Protein AF-A0A7V3XNT3-F1 (afdb_monomer_lite)

Structure (mmCIF, N/CA/C/O backbone):
data_AF-A0A7V3XNT3-F1
#
_entry.id   AF-A0A7V3XNT3-F1
#
loop_
_atom_site.group_PDB
_atom_site.id
_atom_site.type_symbol
_atom_site.label_atom_id
_atom_site.label_alt_id
_atom_site.label_comp_id
_atom_site.label_asym_id
_atom_site.label_entity_id
_atom_site.label_seq_id
_atom_site.pdbx_PDB_ins_code
_atom_site.Cartn_x
_atom_site.Cartn_y
_atom_site.Cartn_z
_atom_site.occupancy
_atom_site.B_iso_or_equiv
_atom_site.auth_seq_id
_atom_site.auth_comp_id
_atom_site.auth_asym_id
_atom_site.auth_atom_id
_atom_site.pdbx_PDB_model_num
ATOM 1 N N . MET A 1 1 ? 50.882 -6.574 -100.781 1.00 51.59 1 MET A N 1
ATOM 2 C CA . MET A 1 1 ? 50.992 -6.817 -99.328 1.00 51.59 1 MET A CA 1
ATOM 3 C C . MET A 1 1 ? 49.572 -6.938 -98.781 1.00 51.59 1 MET A C 1
ATOM 5 O O . MET A 1 1 ? 48.917 -5.918 -98.624 1.00 51.59 1 MET A O 1
ATOM 9 N N . GLN A 1 2 ? 49.026 -8.156 -98.650 1.00 57.97 2 GLN A N 1
ATOM 10 C CA . GLN A 1 2 ? 47.671 -8.336 -98.107 1.00 57.97 2 GLN A CA 1
ATOM 11 C C . GLN A 1 2 ? 47.732 -8.179 -96.590 1.00 57.97 2 GLN A C 1
ATOM 13 O O . GLN A 1 2 ? 48.371 -8.966 -95.899 1.00 57.97 2 GLN A O 1
ATOM 18 N N . ILE A 1 3 ? 47.118 -7.113 -96.092 1.00 60.66 3 ILE A N 1
ATOM 19 C CA . ILE A 1 3 ? 47.007 -6.844 -94.664 1.00 60.66 3 ILE A CA 1
ATOM 20 C C . ILE A 1 3 ? 46.000 -7.851 -94.093 1.00 60.66 3 ILE A C 1
ATOM 22 O O . ILE A 1 3 ? 44.836 -7.853 -94.494 1.00 60.66 3 ILE A O 1
ATOM 26 N N . ASP A 1 4 ? 46.448 -8.722 -93.183 1.00 72.44 4 ASP A N 1
ATOM 27 C CA . ASP A 1 4 ? 45.601 -9.718 -92.514 1.00 72.44 4 ASP A CA 1
ATOM 28 C C . ASP A 1 4 ? 44.676 -9.030 -91.501 1.00 72.44 4 ASP A C 1
ATOM 30 O O . ASP A 1 4 ? 44.949 -8.909 -90.302 1.00 72.44 4 ASP A O 1
ATOM 34 N N . TYR A 1 5 ? 43.565 -8.531 -92.035 1.00 73.69 5 TYR A N 1
ATOM 35 C CA . TYR A 1 5 ? 42.577 -7.741 -91.316 1.00 73.69 5 TYR A CA 1
ATOM 36 C C . TYR A 1 5 ? 41.910 -8.534 -90.179 1.00 73.69 5 TYR A C 1
ATOM 38 O O . TYR A 1 5 ? 41.495 -7.943 -89.186 1.00 73.69 5 TYR A O 1
ATOM 46 N N . LYS A 1 6 ? 41.867 -9.875 -90.260 1.00 76.12 6 LYS A N 1
ATOM 47 C CA . LYS A 1 6 ? 41.331 -10.729 -89.185 1.00 76.12 6 LYS A CA 1
ATOM 48 C C . LYS A 1 6 ? 42.241 -10.721 -87.964 1.00 76.12 6 LYS A C 1
ATOM 50 O O . LYS A 1 6 ? 41.754 -10.620 -86.839 1.00 76.12 6 LYS A O 1
ATOM 55 N N . ARG A 1 7 ? 43.556 -10.769 -88.180 1.00 75.25 7 ARG A N 1
ATOM 56 C CA . ARG A 1 7 ? 44.544 -10.690 -87.100 1.00 75.25 7 ARG A CA 1
ATOM 57 C C . ARG A 1 7 ? 44.545 -9.304 -86.450 1.00 75.25 7 ARG A C 1
ATOM 59 O O . ARG A 1 7 ? 44.609 -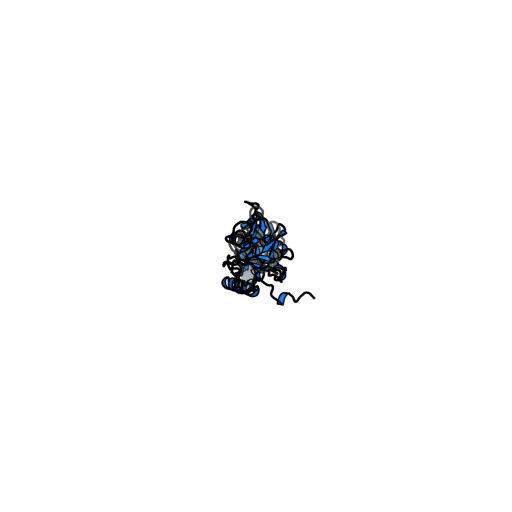9.215 -85.230 1.00 75.25 7 ARG A O 1
ATOM 66 N N . ILE A 1 8 ? 44.392 -8.238 -87.239 1.00 79.00 8 ILE A N 1
ATOM 67 C CA . ILE A 1 8 ? 44.299 -6.859 -86.725 1.00 79.00 8 ILE A CA 1
ATOM 68 C C . ILE A 1 8 ? 43.010 -6.639 -85.923 1.00 79.00 8 ILE A C 1
ATOM 70 O O . ILE A 1 8 ? 43.079 -6.111 -84.817 1.00 79.00 8 ILE A O 1
ATOM 74 N N . ILE A 1 9 ? 41.853 -7.090 -86.425 1.00 80.19 9 ILE A N 1
ATOM 75 C CA . ILE A 1 9 ? 40.576 -7.002 -85.696 1.00 80.19 9 ILE A CA 1
ATOM 76 C C . ILE A 1 9 ? 40.644 -7.787 -84.383 1.00 80.19 9 ILE A C 1
ATOM 78 O O . ILE A 1 9 ? 40.190 -7.292 -83.356 1.00 80.19 9 ILE A O 1
ATOM 82 N N . PHE A 1 10 ? 41.243 -8.981 -84.387 1.00 84.00 10 PHE A N 1
ATOM 83 C CA . PHE A 1 10 ? 41.397 -9.782 -83.174 1.00 84.00 10 PHE A CA 1
ATOM 84 C C . PHE A 1 10 ? 42.205 -9.042 -82.098 1.00 84.00 10 PHE A C 1
ATOM 86 O O . PHE A 1 10 ? 41.746 -8.931 -80.964 1.00 84.00 10 PHE A O 1
ATOM 93 N N . TRP A 1 11 ? 43.356 -8.461 -82.453 1.00 83.38 11 TRP A N 1
ATOM 94 C CA . TRP A 1 11 ? 44.161 -7.671 -81.514 1.00 83.38 11 TRP A CA 1
ATOM 95 C C . TRP A 1 11 ? 43.484 -6.360 -81.093 1.00 83.38 11 TRP A C 1
ATOM 97 O O . TRP A 1 11 ? 43.626 -5.957 -79.941 1.00 83.38 11 TRP A O 1
ATOM 107 N N . ALA A 1 12 ? 42.707 -5.724 -81.975 1.00 83.94 12 ALA A N 1
ATOM 108 C CA . ALA A 1 12 ? 41.929 -4.530 -81.643 1.00 83.94 12 ALA A CA 1
ATOM 109 C C . ALA A 1 12 ? 40.808 -4.833 -80.633 1.00 83.94 12 ALA A C 1
ATOM 111 O O . ALA A 1 12 ? 40.633 -4.091 -79.668 1.00 83.94 12 ALA A O 1
ATOM 112 N N . ILE A 1 13 ? 40.095 -5.953 -80.796 1.00 86.00 13 ILE A N 1
ATOM 113 C CA . ILE A 1 13 ? 39.081 -6.417 -79.837 1.00 86.00 13 ILE A CA 1
ATOM 114 C C . ILE A 1 13 ? 39.741 -6.801 -78.510 1.00 86.00 13 ILE A C 1
ATOM 116 O O . ILE A 1 13 ? 39.261 -6.401 -77.453 1.00 86.00 13 ILE A O 1
ATOM 120 N N . LEU A 1 14 ? 40.869 -7.518 -78.546 1.00 85.50 14 LEU A N 1
ATOM 121 C CA . LEU A 1 14 ? 41.602 -7.897 -77.336 1.00 85.50 14 LEU A CA 1
ATOM 122 C C . LEU A 1 14 ? 42.108 -6.662 -76.570 1.00 85.50 14 LEU A C 1
ATOM 124 O O . LEU A 1 14 ? 42.036 -6.621 -75.344 1.00 85.50 14 LEU A O 1
ATOM 128 N N . SER A 1 15 ? 42.560 -5.633 -77.293 1.00 84.81 15 SER A N 1
ATOM 129 C CA . SER A 1 15 ? 42.970 -4.343 -76.732 1.00 84.81 15 SER A CA 1
ATOM 130 C C . SER A 1 15 ? 41.791 -3.579 -76.125 1.00 84.81 15 SER A C 1
ATOM 132 O O . SER A 1 15 ? 41.918 -3.083 -75.011 1.00 84.81 15 SER A O 1
ATOM 134 N N . LEU A 1 16 ? 40.628 -3.543 -76.783 1.00 88.62 16 LEU A N 1
ATOM 135 C CA . LEU A 1 16 ? 39.414 -2.920 -76.238 1.00 88.62 16 LEU A CA 1
ATOM 136 C C . LEU A 1 16 ? 38.898 -3.636 -74.983 1.00 88.62 16 LEU A C 1
ATOM 138 O O . LEU A 1 16 ? 38.513 -2.974 -74.022 1.00 88.62 16 LEU A O 1
ATOM 142 N N . ILE A 1 17 ? 38.938 -4.972 -74.954 1.00 90.12 17 ILE A N 1
ATOM 143 C CA . ILE A 1 17 ? 38.594 -5.763 -73.763 1.00 90.12 17 ILE A CA 1
ATOM 144 C C . ILE A 1 17 ? 39.586 -5.471 -72.634 1.00 90.12 17 ILE A C 1
ATOM 146 O O . ILE A 1 17 ? 39.173 -5.239 -71.501 1.00 90.12 17 ILE A O 1
ATOM 150 N N . PHE A 1 18 ? 40.886 -5.418 -72.936 1.00 87.88 18 PHE A N 1
ATOM 151 C CA . PHE A 1 18 ? 41.915 -5.083 -71.955 1.00 87.88 18 PHE A CA 1
ATOM 152 C C . PHE A 1 18 ? 41.745 -3.659 -71.407 1.00 87.88 18 PHE A C 1
ATOM 154 O O . PHE A 1 18 ? 41.791 -3.467 -70.197 1.00 87.88 18 PHE A O 1
ATOM 161 N N . ILE A 1 19 ? 41.459 -2.676 -72.265 1.00 86.25 19 ILE A N 1
ATOM 162 C CA . ILE A 1 19 ? 41.154 -1.296 -71.862 1.00 86.25 19 ILE A CA 1
ATOM 163 C C . ILE A 1 19 ? 39.893 -1.258 -70.991 1.00 86.25 19 ILE A C 1
ATOM 165 O O . ILE A 1 19 ? 39.902 -0.607 -69.953 1.00 86.25 19 ILE A O 1
ATOM 169 N N . GLY A 1 20 ? 38.837 -1.993 -71.349 1.00 85.12 20 GLY A N 1
ATOM 170 C CA . GLY A 1 20 ? 37.620 -2.103 -70.541 1.00 85.12 20 GLY A CA 1
ATOM 171 C C . GLY A 1 20 ? 37.871 -2.718 -69.160 1.00 85.12 20 GLY A C 1
ATOM 172 O O . GLY A 1 20 ? 37.370 -2.203 -68.163 1.00 85.12 20 GLY A O 1
ATOM 173 N N . ILE A 1 21 ? 38.703 -3.761 -69.079 1.00 84.62 21 ILE A N 1
ATOM 174 C CA . ILE A 1 21 ? 39.126 -4.377 -67.812 1.00 84.62 21 ILE A CA 1
ATOM 175 C C . ILE A 1 21 ? 39.968 -3.394 -66.993 1.00 84.62 21 ILE A C 1
ATOM 177 O O . ILE A 1 21 ? 39.726 -3.241 -65.802 1.00 84.62 21 ILE A O 1
ATOM 181 N N . VAL A 1 22 ? 40.914 -2.684 -67.612 1.00 80.94 22 VAL A N 1
ATOM 182 C CA . V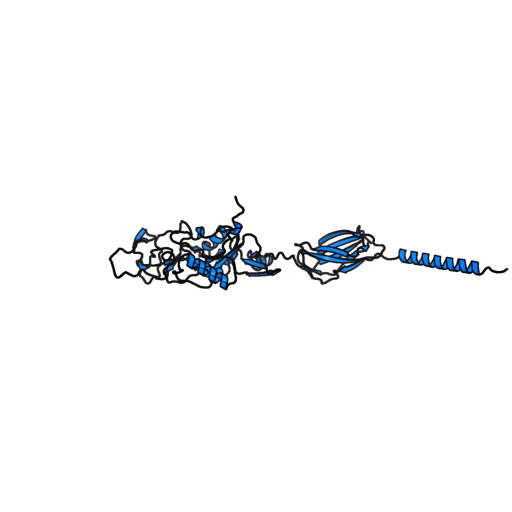AL A 1 22 ? 41.748 -1.677 -66.938 1.00 80.94 22 VAL A CA 1
ATOM 183 C C . VAL A 1 22 ? 40.902 -0.507 -66.434 1.00 80.94 22 VAL A C 1
ATOM 185 O O . VAL A 1 22 ? 41.082 -0.086 -65.299 1.00 80.94 22 VAL A O 1
ATOM 188 N N . ILE A 1 23 ? 39.930 -0.024 -67.209 1.00 79.38 23 ILE A N 1
ATOM 189 C CA . ILE A 1 23 ? 38.993 1.028 -66.788 1.00 79.38 23 ILE A CA 1
ATOM 190 C C . ILE A 1 23 ? 38.108 0.536 -65.637 1.00 79.38 23 ILE A C 1
ATOM 192 O O . ILE A 1 23 ? 37.953 1.246 -64.648 1.00 79.38 23 ILE A O 1
ATOM 196 N N . PHE A 1 24 ? 37.576 -0.687 -65.708 1.00 72.69 24 PHE A N 1
ATOM 197 C CA . PHE A 1 24 ? 36.808 -1.292 -64.616 1.00 72.69 24 PHE A CA 1
ATOM 198 C C . PHE A 1 24 ? 37.648 -1.455 -63.338 1.00 72.69 24 PHE A C 1
ATOM 200 O O . PHE A 1 24 ? 37.164 -1.193 -62.235 1.00 72.69 24 PHE A O 1
ATOM 207 N N . LEU A 1 25 ? 38.924 -1.829 -63.479 1.00 69.81 25 LEU A N 1
ATOM 208 C CA . LEU A 1 25 ? 39.875 -1.897 -62.371 1.00 69.81 25 LEU A CA 1
ATOM 209 C C . LEU A 1 25 ? 40.172 -0.499 -61.802 1.00 69.81 25 LEU A C 1
ATOM 211 O O . LEU A 1 25 ? 40.110 -0.333 -60.589 1.00 69.81 25 LEU A O 1
ATOM 215 N N . ILE A 1 26 ? 40.403 0.522 -62.636 1.00 65.44 26 ILE A N 1
ATOM 216 C CA . ILE A 1 26 ? 40.661 1.910 -62.203 1.00 65.44 26 ILE A CA 1
ATOM 217 C C . ILE A 1 26 ? 39.441 2.518 -61.490 1.00 65.44 26 ILE A C 1
ATOM 219 O O . ILE A 1 26 ? 39.596 3.144 -60.442 1.00 65.44 26 ILE A O 1
ATOM 223 N N . ILE A 1 27 ? 38.224 2.292 -61.999 1.00 61.88 27 ILE A N 1
ATOM 224 C CA . ILE A 1 27 ? 36.977 2.774 -61.377 1.00 61.88 27 ILE A CA 1
ATOM 225 C C . ILE A 1 27 ? 36.755 2.118 -60.004 1.00 61.88 27 ILE A C 1
ATOM 227 O O . ILE A 1 27 ? 36.336 2.796 -59.067 1.00 61.88 27 ILE A O 1
ATOM 231 N N . ASN A 1 28 ? 37.076 0.828 -59.848 1.00 56.44 28 ASN A N 1
ATOM 232 C CA . ASN A 1 28 ? 37.003 0.144 -58.551 1.00 56.44 28 ASN A CA 1
ATOM 233 C C . ASN A 1 28 ? 38.100 0.584 -57.565 1.00 56.44 28 ASN A C 1
ATOM 235 O O . ASN A 1 28 ? 37.876 0.552 -56.356 1.00 56.44 28 ASN A O 1
ATOM 239 N N . ILE A 1 29 ? 39.272 1.004 -58.054 1.00 56.72 29 ILE A N 1
ATOM 240 C CA . ILE A 1 29 ? 40.401 1.453 -57.220 1.00 56.72 29 ILE A CA 1
ATOM 241 C C . ILE A 1 29 ? 40.151 2.848 -56.607 1.00 56.72 29 ILE A C 1
ATOM 243 O O . ILE A 1 29 ? 40.707 3.153 -55.555 1.00 56.72 29 ILE A O 1
ATOM 247 N N . SER A 1 30 ? 39.275 3.670 -57.200 1.00 55.59 30 SER A N 1
ATOM 248 C CA . SER A 1 30 ? 39.033 5.067 -56.795 1.00 55.59 30 SER A CA 1
ATOM 249 C C . SER A 1 30 ? 37.674 5.332 -56.114 1.00 55.59 30 SER A C 1
ATOM 251 O O . SER A 1 30 ? 37.184 6.461 -56.134 1.00 55.59 30 SER A O 1
ATOM 253 N N . GLN A 1 31 ? 37.027 4.326 -55.519 1.00 65.56 31 GLN A N 1
ATOM 254 C CA . GLN A 1 31 ? 35.819 4.561 -54.712 1.00 65.56 31 GLN A CA 1
ATOM 255 C C . GLN A 1 31 ? 36.212 5.109 -53.334 1.00 65.56 31 GLN A C 1
ATOM 257 O O . GLN A 1 31 ? 36.921 4.445 -52.578 1.00 65.56 31 GLN A O 1
ATOM 262 N N . GLU A 1 32 ? 35.757 6.312 -52.984 1.00 79.75 32 GLU A N 1
ATOM 263 C CA . GLU A 1 32 ? 35.920 6.830 -51.623 1.00 79.75 32 GLU A CA 1
ATOM 264 C C . GLU A 1 32 ? 35.166 5.946 -50.626 1.00 79.75 32 GLU A C 1
ATOM 266 O O . GLU A 1 32 ? 34.058 5.471 -50.888 1.00 79.75 32 GLU A O 1
ATOM 271 N N . LYS A 1 33 ? 35.770 5.714 -49.458 1.00 88.69 33 LYS A N 1
ATOM 272 C CA . LYS A 1 33 ? 35.126 4.921 -48.415 1.00 88.69 33 LYS A CA 1
ATOM 273 C C . LYS A 1 33 ? 33.943 5.689 -47.848 1.00 88.69 33 LYS A C 1
ATOM 275 O O . LYS A 1 33 ? 34.107 6.728 -47.215 1.00 88.69 33 LYS A O 1
ATOM 280 N N . LYS A 1 34 ? 32.754 5.130 -48.028 1.00 92.62 34 LYS A N 1
ATOM 281 C CA . LYS A 1 34 ? 31.495 5.673 -47.518 1.00 92.62 34 LYS A CA 1
ATOM 282 C C . LYS A 1 34 ? 30.725 4.633 -46.713 1.00 92.62 34 LYS A C 1
ATOM 284 O O . LYS A 1 34 ? 30.674 3.458 -47.093 1.00 92.62 34 LYS A O 1
ATOM 289 N N . ILE A 1 35 ? 30.114 5.106 -45.629 1.00 96.50 35 ILE A N 1
ATOM 290 C CA . ILE A 1 35 ? 29.141 4.396 -44.796 1.00 96.50 35 ILE A CA 1
ATOM 291 C C . ILE A 1 35 ? 27.874 5.265 -44.744 1.00 96.50 35 ILE A C 1
ATOM 293 O O . ILE A 1 35 ? 27.962 6.490 -44.693 1.00 96.50 35 ILE A O 1
ATOM 297 N N . GLU A 1 36 ? 26.704 4.642 -44.792 1.00 96.12 36 GLU A N 1
ATOM 298 C CA . GLU A 1 36 ? 25.388 5.276 -44.696 1.00 96.12 36 GLU A CA 1
ATOM 299 C C . GLU A 1 36 ? 24.548 4.497 -43.680 1.00 96.12 36 GLU A C 1
ATOM 301 O O . GLU A 1 36 ? 24.426 3.278 -43.794 1.00 96.12 36 GLU A O 1
ATOM 306 N N . ILE A 1 37 ? 23.981 5.176 -42.682 1.00 97.44 37 ILE A N 1
ATOM 307 C CA . ILE A 1 37 ? 23.072 4.549 -41.714 1.00 97.44 37 ILE A CA 1
ATOM 308 C C . ILE A 1 37 ? 21.660 4.564 -42.301 1.00 97.44 37 ILE A C 1
ATOM 310 O O . ILE A 1 37 ? 21.182 5.597 -42.757 1.00 97.44 37 ILE A O 1
ATOM 314 N N . LEU A 1 38 ? 21.011 3.401 -42.295 1.00 97.38 38 LEU A N 1
ATOM 315 C CA . LEU A 1 38 ? 19.654 3.192 -42.800 1.00 97.38 38 LEU A CA 1
ATOM 316 C C . LEU A 1 38 ? 18.618 3.125 -41.675 1.00 97.38 38 LEU A C 1
ATOM 318 O O . LEU A 1 38 ? 17.443 3.361 -41.937 1.00 97.38 38 LEU A O 1
ATOM 322 N N . TRP A 1 39 ? 19.032 2.755 -40.456 1.00 97.12 39 TRP A N 1
ATOM 323 C CA . TRP A 1 39 ? 18.197 2.794 -39.255 1.00 97.12 39 TRP A CA 1
ATOM 324 C C . TRP A 1 39 ? 19.056 2.663 -37.976 1.00 97.12 39 TRP A C 1
ATOM 326 O O . TRP A 1 39 ? 19.957 1.816 -37.969 1.00 97.12 39 TRP A O 1
ATOM 336 N N . PRO A 1 40 ? 18.787 3.420 -36.893 1.00 95.81 40 PRO A N 1
ATOM 337 C CA . PRO A 1 40 ? 17.876 4.568 -36.842 1.00 95.81 40 PRO A CA 1
ATOM 338 C C . PRO A 1 40 ? 18.455 5.748 -37.640 1.00 95.81 40 PRO A C 1
ATOM 340 O O . PRO A 1 40 ? 19.666 5.976 -37.622 1.00 95.81 40 PRO A O 1
ATOM 343 N N . ILE A 1 41 ? 17.612 6.472 -38.378 1.00 93.38 41 ILE A N 1
ATOM 344 C CA . ILE A 1 41 ? 18.027 7.638 -39.180 1.00 93.38 41 ILE A CA 1
ATOM 345 C C . ILE A 1 41 ? 17.842 8.954 -38.424 1.00 93.38 41 ILE A C 1
ATOM 347 O O . ILE A 1 41 ? 18.527 9.933 -38.737 1.00 93.38 41 ILE A O 1
ATOM 351 N N . GLY A 1 42 ? 16.952 8.990 -37.431 1.00 90.81 42 GLY A N 1
ATOM 352 C CA . GLY A 1 42 ? 16.581 10.195 -36.703 1.00 90.81 42 GLY A CA 1
ATOM 353 C C . GLY A 1 42 ? 15.111 10.259 -36.317 1.00 90.81 42 GLY A C 1
ATOM 354 O O . GLY A 1 42 ? 14.234 9.965 -37.125 1.00 90.81 42 GLY A O 1
ATOM 355 N N . GLY A 1 43 ? 14.845 10.762 -35.114 1.00 87.31 43 GLY A N 1
ATOM 356 C CA . GLY A 1 43 ? 13.503 11.037 -34.605 1.00 87.31 43 GLY A CA 1
ATOM 357 C C . GLY A 1 43 ? 12.739 9.808 -34.114 1.00 87.31 43 GLY A C 1
ATOM 358 O O . GLY A 1 43 ? 11.639 9.960 -33.591 1.00 87.31 43 GLY A O 1
ATOM 359 N N . GLU A 1 44 ? 13.290 8.599 -34.242 1.00 94.06 44 GLU A N 1
ATOM 360 C CA . GLU A 1 44 ? 12.656 7.390 -33.723 1.00 94.06 44 GLU A CA 1
ATOM 361 C C . GLU A 1 44 ? 12.600 7.391 -32.189 1.00 94.06 44 GLU A C 1
ATOM 363 O O . GLU A 1 44 ? 13.444 7.984 -31.516 1.00 94.06 44 GLU A O 1
ATOM 368 N N . ALA A 1 45 ? 11.621 6.683 -31.627 1.00 91.19 45 ALA A N 1
ATOM 369 C CA . ALA A 1 45 ? 11.535 6.405 -30.199 1.00 91.19 45 ALA A CA 1
ATOM 370 C C . ALA A 1 45 ? 11.749 4.907 -29.968 1.00 91.19 45 ALA A C 1
ATOM 372 O O . ALA A 1 45 ? 10.948 4.083 -30.408 1.00 91.19 45 ALA A O 1
ATOM 373 N N . LEU A 1 46 ? 12.855 4.564 -29.312 1.00 92.56 46 LEU A N 1
ATOM 374 C CA . LEU A 1 46 ? 13.263 3.194 -29.030 1.00 92.56 46 LEU A CA 1
ATOM 375 C C . LEU A 1 46 ? 13.047 2.894 -27.556 1.00 92.56 46 LEU A C 1
ATOM 377 O O . LEU A 1 46 ? 13.495 3.642 -26.695 1.00 92.56 46 LEU A O 1
ATOM 381 N N . LYS A 1 47 ? 12.404 1.776 -27.257 1.00 85.19 47 LYS A N 1
ATOM 382 C CA . LYS A 1 47 ? 12.174 1.325 -25.885 1.00 85.19 47 LYS A CA 1
ATOM 383 C C . LYS A 1 47 ? 13.340 0.493 -25.364 1.00 85.19 47 LYS A C 1
ATOM 385 O O . LYS A 1 47 ? 13.773 -0.447 -26.024 1.00 85.19 47 LYS A O 1
ATOM 390 N N . ALA A 1 48 ? 13.844 0.814 -24.183 1.00 82.69 48 ALA A N 1
ATOM 391 C CA . ALA A 1 48 ? 14.898 0.045 -23.553 1.00 82.69 48 ALA A CA 1
ATOM 392 C C . ALA A 1 48 ? 14.389 -1.343 -23.135 1.00 82.69 48 ALA A C 1
ATOM 394 O O . ALA A 1 48 ? 13.202 -1.544 -22.887 1.00 82.69 48 ALA A O 1
ATOM 395 N N . GLY A 1 49 ? 15.273 -2.337 -23.132 1.00 75.12 49 GLY A N 1
ATOM 396 C CA . GLY A 1 49 ? 14.900 -3.742 -22.951 1.00 75.12 49 GLY A CA 1
ATOM 397 C C . GLY A 1 49 ? 14.380 -4.445 -24.208 1.00 75.12 49 GLY A C 1
ATOM 398 O O . GLY A 1 49 ? 14.375 -5.672 -24.236 1.00 75.12 49 GLY A O 1
ATOM 399 N N . GLU A 1 50 ? 14.019 -3.708 -25.262 1.00 82.81 50 GLU A N 1
ATOM 400 C CA . GLU A 1 50 ? 13.708 -4.283 -26.573 1.00 82.81 50 GLU A CA 1
ATOM 401 C C . GLU A 1 50 ? 14.977 -4.466 -27.418 1.00 82.81 50 GLU A C 1
ATOM 403 O O . GLU A 1 50 ? 16.016 -3.835 -27.196 1.00 82.81 50 GLU A O 1
ATOM 408 N N . THR A 1 51 ? 14.885 -5.327 -28.431 1.00 90.12 51 THR A N 1
ATOM 409 C CA . THR A 1 51 ? 15.957 -5.520 -29.415 1.00 90.12 51 THR A CA 1
ATOM 410 C C . THR A 1 51 ? 15.575 -4.880 -30.742 1.00 90.12 51 THR A C 1
ATOM 412 O O . THR A 1 51 ? 14.530 -5.191 -31.309 1.00 90.12 51 THR A O 1
ATOM 415 N N . TYR A 1 52 ? 16.450 -4.023 -31.269 1.00 94.81 52 TYR A N 1
ATOM 416 C CA . TYR A 1 52 ? 16.264 -3.370 -32.565 1.00 94.81 52 TYR A CA 1
ATOM 417 C C . TYR A 1 52 ? 17.418 -3.650 -33.519 1.00 94.81 52 TYR A C 1
ATOM 419 O O . TYR A 1 52 ? 18.509 -4.016 -33.104 1.00 94.81 52 TYR A O 1
ATOM 427 N N . GLN A 1 53 ? 17.207 -3.431 -34.817 1.00 97.56 53 GLN A N 1
ATOM 428 C CA . GLN A 1 53 ? 18.235 -3.662 -35.831 1.00 97.56 53 GLN A CA 1
ATOM 429 C C . GLN A 1 53 ? 18.872 -2.364 -36.297 1.00 97.56 53 GLN A C 1
ATOM 431 O O . GLN A 1 53 ? 18.274 -1.653 -37.102 1.00 97.56 53 GLN A O 1
ATOM 436 N N . ILE A 1 54 ? 20.115 -2.107 -35.893 1.00 98.19 54 ILE A N 1
ATOM 437 C CA . ILE A 1 54 ? 20.916 -1.038 -36.496 1.00 98.19 54 ILE A CA 1
ATOM 438 C C . ILE A 1 54 ? 21.282 -1.482 -37.910 1.00 98.19 54 ILE A C 1
ATOM 440 O O . ILE A 1 54 ? 21.905 -2.527 -38.072 1.00 98.19 54 ILE A O 1
ATOM 444 N N . LYS A 1 55 ? 20.901 -0.714 -38.933 1.00 98.19 55 LYS A N 1
ATOM 445 C CA . LYS A 1 55 ? 21.120 -1.050 -40.349 1.00 98.19 55 LYS A CA 1
ATOM 446 C C . LYS A 1 55 ? 22.005 -0.014 -41.017 1.00 98.19 55 LYS A C 1
ATOM 448 O O . LYS A 1 55 ? 21.826 1.184 -40.809 1.00 98.19 55 LYS A O 1
ATOM 453 N N . TRP A 1 56 ? 22.924 -0.465 -41.863 1.00 98.06 56 TRP A N 1
ATOM 454 C CA . TRP A 1 56 ? 23.814 0.407 -42.626 1.00 98.06 56 TRP A CA 1
ATOM 455 C C . TRP A 1 56 ? 24.098 -0.144 -44.023 1.00 98.06 56 TRP A C 1
ATOM 457 O O . TRP A 1 56 ? 23.882 -1.316 -44.329 1.00 98.06 56 TRP A O 1
ATOM 467 N N . ARG A 1 57 ? 24.644 0.723 -44.869 1.00 96.81 57 ARG A N 1
ATOM 468 C CA . ARG A 1 57 ? 25.228 0.393 -46.163 1.00 96.81 57 ARG A CA 1
ATOM 469 C C . ARG A 1 57 ? 26.665 0.894 -46.193 1.00 96.81 57 ARG A C 1
ATOM 471 O O . ARG A 1 57 ? 26.930 2.036 -45.832 1.00 96.81 57 ARG A O 1
ATOM 478 N N . ALA A 1 58 ? 27.591 0.049 -46.633 1.00 95.50 58 ALA A N 1
ATOM 479 C CA . ALA A 1 58 ? 28.997 0.402 -46.777 1.00 95.50 58 ALA A CA 1
ATOM 480 C C . ALA A 1 58 ? 29.493 0.112 -48.197 1.00 95.50 58 ALA A C 1
ATOM 482 O O . ALA A 1 58 ? 29.025 -0.808 -48.869 1.00 95.50 58 ALA A O 1
ATOM 483 N N . THR A 1 59 ? 30.448 0.919 -48.646 1.00 92.00 59 THR A N 1
ATOM 484 C CA . THR A 1 59 ? 31.206 0.692 -49.888 1.00 92.00 59 THR A CA 1
ATOM 485 C C . THR A 1 59 ? 32.076 -0.566 -49.786 1.00 92.00 59 THR A C 1
ATOM 487 O O . THR A 1 59 ? 32.475 -0.980 -48.698 1.00 92.00 59 THR A O 1
ATOM 490 N N . SER A 1 60 ? 32.375 -1.202 -50.923 1.00 86.94 60 SER A N 1
ATOM 491 C CA . SER A 1 60 ? 33.038 -2.519 -50.982 1.00 86.94 60 SER A CA 1
ATOM 492 C C . SER A 1 60 ? 34.459 -2.552 -50.406 1.00 86.94 60 SER A C 1
ATOM 494 O O . SER A 1 60 ? 34.952 -3.627 -50.067 1.00 86.94 60 SER A O 1
ATOM 496 N N . ASN A 1 61 ? 35.110 -1.394 -50.295 1.00 88.50 61 ASN A N 1
ATOM 497 C CA . ASN A 1 61 ? 36.450 -1.207 -49.741 1.00 88.50 61 ASN A CA 1
ATOM 498 C C . ASN A 1 61 ? 36.459 -0.912 -48.226 1.00 88.50 61 ASN A C 1
ATOM 500 O O . ASN A 1 61 ? 37.531 -0.730 -47.641 1.00 88.50 61 ASN A O 1
ATOM 504 N N . VAL A 1 62 ? 35.290 -0.901 -47.577 1.00 93.00 62 VAL A N 1
ATOM 505 C CA . VAL A 1 62 ? 35.144 -0.983 -46.120 1.00 93.00 62 VAL A CA 1
ATOM 506 C C . VAL A 1 62 ? 34.909 -2.450 -45.771 1.00 93.00 62 VAL A C 1
ATOM 508 O O . VAL A 1 62 ? 33.888 -3.024 -46.132 1.00 93.00 62 VAL A O 1
ATOM 511 N N . ASN A 1 63 ? 35.867 -3.078 -45.088 1.00 94.25 63 ASN A N 1
ATOM 512 C CA . ASN A 1 63 ? 35.778 -4.506 -44.755 1.00 94.25 63 ASN A CA 1
ATOM 513 C C . ASN A 1 63 ? 35.141 -4.752 -43.385 1.00 94.25 63 ASN A C 1
ATOM 515 O O . ASN A 1 63 ? 34.397 -5.716 -43.213 1.00 94.25 63 ASN A O 1
ATOM 519 N N . LYS A 1 64 ? 35.445 -3.888 -42.412 1.00 96.88 64 LYS A N 1
ATOM 520 C CA . LYS A 1 64 ? 35.073 -4.046 -41.005 1.00 96.88 64 LYS A CA 1
ATOM 521 C C . LYS A 1 64 ? 34.537 -2.737 -40.442 1.00 96.88 64 LYS A C 1
ATOM 523 O O . LYS A 1 64 ? 35.055 -1.670 -40.776 1.00 96.88 64 LYS A O 1
ATOM 528 N N . VAL A 1 65 ? 33.529 -2.826 -39.582 1.00 98.12 65 VAL A N 1
ATOM 529 C CA . VAL A 1 65 ? 32.909 -1.682 -38.911 1.00 98.12 65 VAL A CA 1
ATOM 530 C C . VAL A 1 65 ? 32.840 -1.870 -37.400 1.00 98.12 65 VAL A C 1
ATOM 532 O O . VAL A 1 65 ? 32.868 -2.985 -36.877 1.00 98.12 65 VAL A O 1
ATOM 535 N N . GLY A 1 66 ? 32.756 -0.750 -36.695 1.00 97.94 66 GLY A N 1
ATOM 536 C CA . GLY A 1 66 ? 32.394 -0.687 -35.288 1.00 97.94 66 GLY A CA 1
ATOM 537 C C . GLY A 1 66 ? 31.223 0.272 -35.085 1.00 97.94 66 GLY A C 1
ATOM 538 O O . GLY A 1 66 ? 31.020 1.186 -35.886 1.00 97.94 66 GLY A O 1
ATOM 539 N N . ILE A 1 67 ? 30.454 0.041 -34.022 1.00 98.19 67 ILE A N 1
ATOM 540 C CA . ILE A 1 67 ? 29.213 0.760 -33.723 1.00 98.19 67 ILE A CA 1
ATOM 541 C C . ILE A 1 67 ? 29.318 1.389 -32.331 1.00 98.19 67 ILE A C 1
ATOM 543 O O . ILE A 1 67 ? 29.611 0.696 -31.351 1.00 98.19 67 ILE A O 1
ATOM 547 N N . LEU A 1 68 ? 29.057 2.692 -32.246 1.00 97.38 68 LEU A N 1
ATOM 548 C CA . LEU A 1 68 ? 29.009 3.470 -31.008 1.00 97.38 68 LEU A CA 1
ATOM 549 C C . LEU A 1 68 ? 27.590 3.987 -30.754 1.00 97.38 68 LEU A C 1
ATOM 551 O O . LEU A 1 68 ? 26.925 4.456 -31.678 1.00 97.38 68 LEU A O 1
ATOM 555 N N . LEU A 1 69 ? 27.177 3.957 -29.488 1.00 97.06 69 LEU A N 1
ATOM 556 C CA . LEU A 1 69 ? 26.063 4.739 -28.959 1.00 97.06 69 LEU A CA 1
ATOM 557 C C . LEU A 1 69 ? 26.628 6.010 -28.324 1.00 97.06 69 LEU A C 1
ATOM 559 O O . LEU A 1 69 ? 27.592 5.931 -27.560 1.00 97.06 69 LEU A O 1
ATOM 563 N N . ILE A 1 70 ? 26.042 7.158 -28.643 1.00 96.25 70 ILE A N 1
ATOM 564 C CA . ILE A 1 70 ? 26.447 8.475 -28.148 1.00 96.25 70 ILE A CA 1
ATOM 565 C C . ILE A 1 70 ? 25.240 9.136 -27.477 1.00 96.25 70 ILE A C 1
ATOM 567 O O . ILE A 1 70 ? 24.144 9.077 -28.035 1.00 96.25 70 ILE A O 1
ATOM 571 N N . LYS A 1 71 ? 25.444 9.766 -26.315 1.00 92.38 71 LYS A N 1
ATOM 572 C CA . LYS A 1 71 ? 24.425 10.531 -25.582 1.00 92.38 71 LYS A CA 1
ATOM 573 C C . LYS A 1 71 ? 24.920 11.943 -25.267 1.00 92.38 71 LYS A C 1
ATOM 575 O O . LYS A 1 71 ? 25.997 12.090 -24.692 1.00 92.38 71 LYS A O 1
ATOM 580 N N . GLY A 1 72 ? 24.104 12.948 -25.577 1.00 85.00 72 GLY A N 1
ATOM 581 C CA . GLY A 1 72 ? 24.346 14.353 -25.242 1.00 85.00 72 GLY A CA 1
ATOM 582 C C . GLY A 1 72 ? 25.076 15.131 -26.338 1.00 85.00 72 GLY A C 1
ATOM 583 O O . GLY A 1 72 ? 25.876 14.579 -27.091 1.00 85.00 72 GLY A O 1
ATOM 584 N N . GLU A 1 73 ? 24.799 16.436 -26.429 1.00 79.88 73 GLU A N 1
ATOM 585 C CA . GLU A 1 73 ? 25.364 17.311 -27.473 1.00 79.88 73 GLU A CA 1
ATOM 586 C C . GLU A 1 73 ? 26.554 18.151 -26.991 1.00 79.88 73 GLU A C 1
ATOM 588 O O . GLU A 1 73 ? 27.530 18.315 -27.719 1.00 79.88 73 GLU A O 1
ATOM 593 N N . ILE A 1 74 ? 26.492 18.671 -25.760 1.00 75.50 74 ILE A N 1
ATOM 594 C CA . ILE A 1 74 ? 27.497 19.608 -25.225 1.00 75.50 74 ILE A CA 1
ATOM 595 C C . ILE A 1 74 ? 28.712 18.860 -24.650 1.00 75.50 74 ILE A C 1
ATOM 597 O O . ILE A 1 74 ? 29.828 19.357 -24.739 1.00 75.50 74 ILE A O 1
ATOM 601 N N . ASN A 1 75 ? 28.510 17.649 -24.121 1.00 77.81 75 ASN A N 1
ATOM 602 C CA . ASN A 1 75 ? 29.560 16.750 -23.627 1.00 77.81 75 ASN A CA 1
ATOM 603 C C . ASN A 1 75 ? 29.166 15.292 -23.929 1.00 77.81 75 ASN A C 1
ATOM 605 O O . ASN A 1 75 ? 28.618 14.624 -23.051 1.00 77.81 75 ASN A O 1
ATOM 609 N N . PRO A 1 76 ? 29.368 14.810 -25.170 1.00 86.62 76 PRO A N 1
ATOM 610 C CA . PRO A 1 76 ? 28.880 13.502 -25.583 1.00 86.62 76 PRO A CA 1
ATOM 611 C C . PRO A 1 76 ? 29.588 12.364 -24.840 1.00 86.62 76 PRO A C 1
ATOM 613 O O . PRO A 1 76 ? 30.797 12.163 -24.981 1.00 86.62 76 PRO A O 1
ATOM 616 N N . GLU A 1 77 ? 28.821 11.562 -24.108 1.00 89.50 77 GLU A N 1
ATOM 617 C CA . GLU A 1 77 ? 29.276 10.268 -23.601 1.00 89.50 77 GLU A CA 1
ATOM 618 C C . GLU A 1 77 ? 29.144 9.230 -24.720 1.00 89.50 77 GLU A C 1
ATOM 620 O O . GLU A 1 77 ? 28.113 9.169 -25.391 1.00 89.50 77 GLU A O 1
ATOM 625 N N . SER A 1 78 ? 30.173 8.405 -24.945 1.00 92.12 78 SER A N 1
ATOM 626 C CA . SER A 1 78 ? 30.141 7.374 -25.991 1.00 92.12 78 SER A CA 1
ATOM 627 C C . SER A 1 78 ? 30.517 5.991 -25.469 1.00 92.12 78 SER A C 1
ATOM 629 O O . SER A 1 78 ? 31.420 5.835 -24.645 1.00 92.12 78 SER A O 1
ATOM 631 N N . ARG A 1 79 ? 29.822 4.965 -25.969 1.00 94.44 79 ARG A N 1
ATOM 632 C CA . ARG A 1 79 ? 30.030 3.558 -25.608 1.00 94.44 79 ARG A CA 1
ATOM 633 C C . ARG A 1 79 ? 29.974 2.671 -26.845 1.00 94.44 79 ARG A C 1
ATOM 635 O O . ARG A 1 79 ? 29.118 2.844 -27.707 1.00 94.44 79 ARG A O 1
ATOM 642 N N . TRP A 1 80 ? 30.864 1.683 -26.920 1.00 96.31 80 TRP A N 1
ATOM 643 C CA . TRP A 1 80 ? 30.832 0.671 -27.979 1.00 96.31 80 TRP A CA 1
ATOM 644 C C . TRP A 1 80 ? 29.648 -0.273 -27.793 1.00 96.31 80 TRP A C 1
ATOM 646 O O . TRP A 1 80 ? 29.523 -0.898 -26.742 1.00 96.31 80 TRP A O 1
ATOM 656 N N . LEU A 1 81 ? 28.827 -0.401 -28.834 1.00 95.94 81 LEU A N 1
ATOM 657 C CA . LEU A 1 81 ? 27.819 -1.455 -28.938 1.00 95.94 81 LEU A CA 1
ATOM 658 C C . LEU A 1 81 ? 28.426 -2.721 -29.541 1.00 95.94 81 LEU A C 1
ATOM 660 O O . LEU A 1 81 ? 28.129 -3.817 -29.079 1.00 95.94 81 LEU A O 1
ATOM 664 N N . ALA A 1 82 ? 29.307 -2.563 -30.534 1.00 96.38 82 ALA A N 1
ATOM 665 C CA . ALA A 1 82 ? 30.031 -3.666 -31.155 1.00 96.38 82 ALA A CA 1
ATOM 666 C C . ALA A 1 82 ? 31.301 -3.195 -31.883 1.00 96.38 82 ALA A C 1
ATOM 668 O O . ALA A 1 82 ? 31.432 -2.026 -32.255 1.00 96.38 82 ALA A O 1
ATOM 669 N N . LYS A 1 83 ? 32.244 -4.116 -32.096 1.00 96.94 83 LYS A N 1
ATOM 670 C CA . LYS A 1 83 ? 33.517 -3.892 -32.796 1.00 96.94 83 LYS A CA 1
ATOM 671 C C . LYS A 1 83 ? 33.786 -5.046 -33.751 1.00 96.94 83 LYS A C 1
ATOM 673 O O . LYS A 1 83 ? 33.332 -6.157 -33.505 1.00 96.94 83 LYS A O 1
ATOM 678 N N . ASP A 1 84 ? 34.588 -4.776 -34.776 1.00 96.50 84 ASP A N 1
ATOM 679 C CA . ASP A 1 84 ? 35.111 -5.789 -35.695 1.00 96.50 84 ASP A CA 1
ATOM 680 C C . ASP A 1 84 ? 34.048 -6.577 -36.491 1.00 96.50 84 ASP A C 1
ATOM 682 O O . ASP A 1 84 ? 34.280 -7.717 -36.887 1.00 96.50 84 ASP A O 1
ATOM 686 N N . ILE A 1 85 ? 32.888 -5.965 -36.758 1.00 96.50 85 ILE A N 1
ATOM 687 C CA . ILE A 1 85 ? 31.802 -6.585 -37.533 1.00 96.50 85 ILE A CA 1
ATOM 688 C C . ILE A 1 85 ? 32.117 -6.491 -39.026 1.00 96.50 85 ILE A C 1
ATOM 690 O O . ILE A 1 85 ? 32.612 -5.464 -39.494 1.00 96.50 85 ILE A O 1
ATOM 694 N N . SER A 1 86 ? 31.791 -7.524 -39.804 1.00 96.56 86 SER A N 1
ATOM 695 C CA . SER A 1 86 ? 31.887 -7.459 -41.263 1.00 96.56 86 SER A CA 1
ATOM 696 C C . SER A 1 86 ? 30.982 -6.357 -41.816 1.00 96.56 86 SER A C 1
ATOM 698 O O . SER A 1 86 ? 29.762 -6.378 -41.655 1.00 96.56 86 SER A O 1
ATOM 700 N N . ALA A 1 87 ? 31.559 -5.404 -42.547 1.00 95.38 87 ALA A N 1
ATOM 701 C CA . ALA A 1 87 ? 30.807 -4.287 -43.118 1.00 95.38 87 ALA A CA 1
ATOM 702 C C . ALA A 1 87 ? 29.696 -4.740 -44.085 1.00 95.38 87 ALA A C 1
ATOM 704 O O . ALA A 1 87 ? 28.723 -4.013 -44.286 1.00 95.38 87 ALA A O 1
ATOM 705 N N . ARG A 1 88 ? 29.842 -5.943 -44.662 1.00 93.62 88 ARG A N 1
ATOM 706 C CA . ARG A 1 88 ? 28.901 -6.552 -45.613 1.00 93.62 88 ARG A CA 1
ATOM 707 C C . ARG A 1 88 ? 27.643 -7.117 -44.957 1.00 93.62 88 ARG A C 1
ATOM 709 O O . ARG A 1 88 ? 26.686 -7.375 -45.676 1.00 93.62 88 ARG A O 1
ATOM 716 N N . GLU A 1 89 ? 27.630 -7.312 -43.637 1.00 95.88 89 GLU A N 1
ATOM 717 C CA . GLU A 1 89 ? 26.427 -7.772 -42.928 1.00 95.88 89 GLU A CA 1
ATOM 718 C C . GLU A 1 89 ? 25.292 -6.749 -43.028 1.00 95.88 89 GLU A C 1
ATOM 720 O O . GLU A 1 89 ? 24.129 -7.128 -43.145 1.00 95.88 89 GLU A O 1
ATOM 725 N N . GLY A 1 90 ? 25.628 -5.452 -43.017 1.00 96.31 90 GLY A N 1
ATOM 726 C CA . GLY A 1 90 ? 24.677 -4.350 -43.194 1.00 96.31 90 GLY A CA 1
ATOM 727 C C . GLY A 1 90 ? 23.650 -4.201 -42.068 1.00 96.31 90 GLY A C 1
ATOM 728 O O . GLY A 1 90 ? 22.748 -3.366 -42.170 1.00 96.31 90 GLY A O 1
ATOM 729 N N . LYS A 1 91 ? 23.754 -5.007 -41.008 1.00 97.81 91 LYS A N 1
ATOM 730 C CA . LYS A 1 91 ? 22.862 -4.978 -39.854 1.00 97.81 91 LYS A CA 1
ATOM 731 C C . LYS A 1 91 ? 23.542 -5.487 -38.587 1.00 97.81 91 LYS A C 1
ATOM 733 O O . LYS A 1 91 ? 24.457 -6.300 -38.656 1.00 97.81 91 LYS A O 1
ATOM 738 N N . TYR A 1 92 ? 23.030 -5.050 -37.445 1.00 97.81 92 TYR A N 1
ATOM 739 C CA . TYR A 1 92 ? 23.392 -5.535 -36.120 1.00 97.81 92 TYR A CA 1
ATOM 740 C C . TYR A 1 92 ? 22.143 -5.567 -35.236 1.00 97.81 92 TYR A C 1
ATOM 742 O O . TYR A 1 92 ? 21.451 -4.553 -35.118 1.00 97.81 92 TYR A O 1
ATOM 750 N N . ASP A 1 93 ? 21.860 -6.721 -34.632 1.00 96.06 93 ASP A N 1
ATOM 751 C CA . ASP A 1 93 ? 20.796 -6.861 -33.638 1.00 96.06 93 ASP A CA 1
ATOM 752 C C . ASP A 1 93 ? 21.290 -6.252 -32.317 1.00 96.06 93 ASP A C 1
ATOM 754 O O . ASP A 1 93 ? 22.168 -6.786 -31.641 1.00 96.06 93 ASP A O 1
ATOM 758 N N . TRP A 1 94 ? 20.754 -5.085 -31.978 1.00 95.94 94 TRP A N 1
ATOM 759 C CA . TRP A 1 94 ? 21.091 -4.311 -30.796 1.00 95.94 94 TRP A CA 1
ATOM 760 C C . TRP A 1 94 ? 20.049 -4.539 -29.694 1.00 95.94 94 TRP A C 1
ATOM 762 O O . TRP A 1 94 ? 18.955 -3.973 -29.766 1.00 95.94 94 TRP A O 1
ATOM 772 N N . PRO A 1 95 ? 20.379 -5.318 -28.648 1.00 88.69 95 PRO A N 1
ATOM 773 C CA . PRO A 1 95 ? 19.586 -5.333 -27.428 1.00 88.69 95 PRO A CA 1
ATOM 774 C C . PRO A 1 95 ? 19.818 -4.016 -26.681 1.00 88.69 95 PRO A C 1
ATOM 776 O O . PRO A 1 95 ? 20.920 -3.761 -26.177 1.00 88.69 95 PRO A O 1
ATOM 779 N N . VAL A 1 96 ? 18.802 -3.153 -26.625 1.00 88.12 96 VAL A N 1
ATOM 780 C CA . VAL A 1 96 ? 18.888 -1.909 -25.854 1.00 88.12 96 VAL A CA 1
ATOM 781 C C . VAL A 1 96 ? 18.926 -2.301 -24.386 1.00 88.12 96 VAL A C 1
ATOM 783 O O . VAL A 1 96 ? 18.041 -3.006 -23.899 1.00 88.12 96 VAL A O 1
ATOM 786 N N . PHE A 1 97 ? 19.979 -1.882 -23.682 1.00 81.69 97 PHE A N 1
ATOM 787 C CA . PHE A 1 97 ? 20.159 -2.239 -22.279 1.00 81.69 97 PHE A CA 1
ATOM 788 C C . PHE A 1 97 ? 18.925 -1.823 -21.488 1.00 81.69 97 PHE A C 1
ATOM 790 O O . PHE A 1 97 ? 18.468 -0.703 -21.669 1.00 81.69 97 PHE A O 1
ATOM 797 N N . VAL A 1 98 ? 18.395 -2.701 -20.629 1.00 67.56 98 VAL A N 1
ATOM 798 C CA . VAL A 1 98 ? 17.153 -2.415 -19.904 1.00 67.56 98 VAL A CA 1
ATOM 799 C C . VAL A 1 98 ? 17.252 -1.064 -19.198 1.00 67.56 98 VAL A C 1
ATOM 801 O O . VAL A 1 98 ? 16.473 -0.193 -19.513 1.00 67.56 98 VAL A O 1
ATOM 804 N N . TRP A 1 99 ? 18.281 -0.774 -18.406 1.00 66.19 99 TRP A N 1
ATOM 805 C CA . TRP A 1 99 ? 18.397 0.506 -17.686 1.00 66.19 99 TRP A CA 1
ATOM 806 C C . TRP A 1 99 ? 19.082 1.630 -18.478 1.00 66.19 99 TRP A C 1
ATOM 808 O O . TRP A 1 99 ? 19.765 2.475 -17.898 1.00 66.19 99 TRP A O 1
ATOM 818 N N . GLU A 1 100 ? 18.972 1.628 -19.806 1.00 80.56 100 GLU A N 1
ATOM 819 C CA . GLU A 1 100 ? 19.471 2.739 -20.618 1.00 80.56 100 GLU A CA 1
ATOM 820 C C . GLU A 1 100 ? 18.737 4.033 -20.216 1.00 80.56 100 GLU A C 1
ATOM 822 O O . GLU A 1 100 ? 17.510 4.050 -20.084 1.00 80.56 100 GLU A O 1
ATOM 827 N N . LYS A 1 101 ? 19.494 5.110 -19.955 1.00 77.81 101 LYS A N 1
ATOM 828 C CA . LYS A 1 101 ? 18.923 6.379 -19.475 1.00 77.81 101 LYS A CA 1
ATOM 829 C C . LYS A 1 101 ? 17.909 6.906 -20.491 1.00 77.81 101 LYS A C 1
ATOM 831 O O . LYS A 1 101 ? 18.145 6.878 -21.694 1.00 77.81 101 LYS A O 1
ATOM 836 N N . THR A 1 102 ? 16.809 7.483 -20.027 1.00 79.69 102 THR A N 1
ATOM 837 C CA . THR A 1 102 ? 15.887 8.159 -20.941 1.00 79.69 102 THR A CA 1
ATOM 838 C C . THR A 1 102 ? 16.534 9.405 -21.543 1.00 79.69 102 THR A C 1
ATOM 840 O O . THR A 1 102 ? 17.347 10.086 -20.908 1.00 79.69 102 THR A O 1
ATOM 843 N N . GLY A 1 103 ? 16.192 9.721 -22.786 1.00 81.00 103 GLY A N 1
ATOM 844 C CA . GLY A 1 103 ? 16.621 10.968 -23.414 1.00 81.00 103 GLY A CA 1
ATOM 845 C C . GLY A 1 103 ? 16.332 11.013 -24.903 1.00 81.00 103 GLY A C 1
ATOM 846 O O . GLY A 1 103 ? 16.194 9.974 -25.541 1.00 81.00 103 GLY A O 1
ATOM 847 N N . GLN A 1 104 ? 16.247 12.230 -25.436 1.00 86.81 104 GLN A N 1
ATOM 848 C CA . GLN A 1 104 ? 16.026 12.524 -26.861 1.00 86.81 104 GLN A CA 1
ATOM 849 C C . GLN A 1 104 ? 17.338 12.849 -27.596 1.00 86.81 104 GLN A C 1
ATOM 851 O O . GLN A 1 104 ? 17.345 13.219 -28.765 1.00 86.81 104 GLN A O 1
ATOM 856 N N . ASP A 1 105 ? 18.454 12.747 -26.879 1.00 92.00 105 ASP A N 1
ATOM 857 C CA . ASP A 1 105 ? 19.783 13.214 -27.248 1.00 92.00 105 ASP A CA 1
ATOM 858 C C . ASP A 1 105 ? 20.717 12.062 -27.654 1.00 92.00 105 ASP A C 1
ATOM 860 O O . ASP A 1 105 ? 21.937 12.159 -27.501 1.00 92.00 105 ASP A O 1
ATOM 864 N N . TYR A 1 106 ? 20.149 10.955 -28.148 1.00 95.69 106 TYR A N 1
ATOM 865 C CA . TYR A 1 106 ? 20.904 9.773 -28.558 1.00 95.69 106 TYR A CA 1
ATOM 866 C C . TYR A 1 106 ? 21.268 9.786 -30.039 1.00 95.69 106 TYR A C 1
ATOM 868 O O . TYR A 1 106 ? 20.502 10.240 -30.885 1.00 95.69 106 TYR A O 1
ATOM 876 N N . LYS A 1 107 ? 22.438 9.230 -30.363 1.00 96.50 107 LYS A N 1
ATOM 877 C CA . LYS A 1 107 ? 22.952 9.088 -31.729 1.00 96.50 107 LYS A CA 1
ATOM 878 C C . LYS A 1 107 ? 23.722 7.777 -31.889 1.00 96.50 107 LYS A C 1
ATOM 880 O O . LYS A 1 107 ? 24.423 7.346 -30.975 1.00 96.50 107 LYS A O 1
ATOM 885 N N . ILE A 1 108 ? 23.621 7.157 -33.064 1.00 97.69 108 ILE A N 1
ATOM 886 C CA . ILE A 1 108 ? 24.446 6.013 -33.459 1.00 97.69 108 ILE A CA 1
ATOM 887 C C . ILE A 1 108 ? 25.558 6.514 -34.372 1.00 97.69 108 ILE A C 1
ATOM 889 O O . ILE A 1 108 ? 25.306 7.296 -35.290 1.00 97.69 108 ILE A O 1
ATOM 893 N N . ALA A 1 109 ? 26.778 6.027 -34.150 1.00 97.12 109 ALA A N 1
ATOM 894 C CA . ALA A 1 109 ? 27.867 6.161 -35.107 1.00 97.12 109 ALA A CA 1
ATOM 895 C C . ALA A 1 109 ? 28.304 4.786 -35.617 1.00 97.12 109 ALA A C 1
ATOM 897 O O . ALA A 1 109 ? 28.553 3.877 -34.825 1.00 97.12 109 ALA A O 1
ATOM 898 N N . VAL A 1 110 ? 28.430 4.650 -36.937 1.00 97.94 110 VAL A N 1
ATOM 899 C CA . VAL A 1 110 ? 29.009 3.469 -37.592 1.00 97.94 110 VAL A CA 1
ATOM 900 C C . VAL A 1 110 ? 30.279 3.909 -38.301 1.00 97.94 110 VAL A C 1
ATOM 902 O O . VAL A 1 110 ? 30.244 4.802 -39.146 1.00 97.94 110 VAL A O 1
ATOM 905 N N . LEU A 1 111 ? 31.408 3.302 -37.949 1.00 96.94 111 LEU A N 1
ATOM 906 C CA . LEU A 1 111 ? 32.731 3.703 -38.429 1.00 96.94 111 LEU A CA 1
ATOM 907 C C . LEU A 1 111 ? 33.538 2.513 -38.932 1.00 96.94 111 LEU A C 1
ATOM 909 O O . LEU A 1 111 ? 33.300 1.382 -38.516 1.00 96.94 111 LEU A O 1
ATOM 913 N N . GLU A 1 112 ? 34.515 2.754 -39.803 1.00 96.75 112 GLU A N 1
ATOM 914 C CA . GLU A 1 112 ? 35.468 1.726 -40.227 1.00 96.75 112 GLU A CA 1
ATOM 915 C C . GLU A 1 112 ? 36.397 1.336 -39.065 1.00 96.75 112 GLU A C 1
ATOM 917 O O . GLU A 1 112 ? 37.007 2.192 -38.420 1.00 96.75 112 GLU A O 1
ATOM 922 N N . TYR A 1 113 ? 36.521 0.029 -38.814 1.00 95.75 113 TYR A N 1
ATOM 923 C CA . TYR A 1 113 ? 37.280 -0.519 -37.690 1.00 95.75 113 TYR A CA 1
ATOM 924 C C . TYR A 1 113 ? 38.582 -1.208 -38.150 1.00 95.75 113 TYR A C 1
ATOM 926 O O . TYR A 1 113 ? 38.551 -1.964 -39.126 1.00 95.75 113 TYR A O 1
ATOM 934 N N . PRO A 1 114 ? 39.718 -1.016 -37.448 1.00 93.75 114 PRO A N 1
ATOM 935 C CA . PRO A 1 114 ? 39.913 -0.128 -36.297 1.00 93.75 114 PRO A CA 1
ATOM 936 C C . PRO A 1 114 ? 39.896 1.360 -36.684 1.00 93.75 114 PRO A C 1
ATOM 938 O O . PRO A 1 114 ? 40.360 1.741 -37.760 1.00 93.75 114 PRO A O 1
ATOM 941 N N . TRP A 1 115 ? 39.370 2.197 -35.784 1.00 88.69 115 TRP A N 1
ATOM 942 C CA . TRP A 1 115 ? 39.238 3.638 -36.011 1.00 88.69 115 TRP A CA 1
ATOM 943 C C . TRP A 1 115 ? 40.600 4.337 -36.078 1.00 88.69 115 TRP A C 1
ATOM 945 O O . TRP A 1 115 ? 41.445 4.148 -35.202 1.00 88.69 115 TRP A O 1
ATOM 955 N N . GLN A 1 116 ? 40.781 5.179 -37.097 1.00 88.12 116 GLN A N 1
ATOM 956 C CA . GLN A 1 116 ? 41.930 6.063 -37.300 1.00 88.12 116 GLN A CA 1
ATOM 957 C C . GLN A 1 116 ? 41.464 7.335 -38.022 1.00 88.12 116 GLN A C 1
ATOM 959 O O . GLN A 1 116 ? 40.442 7.329 -38.708 1.00 88.12 116 GLN A O 1
ATOM 964 N N . GLN A 1 117 ? 42.217 8.428 -37.905 1.00 84.25 117 GLN A N 1
ATOM 965 C CA . GLN A 1 117 ? 41.913 9.663 -38.631 1.00 84.25 117 GLN A CA 1
ATOM 966 C C . GLN A 1 117 ? 41.897 9.413 -40.153 1.00 84.25 117 GLN A C 1
ATOM 968 O O . GLN A 1 117 ? 42.785 8.750 -40.684 1.00 84.25 117 GLN A O 1
ATOM 973 N N . GLY A 1 118 ? 40.873 9.919 -40.851 1.00 82.50 118 GLY A N 1
ATOM 974 C CA . GLY A 1 118 ? 40.686 9.725 -42.300 1.00 82.50 118 GLY A CA 1
ATOM 975 C C . GLY A 1 118 ? 39.914 8.458 -42.700 1.00 82.50 118 GLY A C 1
ATOM 976 O O . GLY A 1 118 ? 39.746 8.191 -43.887 1.00 82.50 118 GLY A O 1
ATOM 977 N N . LYS A 1 119 ? 39.435 7.671 -41.730 1.00 91.19 119 LYS A N 1
ATOM 978 C CA . LYS A 1 119 ? 38.560 6.512 -41.950 1.00 91.19 119 LYS A CA 1
ATOM 979 C C . LYS A 1 119 ? 37.095 6.933 -42.104 1.00 91.19 119 LYS A C 1
ATOM 981 O O . LYS A 1 119 ? 36.680 7.964 -41.577 1.00 91.19 119 LYS A O 1
ATOM 986 N N . ALA A 1 120 ? 36.307 6.120 -42.808 1.00 93.12 120 ALA A N 1
ATOM 987 C CA . ALA A 1 120 ? 34.888 6.404 -43.013 1.00 93.12 120 ALA A CA 1
ATOM 988 C C . ALA A 1 120 ? 34.100 6.326 -41.696 1.00 93.12 120 ALA A C 1
ATOM 990 O O . ALA A 1 120 ? 34.296 5.403 -40.903 1.00 93.12 120 ALA A O 1
ATOM 991 N N . VAL A 1 121 ? 33.182 7.272 -41.495 1.00 95.56 121 VAL A N 1
ATOM 992 C CA . VAL A 1 121 ? 32.245 7.312 -40.367 1.00 95.56 121 VAL A CA 1
ATOM 993 C C . VAL A 1 121 ? 30.914 7.901 -40.819 1.00 95.56 121 VAL A C 1
ATOM 995 O O . VAL A 1 121 ? 30.878 8.819 -41.636 1.00 95.56 121 VAL A O 1
ATOM 998 N N . ALA A 1 122 ? 29.826 7.368 -40.279 1.00 96.56 122 ALA A N 1
ATOM 999 C CA . ALA A 1 122 ? 28.475 7.873 -40.445 1.00 96.56 122 ALA A CA 1
ATOM 1000 C C . ALA A 1 122 ? 27.820 8.063 -39.078 1.00 96.56 122 ALA A C 1
ATOM 1002 O O . ALA A 1 122 ? 28.091 7.302 -38.148 1.00 96.56 122 ALA A O 1
ATOM 1003 N N . TYR A 1 123 ? 26.935 9.050 -38.989 1.00 96.12 123 TYR A N 1
ATOM 1004 C CA . TYR A 1 123 ? 26.168 9.379 -37.795 1.00 96.12 123 TYR A CA 1
ATOM 1005 C C . TYR A 1 123 ? 24.680 9.403 -38.135 1.00 96.12 123 TYR A C 1
ATOM 1007 O O . TYR A 1 123 ? 24.307 9.912 -39.192 1.00 96.12 123 TYR A O 1
ATOM 1015 N N . SER A 1 124 ? 23.834 8.882 -37.248 1.00 96.81 124 SER A N 1
ATOM 1016 C CA . SER A 1 124 ? 22.392 9.123 -37.323 1.00 96.81 124 SER A CA 1
ATOM 1017 C C . SER A 1 124 ? 22.086 10.578 -36.945 1.00 96.81 124 SER A C 1
ATOM 1019 O O . SER A 1 124 ? 22.932 11.272 -36.368 1.00 96.81 124 SER A O 1
ATOM 1021 N N . ASN A 1 125 ? 20.862 11.046 -37.198 1.00 95.38 125 ASN A N 1
ATOM 1022 C CA . ASN A 1 125 ? 20.348 12.190 -36.445 1.00 95.38 125 ASN A CA 1
ATOM 1023 C C . ASN A 1 125 ? 19.998 11.763 -35.009 1.00 95.38 125 ASN A C 1
ATOM 1025 O O . ASN A 1 125 ? 20.130 10.586 -34.647 1.00 95.38 125 ASN A O 1
ATOM 1029 N N . LEU A 1 126 ? 19.586 12.733 -34.190 1.00 94.62 126 LEU A N 1
ATOM 1030 C CA . LEU A 1 126 ? 19.133 12.462 -32.831 1.00 94.62 126 LEU A CA 1
ATOM 1031 C C . LEU A 1 126 ? 17.877 11.590 -32.842 1.00 94.62 126 LEU A C 1
ATOM 1033 O O . LEU A 1 126 ? 16.985 11.802 -33.662 1.00 94.62 126 LEU A O 1
ATOM 1037 N N . PHE A 1 127 ? 17.811 10.632 -31.931 1.00 95.25 127 PHE A N 1
ATOM 1038 C CA . PHE A 1 127 ? 16.633 9.814 -31.663 1.00 95.25 127 PHE A CA 1
ATOM 1039 C C . PHE A 1 127 ? 16.438 9.672 -30.151 1.00 95.25 127 PHE A C 1
ATOM 1041 O O . PHE A 1 127 ? 17.288 10.060 -29.346 1.00 95.25 127 PHE A O 1
ATOM 1048 N N . THR A 1 128 ? 15.294 9.123 -29.762 1.00 92.12 128 THR A N 1
ATOM 1049 C CA . THR A 1 128 ? 14.895 8.977 -28.364 1.00 92.12 128 THR A CA 1
ATOM 1050 C C . THR A 1 128 ? 15.076 7.540 -27.901 1.00 92.12 128 THR A C 1
ATOM 1052 O O . THR A 1 128 ? 14.620 6.618 -28.574 1.00 92.12 128 THR A O 1
ATOM 1055 N N . ILE A 1 129 ? 15.684 7.347 -26.729 1.00 90.56 129 ILE A N 1
ATOM 1056 C CA . ILE A 1 129 ? 15.552 6.101 -25.967 1.00 90.56 129 ILE A CA 1
ATOM 1057 C C . ILE A 1 129 ? 14.617 6.365 -24.789 1.00 90.56 129 ILE A C 1
ATOM 1059 O O . ILE A 1 129 ? 14.839 7.274 -23.985 1.00 90.56 129 ILE A O 1
ATOM 1063 N N . THR A 1 130 ? 13.555 5.576 -24.701 1.00 83.12 130 THR A N 1
ATOM 1064 C CA . THR A 1 130 ? 12.640 5.503 -23.561 1.00 83.12 130 THR A CA 1
ATOM 1065 C C . THR A 1 130 ? 13.042 4.317 -22.676 1.00 83.12 130 THR A C 1
ATOM 1067 O O . THR A 1 130 ? 13.603 3.355 -23.184 1.00 83.12 130 THR A O 1
ATOM 1070 N N . GLY A 1 131 ? 12.791 4.360 -21.365 1.00 63.41 131 GLY A N 1
ATOM 1071 C CA . GLY A 1 131 ? 13.258 3.343 -20.408 1.00 63.41 131 GLY A CA 1
ATOM 1072 C C . GLY A 1 131 ? 12.633 1.947 -20.596 1.00 63.41 131 GLY A C 1
ATOM 1073 O O . GLY A 1 131 ? 11.734 1.781 -21.429 1.00 63.41 131 GLY A O 1
ATOM 1074 N N . PRO A 1 132 ? 13.108 0.935 -19.842 1.00 55.59 132 PRO A N 1
ATOM 1075 C CA . PRO A 1 132 ? 12.576 -0.413 -19.890 1.00 55.59 132 PRO A CA 1
ATOM 1076 C C . PRO A 1 132 ? 11.275 -0.457 -19.115 1.00 55.59 132 PRO A C 1
ATOM 1078 O O . PRO A 1 132 ? 10.995 0.374 -18.255 1.00 55.59 132 PRO A O 1
ATOM 1081 N N . GLU A 1 133 ? 10.511 -1.506 -19.339 1.00 46.28 133 GLU A N 1
ATOM 1082 C CA . GLU A 1 133 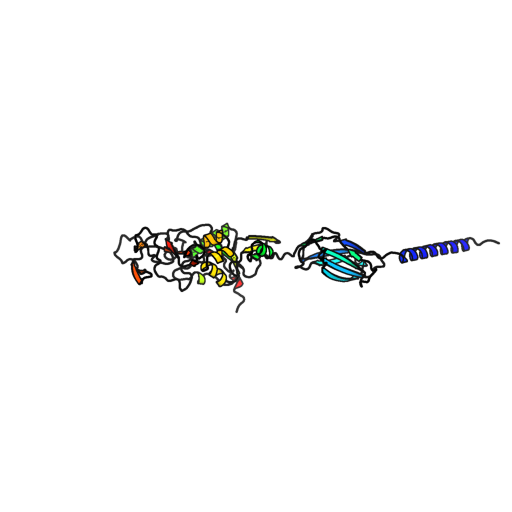? 9.276 -1.766 -18.612 1.00 46.28 133 GLU A CA 1
ATOM 1083 C C . GLU A 1 133 ? 9.501 -2.322 -17.189 1.00 46.28 133 GLU A C 1
ATOM 1085 O O . GLU A 1 133 ? 8.754 -3.167 -16.699 1.00 46.28 133 GLU A O 1
ATOM 1090 N N . PHE A 1 134 ? 10.512 -1.820 -16.475 1.00 45.44 134 PHE A N 1
ATOM 1091 C CA . PHE A 1 134 ? 10.391 -1.701 -15.027 1.00 45.44 134 PHE A CA 1
ATOM 1092 C C . PHE A 1 134 ? 9.905 -0.304 -14.769 1.00 45.44 134 PHE A C 1
ATOM 1094 O O . PHE A 1 134 ? 10.654 0.668 -14.730 1.00 45.44 134 PHE A O 1
ATOM 1101 N N . ALA A 1 135 ? 8.603 -0.232 -14.630 1.00 52.53 135 ALA A N 1
ATOM 1102 C CA . ALA A 1 135 ? 7.988 0.924 -14.080 1.00 52.53 135 ALA A CA 1
ATOM 1103 C C . ALA A 1 135 ? 8.411 1.056 -12.614 1.00 52.53 135 ALA A C 1
ATOM 1105 O O . ALA A 1 135 ? 7.795 0.479 -11.721 1.00 52.53 135 ALA A O 1
ATOM 1106 N N . SER A 1 136 ? 9.531 1.732 -12.373 1.00 62.16 136 SER A N 1
ATOM 1107 C CA . SER A 1 136 ? 9.851 2.174 -11.031 1.00 62.16 136 SER A CA 1
ATOM 1108 C C . SER A 1 136 ? 8.970 3.372 -10.731 1.00 62.16 136 SER A C 1
ATOM 1110 O O . SER A 1 136 ? 8.723 4.238 -11.574 1.00 62.16 136 SER A O 1
ATOM 1112 N N . CYS A 1 137 ? 8.485 3.429 -9.504 1.00 70.06 137 CYS A N 1
ATOM 1113 C CA . CYS A 1 137 ? 7.773 4.597 -9.034 1.00 70.06 137 CYS A CA 1
ATOM 1114 C C . CYS A 1 137 ? 8.748 5.703 -8.618 1.00 70.06 137 CYS A C 1
ATOM 1116 O O . CYS A 1 137 ? 8.354 6.582 -7.864 1.00 70.06 137 CYS A O 1
ATOM 1118 N N . ASP A 1 138 ? 10.008 5.675 -9.071 1.00 71.25 138 ASP A N 1
ATOM 1119 C CA . ASP A 1 138 ? 11.035 6.634 -8.661 1.00 71.25 138 ASP A CA 1
ATOM 1120 C C . ASP A 1 138 ? 10.667 8.042 -9.119 1.00 71.25 138 ASP A C 1
ATOM 1122 O O . ASP A 1 138 ? 10.742 8.969 -8.325 1.00 71.25 138 ASP A O 1
ATOM 1126 N N . GLN A 1 139 ? 10.185 8.199 -10.358 1.00 68.38 139 GLN A N 1
ATOM 1127 C CA . GLN A 1 139 ? 9.714 9.500 -10.838 1.00 68.38 139 GLN A CA 1
ATOM 1128 C C . GLN A 1 139 ? 8.499 9.979 -10.034 1.00 68.38 139 GLN A C 1
ATOM 1130 O O . GLN A 1 139 ? 8.506 11.106 -9.559 1.00 68.38 139 GLN A O 1
ATOM 1135 N N . PHE A 1 140 ? 7.516 9.101 -9.784 1.00 69.06 140 PHE A N 1
ATOM 1136 C CA . PHE A 1 140 ? 6.400 9.403 -8.876 1.00 69.06 140 PHE A CA 1
ATOM 1137 C C . PHE A 1 140 ? 6.895 9.788 -7.478 1.00 69.06 140 PHE A C 1
ATOM 1139 O O . PHE A 1 140 ? 6.340 10.686 -6.857 1.00 69.06 140 PHE A O 1
ATOM 1146 N N . SER A 1 141 ? 7.952 9.134 -6.996 1.00 74.88 141 SER A N 1
ATOM 1147 C CA . SER A 1 141 ? 8.517 9.385 -5.675 1.00 74.88 141 SER A CA 1
ATOM 1148 C C . SER A 1 141 ? 9.265 10.703 -5.595 1.00 74.88 141 SER A C 1
ATOM 1150 O O . SER A 1 141 ? 9.252 11.345 -4.553 1.00 74.88 141 SER A O 1
ATOM 1152 N N . ILE A 1 142 ? 9.910 11.109 -6.686 1.00 69.38 142 ILE A N 1
ATOM 1153 C CA . ILE A 1 142 ? 10.558 12.411 -6.811 1.00 69.38 142 ILE A CA 1
ATOM 1154 C C . ILE A 1 142 ? 9.491 13.504 -6.900 1.00 69.38 142 ILE A C 1
ATOM 1156 O O . ILE A 1 142 ? 9.546 14.455 -6.130 1.00 69.38 142 ILE A O 1
ATOM 1160 N N . ASP A 1 143 ? 8.501 13.344 -7.782 1.00 68.06 143 ASP A N 1
ATOM 1161 C CA . ASP A 1 143 ? 7.465 14.353 -8.035 1.00 68.06 143 ASP A CA 1
ATOM 1162 C C . ASP A 1 143 ? 6.572 14.595 -6.810 1.00 68.06 143 ASP A C 1
ATOM 1164 O O . ASP A 1 143 ? 6.167 15.725 -6.548 1.00 68.06 143 ASP A O 1
ATOM 1168 N N . ALA A 1 144 ? 6.265 13.537 -6.057 1.00 69.38 144 ALA A N 1
ATOM 1169 C CA . ALA A 1 144 ? 5.464 13.609 -4.838 1.00 69.38 144 ALA A CA 1
ATOM 1170 C C . ALA A 1 144 ? 6.308 13.693 -3.553 1.00 69.38 144 ALA A C 1
ATOM 1172 O O . ALA A 1 144 ? 5.743 13.648 -2.462 1.00 69.38 144 ALA A O 1
ATOM 1173 N N . GLU A 1 145 ? 7.639 13.760 -3.677 1.00 74.06 145 GLU A N 1
ATOM 1174 C CA . GLU A 1 145 ? 8.605 13.797 -2.567 1.00 74.06 145 GLU A CA 1
ATOM 1175 C C . GLU A 1 145 ? 8.436 12.663 -1.526 1.00 74.06 145 GLU A C 1
ATOM 1177 O O . GLU A 1 145 ? 8.831 12.791 -0.365 1.00 74.06 145 GLU A O 1
ATOM 1182 N N . TRP A 1 146 ? 7.864 11.521 -1.927 1.00 76.06 146 TRP A N 1
ATOM 1183 C CA . TRP A 1 146 ? 7.542 10.405 -1.034 1.00 76.06 146 TRP A CA 1
ATOM 1184 C C . TRP A 1 146 ? 7.748 9.040 -1.702 1.00 76.06 146 TRP A C 1
ATOM 1186 O O . TRP A 1 146 ? 7.383 8.895 -2.858 1.00 76.06 146 TRP A O 1
ATOM 1196 N N . PRO A 1 147 ? 8.270 7.997 -1.027 1.00 82.69 147 PRO A N 1
ATOM 1197 C CA . PRO A 1 147 ? 8.477 6.686 -1.641 1.00 82.69 147 PRO A CA 1
ATOM 1198 C C . PRO A 1 147 ? 7.181 5.999 -2.095 1.00 82.69 147 PRO A C 1
ATOM 1200 O O . PRO A 1 147 ? 6.271 5.727 -1.305 1.00 82.69 147 PRO A O 1
ATOM 1203 N N . PHE A 1 148 ? 7.162 5.618 -3.368 1.00 87.62 148 PHE A N 1
ATOM 1204 C CA . PHE A 1 148 ? 6.172 4.739 -3.975 1.00 87.62 148 PHE A CA 1
ATOM 1205 C C . PHE A 1 148 ? 6.810 3.410 -4.371 1.00 87.62 148 PHE A C 1
ATOM 1207 O O . PHE A 1 148 ? 7.969 3.351 -4.778 1.00 87.62 148 PHE A O 1
ATOM 1214 N N . ILE A 1 149 ? 6.033 2.336 -4.272 1.00 85.75 149 ILE A N 1
ATOM 1215 C CA . ILE A 1 149 ? 6.467 0.969 -4.552 1.00 85.75 149 ILE A CA 1
ATOM 1216 C C . ILE A 1 149 ? 5.605 0.397 -5.688 1.00 85.75 149 ILE A C 1
ATOM 1218 O O . ILE A 1 149 ? 4.379 0.550 -5.647 1.00 85.75 149 ILE A O 1
ATOM 1222 N N . PRO A 1 150 ? 6.202 -0.240 -6.712 1.00 86.75 150 PRO A N 1
ATOM 1223 C CA . PRO A 1 150 ? 5.446 -0.814 -7.819 1.00 86.75 150 PRO A CA 1
ATOM 1224 C C . PRO A 1 150 ? 4.680 -2.069 -7.388 1.00 86.75 150 PRO A C 1
ATOM 1226 O O . PRO A 1 150 ? 5.114 -2.804 -6.506 1.00 86.75 150 PRO A O 1
ATOM 1229 N N . SER A 1 151 ? 3.553 -2.333 -8.044 1.00 87.56 151 SER A N 1
ATOM 1230 C CA . SER A 1 151 ? 2.598 -3.400 -7.711 1.00 87.56 151 SER A CA 1
ATOM 1231 C C . SER A 1 151 ? 3.144 -4.828 -7.728 1.00 87.56 151 SER A C 1
ATOM 1233 O O . SER A 1 151 ? 2.510 -5.722 -7.180 1.00 87.56 151 SER A O 1
ATOM 1235 N N . ASP A 1 152 ? 4.277 -5.061 -8.384 1.00 82.75 152 ASP A N 1
ATOM 1236 C CA . ASP A 1 152 ? 4.958 -6.355 -8.483 1.00 82.75 152 ASP A CA 1
ATOM 1237 C C . ASP A 1 152 ? 6.104 -6.516 -7.472 1.00 82.75 152 ASP A C 1
ATOM 1239 O O . ASP A 1 152 ? 6.831 -7.511 -7.514 1.00 82.75 152 ASP A O 1
ATOM 1243 N N . TYR A 1 153 ? 6.274 -5.563 -6.550 1.00 81.69 153 TYR A N 1
ATOM 1244 C CA . TYR A 1 153 ? 7.270 -5.683 -5.496 1.00 81.69 153 TYR A CA 1
ATOM 1245 C C . TYR A 1 153 ? 6.944 -6.882 -4.578 1.00 81.69 153 TYR A C 1
ATOM 1247 O O . TYR A 1 153 ? 5.800 -7.038 -4.136 1.00 81.69 153 TYR A O 1
ATOM 1255 N N . PRO A 1 154 ? 7.922 -7.756 -4.275 1.00 77.19 154 PRO A N 1
ATOM 1256 C CA . PRO A 1 154 ? 7.669 -8.966 -3.503 1.00 77.19 154 PRO A CA 1
ATOM 1257 C C . PRO A 1 154 ? 7.242 -8.647 -2.067 1.00 77.19 154 PRO A C 1
ATOM 1259 O O . PRO A 1 154 ? 7.845 -7.815 -1.391 1.00 77.19 154 PRO A O 1
ATOM 1262 N N . GLY A 1 155 ? 6.225 -9.359 -1.580 1.00 82.00 155 GLY A N 1
ATOM 1263 C CA . GLY A 1 155 ? 5.763 -9.227 -0.197 1.00 82.00 155 GLY A CA 1
ATOM 1264 C C . GLY A 1 155 ? 5.012 -7.926 0.090 1.00 82.00 155 GLY A C 1
ATOM 1265 O O . GLY A 1 155 ? 5.021 -7.469 1.229 1.00 82.00 155 GLY A O 1
ATOM 1266 N N . LEU A 1 156 ? 4.380 -7.313 -0.914 1.00 88.69 156 LEU A N 1
ATOM 1267 C CA . LEU A 1 156 ? 3.473 -6.192 -0.686 1.00 88.69 156 LEU A CA 1
ATOM 1268 C C . LEU A 1 156 ? 2.257 -6.603 0.150 1.00 88.69 156 LEU A C 1
ATOM 1270 O O . LEU A 1 156 ? 1.655 -7.654 -0.063 1.00 88.69 156 LEU A O 1
ATOM 1274 N N . ARG A 1 157 ? 1.896 -5.730 1.088 1.00 94.12 157 ARG A N 1
ATOM 1275 C CA . ARG A 1 157 ? 0.718 -5.810 1.948 1.00 94.12 157 ARG A CA 1
ATOM 1276 C C . ARG A 1 157 ? -0.051 -4.513 1.800 1.00 94.12 157 ARG A C 1
ATOM 1278 O O . ARG A 1 157 ? 0.432 -3.447 2.187 1.00 94.12 157 ARG A O 1
ATOM 1285 N N . ARG A 1 158 ? -1.239 -4.589 1.218 1.00 96.31 158 ARG A N 1
ATOM 1286 C CA . ARG A 1 158 ? -2.060 -3.403 0.997 1.00 96.31 158 ARG A CA 1
ATOM 1287 C C . ARG A 1 158 ? -2.902 -3.091 2.230 1.00 96.31 158 ARG A C 1
ATOM 1289 O O . ARG A 1 158 ? -3.349 -3.989 2.943 1.00 96.31 158 ARG A O 1
ATOM 1296 N N . VAL A 1 159 ? -3.104 -1.802 2.474 1.00 98.00 159 VAL A N 1
ATOM 1297 C CA . VAL A 1 159 ? -3.856 -1.270 3.612 1.00 98.00 159 VAL A CA 1
ATOM 1298 C C . VAL A 1 159 ? -4.787 -0.171 3.127 1.00 98.00 159 VAL A C 1
ATOM 1300 O O . VAL A 1 159 ? -4.363 0.732 2.408 1.00 98.00 159 VAL A O 1
ATOM 1303 N N . PHE A 1 160 ? -6.046 -0.201 3.543 1.00 98.06 160 PHE A N 1
ATOM 1304 C CA . PHE A 1 160 ? -6.959 0.925 3.355 1.00 98.06 160 PHE A CA 1
ATOM 1305 C C . PHE A 1 160 ? -7.775 1.175 4.615 1.00 98.06 160 PHE A C 1
ATOM 1307 O O . PHE A 1 160 ? -7.807 0.350 5.524 1.00 98.06 160 PHE A O 1
ATOM 1314 N N . ILE A 1 161 ? -8.430 2.329 4.666 1.00 98.50 161 ILE A N 1
ATOM 1315 C CA . ILE A 1 161 ? -9.418 2.644 5.692 1.00 98.50 161 ILE A CA 1
ATOM 1316 C C . ILE A 1 161 ? -10.764 2.779 5.000 1.00 98.50 161 ILE A C 1
ATOM 1318 O O . ILE A 1 161 ? -10.842 3.403 3.939 1.00 98.50 161 ILE A O 1
ATOM 1322 N N . THR A 1 162 ? -11.798 2.183 5.584 1.00 98.50 162 THR A N 1
ATOM 1323 C CA . THR A 1 162 ? -13.143 2.189 5.010 1.00 98.50 162 THR A CA 1
ATOM 1324 C C . THR A 1 162 ? -13.640 3.610 4.740 1.00 98.50 162 THR A C 1
ATOM 1326 O O . THR A 1 162 ? -13.443 4.541 5.523 1.00 98.50 162 THR A O 1
ATOM 1329 N N . GLN A 1 163 ? -14.306 3.786 3.607 1.00 96.62 163 GLN A N 1
ATOM 1330 C CA . GLN A 1 163 ? -15.083 4.951 3.239 1.00 96.62 163 GLN A CA 1
ATOM 1331 C C . GLN A 1 163 ? -16.309 5.083 4.137 1.00 96.62 163 GLN A C 1
ATOM 1333 O O . GLN A 1 163 ? -16.601 6.185 4.609 1.00 96.62 163 GLN A O 1
ATOM 1338 N N . SER A 1 164 ? -16.985 3.960 4.386 1.00 97.44 164 SER A N 1
ATOM 1339 C CA . SER A 1 164 ? -18.106 3.862 5.315 1.00 97.44 164 SER A CA 1
ATOM 1340 C C . SER A 1 164 ? -17.634 3.883 6.766 1.00 97.44 164 SER A C 1
ATOM 1342 O O . SER A 1 164 ? -16.557 3.378 7.103 1.00 97.44 164 SER A O 1
ATOM 1344 N N . SER A 1 165 ? -18.451 4.486 7.620 1.00 98.19 165 SER A N 1
ATOM 1345 C CA . SER A 1 165 ? -18.344 4.443 9.075 1.00 98.19 165 SER A CA 1
ATOM 1346 C C . SER A 1 165 ? -19.335 3.416 9.632 1.00 98.19 165 SER A C 1
ATOM 1348 O O . SER A 1 165 ? -20.337 3.089 8.991 1.00 98.19 165 SER A O 1
ATOM 1350 N N . TYR A 1 166 ? -19.029 2.861 10.801 1.00 98.38 166 TYR A N 1
ATOM 1351 C CA . TYR A 1 166 ? -19.827 1.827 11.452 1.00 98.38 166 TYR A CA 1
ATOM 1352 C C . TYR A 1 166 ? -19.906 2.082 12.950 1.00 98.38 166 TYR A C 1
ATOM 1354 O O . TYR A 1 166 ? -18.915 2.478 13.568 1.00 98.38 166 TYR A O 1
ATOM 1362 N N . ASP A 1 167 ? -21.067 1.808 13.535 1.00 97.88 167 ASP A N 1
ATOM 1363 C CA . ASP A 1 167 ? -21.224 1.771 14.984 1.00 97.88 167 ASP A CA 1
ATOM 1364 C C . ASP A 1 167 ? -20.483 0.574 15.621 1.00 97.88 167 ASP A C 1
ATOM 1366 O O . ASP A 1 167 ? -19.871 -0.258 14.944 1.00 97.88 167 ASP A O 1
ATOM 1370 N N . GLY A 1 168 ? -20.518 0.488 16.950 1.00 96.12 168 GLY A N 1
ATOM 1371 C CA . GLY A 1 168 ? -19.845 -0.555 17.722 1.00 96.12 168 GLY A CA 1
ATOM 1372 C C . GLY A 1 168 ? -20.404 -1.969 17.519 1.00 96.12 168 GLY A C 1
ATOM 1373 O O . GLY A 1 168 ? -19.773 -2.934 17.957 1.00 96.12 168 GLY A O 1
ATOM 1374 N N . ASN A 1 169 ? -21.550 -2.141 16.848 1.00 97.69 169 ASN A N 1
ATOM 1375 C CA . ASN A 1 169 ? -22.091 -3.456 16.517 1.00 97.69 169 ASN A CA 1
ATOM 1376 C C . ASN A 1 169 ? -21.567 -3.933 15.159 1.00 97.69 169 ASN A C 1
ATOM 1378 O O . ASN A 1 169 ? -22.283 -4.017 14.158 1.00 97.69 169 ASN A O 1
ATOM 1382 N N . LEU A 1 170 ? -20.290 -4.304 15.136 1.00 98.38 170 LEU A N 1
ATOM 1383 C CA . LEU A 1 170 ? -19.643 -4.797 13.923 1.00 98.38 170 LEU A CA 1
ATOM 1384 C C . LEU A 1 170 ? -20.033 -6.241 13.587 1.00 98.38 170 LEU A C 1
ATOM 1386 O O . LEU A 1 170 ? -19.659 -6.733 12.526 1.00 98.38 170 LEU A O 1
ATOM 1390 N N . GLY A 1 171 ? -20.807 -6.897 14.456 1.00 97.88 171 GLY A N 1
ATOM 1391 C CA . GLY A 1 171 ? -21.127 -8.310 14.340 1.00 97.88 171 GLY A CA 1
ATOM 1392 C C . GLY A 1 171 ? -19.911 -9.158 14.673 1.00 97.88 171 GLY A C 1
ATOM 1393 O O . GLY A 1 171 ? -19.608 -10.058 13.906 1.00 97.88 171 GLY A O 1
ATOM 1394 N N . ASN A 1 172 ? -19.241 -8.853 15.795 1.00 97.75 172 ASN A N 1
ATOM 1395 C CA . ASN A 1 172 ? -17.980 -9.443 16.266 1.00 97.75 172 ASN A CA 1
ATOM 1396 C C . ASN A 1 172 ? -16.783 -9.242 15.304 1.00 97.75 172 ASN A C 1
ATOM 1398 O O . ASN A 1 172 ? -16.827 -8.396 14.413 1.00 97.75 172 ASN A O 1
ATOM 1402 N N . LEU A 1 173 ? -15.661 -9.934 15.550 1.00 98.06 173 LEU A N 1
ATOM 1403 C CA . LEU A 1 173 ? -14.445 -9.785 14.737 1.00 98.06 173 LEU A CA 1
ATOM 1404 C C . LEU A 1 173 ? -14.651 -10.275 13.297 1.00 98.06 173 LEU A C 1
ATOM 1406 O O . LEU A 1 173 ? -14.153 -9.642 12.371 1.00 98.06 173 LEU A O 1
ATOM 1410 N N . ASP A 1 174 ? -15.420 -11.350 13.112 1.00 98.12 174 ASP A N 1
ATOM 1411 C CA . ASP A 1 174 ? -15.694 -11.906 11.784 1.00 98.12 174 ASP A CA 1
ATOM 1412 C C . ASP A 1 174 ? -16.595 -10.959 10.981 1.00 98.12 174 ASP A C 1
ATOM 1414 O O . ASP A 1 174 ? -16.405 -10.781 9.779 1.00 98.12 174 ASP A O 1
ATOM 1418 N N . GLY A 1 175 ? -17.547 -10.289 11.641 1.00 98.62 175 GLY A N 1
ATOM 1419 C CA . GLY A 1 175 ? -18.362 -9.254 11.008 1.00 98.62 175 GLY A CA 1
ATOM 1420 C C . GLY A 1 175 ? -17.556 -8.012 10.621 1.00 98.62 175 GLY A C 1
ATOM 1421 O O . GLY A 1 175 ? -17.783 -7.449 9.549 1.00 98.62 175 GLY A O 1
ATOM 1422 N N . ALA A 1 176 ? -16.567 -7.615 11.428 1.00 98.62 176 ALA A N 1
ATOM 1423 C CA . ALA A 1 176 ? -15.639 -6.543 11.067 1.00 98.62 176 ALA A CA 1
ATOM 1424 C C . ALA A 1 176 ? -14.773 -6.917 9.849 1.00 98.62 176 ALA A C 1
ATOM 1426 O O . ALA A 1 176 ? -14.630 -6.113 8.926 1.00 98.62 176 ALA A O 1
ATOM 1427 N N . ASP A 1 177 ? -14.256 -8.149 9.802 1.00 98.69 177 ASP A N 1
ATOM 1428 C CA . ASP A 1 177 ? -13.515 -8.662 8.644 1.00 98.69 177 ASP A CA 1
ATOM 1429 C C . ASP A 1 177 ? -14.403 -8.701 7.391 1.00 98.69 177 ASP A C 1
ATOM 1431 O O . ASP A 1 177 ? -13.993 -8.237 6.328 1.00 98.69 177 ASP A O 1
ATOM 1435 N N . ALA A 1 178 ? -15.656 -9.152 7.517 1.00 98.75 178 ALA A N 1
ATOM 1436 C CA . ALA A 1 178 ? -16.615 -9.173 6.414 1.00 98.75 178 ALA A CA 1
ATOM 1437 C C . ALA A 1 178 ? -16.918 -7.769 5.861 1.00 98.75 178 ALA A C 1
ATOM 1439 O O . ALA A 1 178 ? -17.088 -7.611 4.650 1.00 98.75 178 ALA A O 1
ATOM 1440 N N . LYS A 1 179 ? -16.952 -6.736 6.715 1.00 98.75 179 LYS A N 1
ATOM 1441 C CA . LYS A 1 179 ? -17.089 -5.333 6.283 1.00 98.75 179 LYS A CA 1
ATOM 1442 C C . LYS A 1 179 ? -15.872 -4.875 5.479 1.00 98.75 179 LYS A C 1
ATOM 1444 O O . LYS A 1 179 ? -16.047 -4.329 4.393 1.00 98.75 179 LYS A O 1
ATOM 1449 N N . CYS A 1 180 ? -14.659 -5.162 5.959 1.00 98.69 180 CYS A N 1
ATOM 1450 C CA . CYS A 1 180 ? -13.431 -4.898 5.204 1.00 98.69 180 CYS A CA 1
ATOM 1451 C C . CYS A 1 180 ? -13.418 -5.623 3.852 1.00 98.69 180 CYS A C 1
ATOM 1453 O O . CYS A 1 180 ? -13.105 -5.016 2.831 1.00 98.69 180 CYS A O 1
ATOM 1455 N N . GLN A 1 181 ? -13.802 -6.899 3.825 1.00 98.62 181 GLN A N 1
ATOM 1456 C CA . GLN A 1 181 ? -13.854 -7.691 2.600 1.00 98.62 181 GLN A CA 1
ATOM 1457 C C . GLN A 1 181 ? -14.880 -7.134 1.600 1.00 98.62 181 GLN A C 1
ATOM 1459 O O . GLN A 1 181 ? -14.545 -6.922 0.436 1.00 98.62 181 GLN A O 1
ATOM 1464 N N . THR A 1 182 ? -16.095 -6.819 2.063 1.00 98.56 182 THR A N 1
ATOM 1465 C CA . THR A 1 182 ? -17.163 -6.227 1.233 1.00 98.56 182 THR A CA 1
ATOM 1466 C C . THR A 1 182 ? -16.707 -4.913 0.605 1.00 98.56 182 THR A C 1
ATOM 1468 O O . THR A 1 182 ? -16.957 -4.643 -0.570 1.00 98.56 182 THR A O 1
ATOM 1471 N N . GLU A 1 183 ? -16.014 -4.081 1.378 1.00 98.44 183 GLU A N 1
ATOM 1472 C CA . GLU A 1 183 ? -15.554 -2.802 0.871 1.00 98.44 183 GLU A CA 1
ATOM 1473 C C . GLU A 1 183 ? -14.399 -2.951 -0.125 1.00 98.44 183 GLU A C 1
ATOM 1475 O O . GLU A 1 183 ? -14.421 -2.320 -1.185 1.00 98.44 183 GLU A O 1
ATOM 1480 N N . ALA A 1 184 ? -13.449 -3.848 0.150 1.00 98.19 184 ALA A N 1
ATOM 1481 C CA . ALA A 1 184 ? -12.370 -4.169 -0.776 1.00 98.19 184 ALA A CA 1
ATOM 1482 C C . ALA A 1 184 ? -12.891 -4.690 -2.124 1.00 98.19 184 ALA A C 1
ATOM 1484 O O . ALA A 1 184 ? -12.347 -4.345 -3.175 1.00 98.19 184 ALA A O 1
ATOM 1485 N N . GLU A 1 185 ? -13.960 -5.488 -2.106 1.00 98.00 185 GLU A N 1
ATOM 1486 C CA . GLU A 1 185 ? -14.661 -5.950 -3.305 1.00 98.00 185 GLU A CA 1
ATOM 1487 C C . GLU A 1 185 ? -15.320 -4.794 -4.057 1.00 98.00 185 GLU A C 1
ATOM 1489 O O . GLU A 1 185 ? -15.157 -4.693 -5.273 1.00 98.00 185 GLU A O 1
ATOM 1494 N N . SER A 1 186 ? -15.983 -3.869 -3.354 1.00 97.44 186 SER A N 1
ATOM 1495 C CA . SER A 1 186 ? -16.584 -2.687 -3.990 1.00 97.44 186 SER A CA 1
ATOM 1496 C C . SER A 1 186 ? -15.539 -1.767 -4.644 1.00 97.44 186 SER A C 1
ATOM 1498 O O . SER A 1 186 ? -15.806 -1.142 -5.671 1.00 97.44 186 SER A O 1
ATOM 1500 N N . LEU A 1 187 ? -14.322 -1.748 -4.091 1.00 95.69 187 LEU A N 1
ATOM 1501 C CA . LEU A 1 187 ? -13.157 -1.038 -4.617 1.00 95.69 187 LEU A CA 1
ATOM 1502 C C . LEU A 1 187 ? -12.355 -1.852 -5.651 1.00 95.69 187 LEU A C 1
ATOM 1504 O O . LEU A 1 187 ? -11.360 -1.353 -6.174 1.00 95.69 187 LEU A O 1
ATOM 1508 N N . ASN A 1 188 ? -12.775 -3.080 -5.976 1.00 95.06 188 ASN A N 1
ATOM 1509 C CA . ASN A 1 188 ? -12.079 -4.005 -6.881 1.00 95.06 188 ASN A CA 1
ATOM 1510 C C . ASN A 1 188 ? -10.610 -4.269 -6.499 1.00 95.06 188 ASN A C 1
ATOM 1512 O O . ASN A 1 188 ? -9.760 -4.478 -7.365 1.00 95.06 188 ASN A O 1
ATOM 1516 N N . LEU A 1 189 ? -10.291 -4.276 -5.203 1.00 94.25 189 LEU A N 1
ATOM 1517 C CA . LEU A 1 189 ? -8.919 -4.482 -4.740 1.00 94.25 189 LEU A CA 1
ATOM 1518 C C . LEU A 1 189 ? -8.480 -5.951 -4.870 1.00 94.25 189 LEU A C 1
ATOM 1520 O O . LEU A 1 189 ? -7.282 -6.223 -4.958 1.00 94.25 189 LEU A O 1
ATOM 1524 N N . GLY A 1 190 ? -9.418 -6.906 -4.906 1.00 93.19 190 GLY A N 1
ATOM 1525 C CA . GLY A 1 190 ? -9.116 -8.344 -4.878 1.00 93.19 190 GLY A CA 1
ATOM 1526 C C . GLY A 1 190 ? -8.362 -8.763 -3.607 1.00 93.19 190 GLY A C 1
ATOM 1527 O O . GLY A 1 190 ? -8.097 -7.934 -2.746 1.00 93.19 190 GLY A O 1
ATOM 1528 N N . GLY A 1 191 ? -7.985 -10.035 -3.475 1.00 93.69 191 GLY A N 1
ATOM 1529 C CA . GLY A 1 191 ? -7.303 -10.538 -2.270 1.00 93.69 191 GLY A CA 1
ATOM 1530 C C . GLY A 1 191 ? -8.259 -10.860 -1.115 1.00 93.69 191 GLY A C 1
ATOM 1531 O O . GLY A 1 191 ? -9.471 -10.965 -1.309 1.00 93.69 191 GLY A O 1
ATOM 1532 N N . GLN A 1 192 ? -7.700 -11.086 0.072 1.00 96.62 192 GLN A N 1
ATOM 1533 C CA . GLN A 1 192 ? -8.440 -11.359 1.310 1.00 96.62 192 GLN A CA 1
ATOM 1534 C C . GLN A 1 192 ? -8.103 -10.281 2.332 1.00 96.62 192 GLN A C 1
ATOM 1536 O O . GLN A 1 192 ? -6.936 -9.912 2.452 1.00 96.62 192 GLN A O 1
ATOM 1541 N N . TRP A 1 193 ? -9.101 -9.776 3.050 1.00 98.00 193 TRP A N 1
ATOM 1542 C CA . TRP A 1 193 ? -8.951 -8.598 3.902 1.00 98.00 193 TRP A CA 1
ATOM 1543 C C . TRP A 1 193 ? -9.481 -8.841 5.303 1.00 98.00 193 TRP A C 1
ATOM 1545 O O . TRP A 1 193 ? -10.548 -9.424 5.482 1.00 98.00 193 TRP A O 1
ATOM 1555 N N . LYS A 1 194 ? -8.753 -8.325 6.295 1.00 97.94 194 LYS A N 1
ATOM 1556 C CA . LYS A 1 194 ? -9.177 -8.327 7.696 1.00 97.94 194 LYS A CA 1
ATOM 1557 C C . LYS A 1 194 ? -9.154 -6.938 8.294 1.00 97.94 194 LYS A C 1
ATOM 1559 O O . LYS A 1 194 ? -8.297 -6.120 7.957 1.00 97.94 194 LYS A O 1
ATOM 1564 N N . ALA A 1 195 ? -10.065 -6.700 9.229 1.00 98.44 195 ALA A N 1
ATOM 1565 C CA . ALA A 1 195 ? -10.043 -5.507 10.053 1.00 98.44 195 ALA A CA 1
ATOM 1566 C C . ALA A 1 195 ? -8.913 -5.622 11.084 1.00 98.44 195 ALA A C 1
ATOM 1568 O O . ALA A 1 195 ? -8.831 -6.607 11.824 1.00 98.44 195 ALA A O 1
ATOM 1569 N N . PHE A 1 196 ? -8.065 -4.599 11.182 1.00 98.00 196 PHE A N 1
ATOM 1570 C CA . PHE A 1 196 ? -7.086 -4.445 12.254 1.00 98.00 196 PHE A CA 1
ATOM 1571 C C . PHE A 1 196 ? -7.799 -4.036 13.547 1.00 98.00 196 PHE A C 1
ATOM 1573 O O . PHE A 1 196 ? -7.839 -2.871 13.931 1.00 98.00 196 PHE A O 1
ATOM 1580 N N . LEU A 1 197 ? -8.424 -5.026 14.182 1.00 97.69 197 LEU A N 1
ATOM 1581 C CA . LEU A 1 197 ? -9.362 -4.837 15.281 1.00 97.69 197 LEU A CA 1
ATOM 1582 C C . LEU A 1 197 ? -9.149 -5.906 16.355 1.00 97.69 197 LEU A C 1
ATOM 1584 O O . LEU A 1 197 ? -9.139 -7.097 16.056 1.00 97.69 197 LEU A O 1
ATOM 1588 N N . GLY A 1 198 ? -8.985 -5.509 17.609 1.00 95.75 198 GLY A N 1
ATOM 1589 C CA . GLY A 1 198 ? -8.854 -6.433 18.734 1.00 95.75 198 GLY A CA 1
ATOM 1590 C C . GLY A 1 198 ? -10.158 -6.640 19.492 1.00 95.75 198 GLY A C 1
ATOM 1591 O O . GLY A 1 198 ? -11.114 -5.885 19.343 1.00 95.75 198 GLY A O 1
ATOM 1592 N N . ASN A 1 199 ? -10.192 -7.643 20.365 1.00 94.12 199 ASN A N 1
A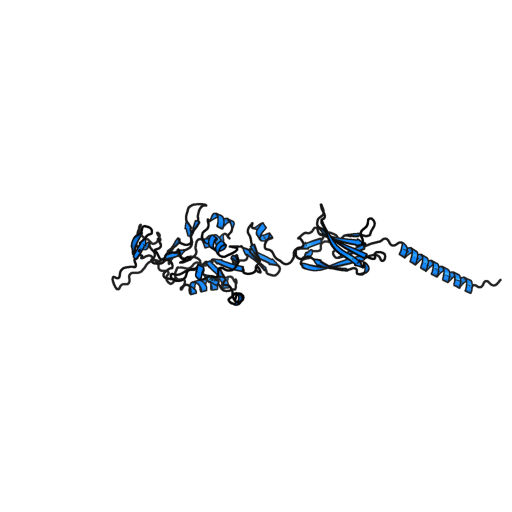TOM 1593 C CA . ASN A 1 199 ? -11.276 -7.855 21.321 1.00 94.12 199 ASN A CA 1
ATOM 1594 C C . ASN A 1 199 ? -10.725 -8.188 22.725 1.00 94.12 199 ASN A C 1
ATOM 1596 O O . ASN A 1 199 ? -9.528 -8.067 22.995 1.00 94.12 199 ASN A O 1
ATOM 1600 N N . ASP A 1 200 ? -11.580 -8.606 23.659 1.00 89.62 200 ASP A N 1
ATOM 1601 C CA . ASP A 1 200 ? -11.155 -8.858 25.042 1.00 89.62 200 ASP A CA 1
ATOM 1602 C C . ASP A 1 200 ? -10.205 -10.059 25.183 1.00 89.62 200 ASP A C 1
ATOM 1604 O O . ASP A 1 200 ? -9.527 -10.201 26.207 1.00 89.62 200 ASP A O 1
ATOM 1608 N N . LYS A 1 201 ? -10.155 -10.940 24.184 1.00 91.12 201 LYS A N 1
ATOM 1609 C CA . LYS A 1 201 ? -9.381 -12.187 24.198 1.00 91.12 201 LYS A CA 1
ATOM 1610 C C . LYS A 1 201 ? -8.197 -12.175 23.236 1.00 91.12 201 LYS A C 1
ATOM 1612 O O . LYS A 1 201 ? -7.210 -12.827 23.546 1.00 91.12 201 LYS A O 1
ATOM 1617 N N . VAL A 1 202 ? -8.302 -11.461 22.121 1.00 94.25 202 VAL A N 1
ATOM 1618 C CA . VAL A 1 202 ? -7.335 -11.471 21.019 1.00 94.25 202 VAL A CA 1
ATOM 1619 C C . VAL A 1 202 ? -6.958 -10.037 20.679 1.00 94.25 202 VAL A C 1
ATOM 1621 O O . VAL A 1 202 ? -7.837 -9.195 20.486 1.00 94.25 202 VAL A O 1
ATOM 1624 N N . LEU A 1 203 ? -5.661 -9.754 20.612 1.00 95.06 203 LEU A N 1
ATOM 1625 C CA . LEU A 1 203 ? -5.160 -8.428 20.264 1.00 95.06 203 LEU A CA 1
ATOM 1626 C C . LEU A 1 203 ? -5.246 -8.185 18.752 1.00 95.06 203 LEU A C 1
ATOM 1628 O O . LEU A 1 203 ? -5.117 -9.119 17.965 1.00 95.06 203 LEU A O 1
ATOM 1632 N N . ALA A 1 204 ? -5.405 -6.930 18.323 1.00 95.81 204 ALA A N 1
ATOM 1633 C CA . ALA A 1 204 ? -5.399 -6.588 16.896 1.00 95.81 204 ALA A CA 1
ATOM 1634 C C . ALA A 1 204 ? -4.097 -7.041 16.205 1.00 95.81 204 ALA A C 1
ATOM 1636 O O . ALA A 1 204 ? -4.137 -7.598 15.110 1.00 95.81 204 ALA A O 1
ATOM 1637 N N . THR A 1 205 ? -2.953 -6.867 16.878 1.00 95.00 205 THR A N 1
ATOM 1638 C CA . THR A 1 205 ? -1.624 -7.292 16.397 1.00 95.00 205 THR A CA 1
ATOM 1639 C C . THR A 1 205 ? -1.480 -8.811 16.268 1.00 95.00 205 THR A C 1
ATOM 1641 O O . THR A 1 205 ? -0.791 -9.284 15.377 1.00 95.00 205 THR A O 1
ATOM 1644 N N . GLU A 1 206 ? -2.187 -9.602 17.077 1.00 95.69 206 GLU A N 1
ATOM 1645 C CA . GLU A 1 206 ? -2.151 -11.071 16.997 1.00 95.69 206 GLU A CA 1
ATOM 1646 C C . GLU A 1 206 ? -2.974 -11.625 15.821 1.00 95.69 206 GLU A C 1
ATOM 1648 O O . GLU A 1 206 ? -2.818 -12.787 15.447 1.00 95.69 206 GLU A O 1
ATOM 1653 N N . ARG A 1 207 ? -3.872 -10.815 15.242 1.00 95.06 207 ARG A N 1
ATOM 1654 C CA . ARG A 1 207 ? -4.791 -11.245 14.173 1.00 95.06 207 ARG A CA 1
ATOM 1655 C C . ARG A 1 207 ? -4.234 -11.082 12.768 1.00 95.06 207 ARG A C 1
ATOM 1657 O O . ARG A 1 207 ? -4.801 -11.650 11.835 1.00 95.06 207 ARG A O 1
ATOM 1664 N N . ILE A 1 208 ? -3.171 -10.303 12.603 1.00 93.50 208 ILE A N 1
ATOM 1665 C CA . ILE A 1 208 ? -2.594 -9.982 11.299 1.00 93.50 208 ILE A CA 1
ATOM 1666 C C . ILE A 1 208 ? -1.161 -10.504 11.196 1.00 93.50 208 ILE A C 1
ATOM 1668 O O . ILE A 1 208 ? -0.423 -10.551 12.173 1.00 93.50 208 ILE A O 1
ATOM 1672 N N . SER A 1 209 ? -0.732 -10.866 9.986 1.00 91.00 209 SER A N 1
ATOM 1673 C CA . SER A 1 209 ? 0.689 -11.138 9.752 1.00 91.00 209 SER A CA 1
ATOM 1674 C C . SER A 1 209 ? 1.497 -9.838 9.793 1.00 91.00 209 SER A C 1
ATOM 1676 O O . SER A 1 209 ? 1.084 -8.834 9.204 1.00 91.00 209 SER A O 1
ATOM 1678 N N . HIS A 1 210 ? 2.676 -9.884 10.412 1.00 89.88 210 HIS A N 1
ATOM 1679 C CA . HIS A 1 210 ? 3.643 -8.783 10.440 1.00 89.88 210 HIS A CA 1
ATOM 1680 C C . HIS A 1 210 ? 4.617 -8.786 9.247 1.00 89.88 210 HIS A C 1
ATOM 1682 O O . HIS A 1 210 ? 5.441 -7.881 9.118 1.00 89.88 210 HIS A O 1
ATOM 1688 N N . GLU A 1 211 ? 4.547 -9.795 8.376 1.00 89.31 211 GLU A N 1
ATOM 1689 C CA . GLU A 1 211 ? 5.443 -9.913 7.226 1.00 89.31 211 GLU A CA 1
ATOM 1690 C C . GLU A 1 211 ? 5.013 -9.016 6.063 1.00 89.31 211 GLU A C 1
ATOM 1692 O O . GLU A 1 211 ? 3.826 -8.905 5.750 1.00 89.31 211 GLU A O 1
ATOM 1697 N N . GLY A 1 212 ? 6.001 -8.450 5.371 1.00 88.62 212 GLY A N 1
ATOM 1698 C CA . GLY A 1 212 ? 5.813 -7.704 4.131 1.00 88.62 212 GLY A CA 1
ATOM 1699 C C . GLY A 1 212 ? 6.016 -6.195 4.254 1.00 88.62 212 GLY A C 1
ATOM 1700 O O . GLY A 1 212 ? 6.282 -5.653 5.328 1.00 88.62 212 GLY A O 1
ATOM 1701 N N . ILE A 1 213 ? 5.910 -5.529 3.107 1.00 88.88 213 ILE A N 1
ATOM 1702 C CA . ILE A 1 213 ? 5.975 -4.074 2.967 1.00 88.88 213 ILE A CA 1
ATOM 1703 C C . ILE A 1 213 ? 4.557 -3.532 2.891 1.00 88.88 213 ILE A C 1
ATOM 1705 O O . ILE A 1 213 ? 3.779 -3.941 2.034 1.00 88.88 213 ILE A O 1
ATOM 1709 N N . PHE A 1 214 ? 4.240 -2.583 3.761 1.00 94.81 214 PHE A N 1
ATOM 1710 C CA . PHE A 1 214 ? 2.900 -2.037 3.895 1.00 94.81 214 PHE A CA 1
ATOM 1711 C C . PHE A 1 214 ? 2.743 -0.805 3.012 1.00 94.81 214 PHE A C 1
ATOM 1713 O O . PHE A 1 214 ? 3.543 0.133 3.085 1.00 94.81 214 PHE A O 1
ATOM 1720 N N . VAL A 1 215 ? 1.699 -0.802 2.190 1.00 94.88 215 VAL A N 1
ATOM 1721 C CA . VAL A 1 215 ? 1.387 0.273 1.245 1.00 94.88 215 VAL A CA 1
ATOM 1722 C C . VAL A 1 215 ? -0.098 0.618 1.279 1.00 94.88 215 VAL A C 1
ATOM 1724 O O . VAL A 1 215 ? -0.920 -0.216 1.657 1.00 94.88 215 VAL A O 1
ATOM 1727 N N . GLU A 1 216 ? -0.462 1.830 0.867 1.00 95.69 216 GLU A N 1
ATOM 1728 C CA . GLU A 1 216 ? -1.871 2.168 0.646 1.00 95.69 216 GLU A CA 1
ATOM 1729 C C . GLU A 1 216 ? -2.455 1.287 -0.467 1.00 95.69 216 GLU A C 1
ATOM 1731 O O . GLU A 1 216 ? -1.800 1.046 -1.477 1.00 95.69 216 GLU A O 1
ATOM 1736 N N . ALA A 1 217 ? -3.684 0.797 -0.297 1.00 95.31 217 ALA A N 1
ATOM 1737 C CA . ALA A 1 217 ? -4.308 -0.109 -1.259 1.00 95.31 217 ALA A CA 1
ATOM 1738 C C . ALA A 1 217 ? -4.769 0.586 -2.542 1.00 95.31 217 ALA A C 1
ATOM 1740 O O . ALA A 1 217 ? -4.929 -0.074 -3.567 1.00 95.31 217 ALA A O 1
ATOM 1741 N N . THR A 1 218 ? -4.993 1.900 -2.490 1.00 90.81 218 THR A N 1
ATOM 1742 C CA . THR A 1 218 ? -5.365 2.687 -3.664 1.00 90.81 218 THR A CA 1
ATOM 1743 C C . THR A 1 218 ? -4.104 3.028 -4.457 1.00 90.81 218 THR A C 1
ATOM 1745 O O . THR A 1 218 ? -3.198 3.670 -3.915 1.00 90.81 218 THR A O 1
ATOM 1748 N N . PRO A 1 219 ? -4.012 2.633 -5.737 1.00 88.44 219 PRO A N 1
ATOM 1749 C CA . PRO A 1 219 ? -2.888 3.015 -6.573 1.00 88.44 219 PRO A CA 1
ATOM 1750 C C . PRO A 1 219 ? -2.930 4.518 -6.863 1.00 88.44 219 PRO A C 1
ATOM 1752 O O . PRO A 1 219 ? -3.969 5.071 -7.209 1.00 88.44 219 PRO A O 1
ATOM 1755 N N . GLN A 1 220 ? -1.781 5.174 -6.754 1.00 81.94 220 GLN A N 1
ATOM 1756 C CA . GLN A 1 220 ? -1.630 6.624 -6.941 1.00 81.94 220 GLN A CA 1
ATOM 1757 C C . GLN A 1 220 ? -1.121 6.974 -8.350 1.00 81.94 220 GLN A C 1
ATOM 1759 O O . GLN A 1 220 ? -1.046 8.136 -8.737 1.00 81.94 220 GLN A O 1
ATOM 1764 N N . GLY A 1 221 ? -0.792 5.952 -9.140 1.00 72.81 221 GLY A N 1
ATOM 1765 C CA . GLY A 1 221 ? -0.349 6.084 -10.516 1.00 72.81 221 GLY A CA 1
ATOM 1766 C C . GLY A 1 221 ? -0.469 4.761 -11.257 1.00 72.81 221 GLY A C 1
ATOM 1767 O O . GLY A 1 221 ? -0.350 3.686 -10.661 1.00 72.81 221 GLY A O 1
ATOM 1768 N N . THR A 1 222 ? -0.706 4.847 -12.563 1.00 69.12 222 THR A N 1
ATOM 1769 C CA . THR A 1 222 ? -0.606 3.703 -13.469 1.00 69.12 222 THR A CA 1
ATOM 1770 C C . THR A 1 222 ? 0.725 3.750 -14.193 1.00 69.12 222 THR A C 1
ATOM 1772 O O . THR A 1 222 ? 1.289 4.809 -14.466 1.00 69.12 222 THR A O 1
ATOM 1775 N N . LEU A 1 223 ? 1.238 2.567 -14.470 1.00 63.44 223 LEU A N 1
ATOM 1776 C CA . LEU A 1 223 ? 2.523 2.331 -15.081 1.00 63.44 223 LEU A CA 1
ATOM 1777 C C . LEU A 1 223 ? 2.337 1.451 -16.332 1.00 63.44 223 LEU A C 1
ATOM 1779 O O . LEU A 1 223 ? 1.319 0.760 -16.450 1.00 63.44 223 LEU A O 1
ATOM 1783 N N . PRO A 1 224 ? 3.313 1.419 -17.261 1.00 58.09 224 PRO A N 1
ATOM 1784 C CA . PRO A 1 224 ? 3.321 0.447 -18.357 1.00 58.09 224 PRO A CA 1
ATOM 1785 C C . PRO A 1 224 ? 3.131 -1.005 -17.869 1.00 58.09 224 PRO A C 1
ATOM 1787 O O . PRO A 1 224 ? 3.432 -1.328 -16.719 1.00 58.09 224 PRO A O 1
ATOM 1790 N N . LEU A 1 225 ? 2.633 -1.887 -18.745 1.00 62.88 225 LEU A N 1
ATOM 1791 C CA . LEU A 1 225 ? 2.225 -3.275 -18.425 1.00 62.88 225 LEU A CA 1
ATOM 1792 C C . LEU A 1 225 ? 1.123 -3.409 -17.366 1.00 62.88 225 LEU A C 1
ATOM 1794 O O . LEU A 1 225 ? 1.100 -4.403 -16.643 1.00 62.88 225 LEU A O 1
ATOM 1798 N N . ASN A 1 226 ? 0.208 -2.443 -17.257 1.00 68.69 226 ASN A N 1
ATOM 1799 C CA . ASN A 1 226 ? -0.859 -2.451 -16.244 1.00 68.69 226 ASN A CA 1
ATOM 1800 C C . ASN A 1 226 ? -0.331 -2.556 -14.800 1.00 68.69 226 ASN A C 1
ATOM 1802 O O . ASN A 1 226 ? -1.030 -3.054 -13.917 1.00 68.69 226 ASN A O 1
ATOM 1806 N N . LYS A 1 227 ? 0.902 -2.103 -14.552 1.00 77.75 227 LYS A N 1
ATOM 1807 C CA . LYS A 1 227 ? 1.439 -1.993 -13.194 1.00 77.75 227 LYS A CA 1
ATOM 1808 C C . LYS A 1 227 ? 0.887 -0.735 -12.530 1.00 77.75 227 LYS A C 1
ATOM 1810 O O . LYS A 1 227 ? 0.436 0.196 -13.200 1.00 77.75 227 LYS A O 1
ATOM 1815 N N . THR A 1 228 ? 0.945 -0.683 -11.209 1.00 87.44 228 THR A N 1
ATOM 1816 C CA . THR A 1 228 ? 0.538 0.502 -10.447 1.00 87.44 228 THR A CA 1
ATOM 1817 C C . THR A 1 228 ? 1.574 0.884 -9.404 1.00 87.44 228 THR A C 1
ATOM 1819 O O . THR A 1 228 ? 2.373 0.054 -8.977 1.00 87.44 228 THR A O 1
ATOM 1822 N N . CYS A 1 229 ? 1.562 2.154 -9.004 1.00 88.12 229 CYS A N 1
ATOM 1823 C CA . CYS A 1 229 ? 2.384 2.676 -7.919 1.00 88.12 229 CYS A CA 1
ATOM 1824 C C . CYS A 1 229 ? 1.564 2.822 -6.647 1.00 88.12 229 CYS A C 1
ATOM 1826 O O . CYS A 1 229 ? 0.532 3.495 -6.647 1.00 88.12 229 CYS A O 1
ATOM 1828 N N . TYR A 1 230 ? 2.053 2.242 -5.558 1.00 91.31 230 TYR A N 1
ATOM 1829 C CA . TYR A 1 230 ? 1.429 2.336 -4.245 1.00 91.31 230 TYR A CA 1
ATOM 1830 C C . TYR A 1 230 ? 2.267 3.184 -3.303 1.00 91.31 230 TYR A C 1
ATOM 1832 O O . TYR A 1 230 ? 3.494 3.083 -3.292 1.00 91.31 230 TYR A O 1
ATOM 1840 N N . ARG A 1 231 ? 1.607 4.022 -2.504 1.00 91.31 231 ARG A N 1
ATOM 1841 C CA . ARG A 1 231 ? 2.287 4.858 -1.514 1.00 91.31 231 ARG A CA 1
ATOM 1842 C C . ARG A 1 231 ? 2.804 3.987 -0.370 1.00 91.31 231 ARG A C 1
ATOM 1844 O O . ARG A 1 231 ? 2.041 3.203 0.190 1.00 91.31 231 ARG A O 1
ATOM 1851 N N . LEU A 1 232 ? 4.079 4.126 -0.006 1.00 91.75 232 LEU A N 1
ATOM 1852 C CA . LEU A 1 232 ? 4.665 3.378 1.106 1.00 91.75 232 LEU A CA 1
ATOM 1853 C C . LEU A 1 232 ? 4.124 3.876 2.453 1.00 91.75 232 LEU A C 1
ATOM 1855 O O . LEU A 1 232 ? 4.272 5.054 2.780 1.00 91.75 232 LEU A O 1
ATOM 1859 N N . LEU A 1 233 ? 3.590 2.957 3.259 1.00 92.88 233 LEU A N 1
ATOM 1860 C CA . LEU A 1 233 ? 3.189 3.209 4.647 1.00 92.88 233 LEU A CA 1
ATOM 1861 C C . LEU A 1 233 ? 4.278 2.792 5.643 1.00 92.88 233 LEU A C 1
ATOM 1863 O O . LEU A 1 233 ? 4.493 3.478 6.643 1.00 92.88 233 LEU A O 1
ATOM 1867 N N . GLY A 1 234 ? 4.993 1.702 5.357 1.00 90.94 234 GLY A N 1
ATOM 1868 C CA . GLY A 1 234 ? 6.112 1.230 6.169 1.00 90.94 234 GLY A CA 1
ATOM 1869 C C . GLY A 1 234 ? 6.830 0.046 5.530 1.00 90.94 234 GLY A C 1
ATOM 1870 O O . GLY A 1 234 ? 6.208 -0.797 4.886 1.00 90.94 234 GLY A O 1
ATOM 1871 N N . LYS A 1 235 ? 8.152 -0.042 5.709 1.00 87.00 235 LYS A N 1
ATOM 1872 C CA . LYS A 1 235 ? 8.969 -1.138 5.146 1.00 87.00 235 LYS A CA 1
ATOM 1873 C C . LYS A 1 235 ? 8.779 -2.473 5.870 1.00 87.00 235 LYS A C 1
ATOM 1875 O O . LYS A 1 235 ? 9.288 -3.494 5.424 1.00 87.00 235 LYS A O 1
ATOM 1880 N N . ASN A 1 236 ? 8.107 -2.439 7.011 1.00 89.44 236 ASN A N 1
ATOM 1881 C CA . ASN A 1 236 ? 7.748 -3.567 7.855 1.00 89.44 236 ASN A CA 1
ATOM 1882 C C . ASN A 1 236 ? 6.559 -3.154 8.735 1.00 89.44 236 ASN A C 1
ATOM 1884 O O . ASN A 1 236 ? 6.144 -1.987 8.727 1.00 89.44 236 ASN A O 1
ATOM 1888 N N . PHE A 1 237 ? 6.033 -4.106 9.505 1.00 91.56 237 PHE A N 1
ATOM 1889 C CA . PHE A 1 237 ? 4.899 -3.852 10.384 1.00 91.56 237 PHE A CA 1
ATOM 1890 C C . PHE A 1 237 ? 5.179 -2.768 11.430 1.00 91.56 237 PHE A C 1
ATOM 1892 O O . PHE A 1 237 ? 4.329 -1.911 11.624 1.00 91.56 237 PHE A O 1
ATOM 1899 N N . ASP A 1 238 ? 6.362 -2.730 12.047 1.00 92.19 238 ASP A N 1
ATOM 1900 C CA . ASP A 1 238 ? 6.682 -1.733 13.079 1.00 92.19 238 ASP A CA 1
ATOM 1901 C C . ASP A 1 238 ? 6.694 -0.301 12.527 1.00 92.19 238 ASP A C 1
ATOM 1903 O O . ASP A 1 238 ? 6.223 0.633 13.176 1.00 92.19 238 ASP A O 1
ATOM 1907 N N . GLU A 1 239 ? 7.242 -0.097 11.326 1.00 92.31 239 GLU A N 1
ATOM 1908 C CA . GLU A 1 239 ? 7.221 1.203 10.649 1.00 92.31 239 GLU A CA 1
ATOM 1909 C C . GLU A 1 239 ? 5.801 1.640 10.284 1.00 92.31 239 GLU A C 1
ATOM 1911 O O . GLU A 1 239 ? 5.466 2.814 10.456 1.00 92.31 239 GLU A O 1
ATOM 1916 N N . PHE A 1 240 ? 4.970 0.706 9.820 1.00 93.88 240 PHE A N 1
ATOM 1917 C CA . PHE A 1 240 ? 3.556 0.961 9.563 1.00 93.88 240 PHE A CA 1
ATOM 1918 C C . PHE A 1 240 ? 2.801 1.271 10.861 1.00 93.88 240 PHE A C 1
ATOM 1920 O O . PHE A 1 240 ? 2.118 2.287 10.954 1.00 93.88 240 PHE A O 1
ATOM 1927 N N . PHE A 1 241 ? 2.975 0.450 11.893 1.00 94.06 241 PHE A N 1
ATOM 1928 C CA . PHE A 1 241 ? 2.306 0.593 13.180 1.00 94.06 241 PHE A CA 1
ATOM 1929 C C . PHE A 1 241 ? 2.662 1.912 13.866 1.00 94.06 241 PHE A C 1
ATOM 1931 O O . PHE A 1 241 ? 1.799 2.553 14.463 1.00 94.06 241 PHE A O 1
ATOM 1938 N N . LYS A 1 242 ? 3.902 2.395 13.707 1.00 93.69 242 LYS A N 1
ATOM 1939 C CA . LYS A 1 242 ? 4.294 3.734 14.167 1.00 93.69 242 LYS A CA 1
ATOM 1940 C C . LYS A 1 242 ? 3.388 4.829 13.615 1.00 93.69 242 LYS A C 1
ATOM 1942 O O . LYS A 1 242 ? 3.190 5.807 14.318 1.00 93.69 242 LYS A O 1
ATOM 1947 N N . LYS A 1 243 ? 2.795 4.696 12.422 1.00 92.44 243 LYS A N 1
ATOM 1948 C CA . LYS A 1 243 ? 1.843 5.692 11.889 1.00 92.44 243 LYS A CA 1
ATOM 1949 C C . LYS A 1 243 ? 0.622 5.872 12.794 1.00 92.44 243 LYS A C 1
ATOM 1951 O O . LYS A 1 243 ? 0.109 6.978 12.879 1.00 92.44 243 LYS A O 1
ATOM 1956 N N . LEU A 1 244 ? 0.209 4.838 13.523 1.00 92.44 244 LEU A N 1
ATOM 1957 C CA . LEU A 1 244 ? -0.893 4.906 14.487 1.00 92.44 244 LEU A CA 1
ATOM 1958 C C . LEU A 1 244 ? -0.498 5.546 15.827 1.00 92.44 244 LEU A C 1
ATOM 1960 O O . LEU A 1 244 ? -1.366 5.800 16.652 1.00 92.44 244 LEU A O 1
ATOM 1964 N N . THR A 1 245 ? 0.793 5.793 16.067 1.00 91.62 245 THR A N 1
ATOM 1965 C CA . THR A 1 245 ? 1.316 6.288 17.355 1.00 91.62 245 THR A CA 1
ATOM 1966 C C . THR A 1 245 ? 2.293 7.462 17.210 1.00 91.62 245 THR A C 1
ATOM 1968 O O . THR A 1 245 ? 2.998 7.818 18.154 1.00 91.62 245 THR A O 1
ATOM 1971 N N . ASN A 1 246 ? 2.380 8.069 16.020 1.00 91.06 246 ASN A N 1
ATOM 1972 C CA . ASN A 1 246 ? 3.316 9.155 15.725 1.00 91.06 246 ASN A CA 1
ATOM 1973 C C . ASN A 1 246 ? 2.681 10.538 15.881 1.00 91.06 246 ASN A C 1
ATOM 1975 O O . ASN A 1 246 ? 1.463 10.697 15.907 1.00 91.06 246 ASN A O 1
ATOM 1979 N N . TYR A 1 247 ? 3.525 11.568 15.896 1.00 89.62 247 TYR A N 1
ATOM 1980 C CA . TYR A 1 247 ? 3.061 12.947 15.766 1.00 89.62 247 TYR A CA 1
ATOM 1981 C C . TYR A 1 247 ? 2.377 13.169 14.419 1.00 89.62 247 TYR A C 1
ATOM 1983 O O . TYR A 1 247 ? 2.884 12.735 13.379 1.00 89.62 247 TYR A O 1
ATOM 1991 N N . GLN A 1 248 ? 1.278 13.917 14.437 1.00 89.31 248 GLN A N 1
ATOM 1992 C CA . GLN A 1 248 ? 0.489 14.237 13.258 1.00 89.31 248 GLN A CA 1
ATOM 1993 C C . GLN A 1 248 ? 1.333 14.864 12.148 1.00 89.31 248 GLN A C 1
ATOM 1995 O O . GLN A 1 248 ? 1.267 14.379 11.027 1.00 89.31 248 GLN A O 1
ATOM 2000 N N . LEU A 1 249 ? 2.212 15.824 12.457 1.00 87.50 249 LEU A N 1
ATOM 2001 C CA . LEU A 1 249 ? 3.117 16.437 11.470 1.00 87.50 249 LEU A CA 1
ATOM 2002 C C . LEU A 1 249 ? 3.968 15.419 10.694 1.00 87.50 249 LEU A C 1
ATOM 2004 O O . LEU A 1 249 ? 4.240 15.586 9.508 1.00 87.50 249 LEU A O 1
ATOM 2008 N N . LYS A 1 250 ? 4.417 14.345 11.354 1.00 86.81 250 LYS A N 1
ATOM 2009 C CA . LYS A 1 250 ? 5.211 13.302 10.688 1.00 86.81 250 LYS A CA 1
ATOM 2010 C C . LYS A 1 250 ? 4.347 12.447 9.764 1.00 86.81 250 LYS A C 1
ATOM 2012 O O . LYS A 1 250 ? 4.835 11.971 8.742 1.00 86.81 250 LYS A O 1
ATOM 2017 N N . ASN A 1 251 ? 3.085 12.240 10.126 1.00 88.75 251 ASN A N 1
ATOM 2018 C CA . ASN A 1 251 ? 2.115 11.558 9.279 1.00 88.75 251 ASN A CA 1
ATOM 2019 C C . ASN A 1 251 ? 1.669 12.447 8.110 1.00 88.75 251 ASN A C 1
ATOM 2021 O O . ASN A 1 251 ? 1.603 11.958 6.993 1.00 88.75 251 ASN A O 1
ATOM 2025 N N . GLU A 1 252 ? 1.469 13.747 8.328 1.00 86.31 252 GLU A N 1
ATOM 2026 C CA . GLU A 1 252 ? 1.162 14.742 7.289 1.00 86.31 252 GLU A CA 1
ATOM 2027 C C . GLU A 1 252 ? 2.216 14.785 6.184 1.00 86.31 252 GLU A C 1
ATOM 2029 O O . GLU A 1 252 ? 1.874 14.882 5.013 1.00 86.31 252 GLU A O 1
ATOM 2034 N N . ALA A 1 253 ? 3.491 14.635 6.542 1.00 79.44 253 ALA A N 1
ATOM 2035 C CA . ALA A 1 253 ? 4.577 14.574 5.571 1.00 79.44 253 ALA A CA 1
ATOM 2036 C C . ALA A 1 253 ? 4.633 13.256 4.770 1.00 79.44 253 ALA A C 1
ATOM 2038 O O . ALA A 1 253 ? 5.502 13.115 3.916 1.00 79.44 253 ALA A O 1
ATOM 2039 N N . SER A 1 254 ? 3.800 12.256 5.090 1.00 78.94 254 SER A N 1
ATOM 2040 C CA . SER A 1 254 ? 3.997 10.882 4.606 1.00 78.94 254 SER A CA 1
ATOM 2041 C C . SER A 1 254 ? 2.753 10.092 4.208 1.00 78.94 254 SER A C 1
ATOM 2043 O O . SER A 1 254 ? 2.894 9.008 3.644 1.00 78.94 254 SER A O 1
ATOM 2045 N N . LEU A 1 255 ? 1.556 10.584 4.510 1.00 87.69 255 LEU A N 1
ATOM 2046 C CA . LEU A 1 255 ? 0.293 9.893 4.263 1.00 87.69 255 LEU A CA 1
ATOM 2047 C C . LEU A 1 255 ? -0.598 10.711 3.336 1.00 87.69 255 LEU A C 1
ATOM 2049 O O . LEU A 1 255 ? -0.517 11.939 3.307 1.00 87.69 255 LEU A O 1
ATOM 2053 N N . ASP A 1 256 ? -1.493 10.025 2.627 1.00 88.75 256 ASP A N 1
ATOM 2054 C CA . ASP A 1 256 ? -2.581 10.704 1.930 1.00 88.75 256 ASP A CA 1
ATOM 2055 C C . ASP A 1 256 ? -3.419 11.569 2.876 1.00 88.75 256 ASP A C 1
ATOM 2057 O O . ASP A 1 256 ? -3.658 11.187 4.024 1.00 88.75 256 ASP A O 1
ATOM 2061 N N . LEU A 1 257 ? -3.941 12.691 2.377 1.00 89.06 257 LEU A N 1
ATOM 2062 C CA . LEU A 1 257 ? -4.818 13.564 3.158 1.00 89.06 257 LEU A CA 1
ATOM 2063 C C . LEU A 1 257 ? -6.089 12.839 3.620 1.00 89.06 257 LEU A C 1
ATOM 2065 O O . LEU A 1 257 ? -6.462 12.956 4.788 1.00 89.06 257 LEU A O 1
ATOM 2069 N N . GLU A 1 258 ? -6.743 12.070 2.744 1.00 91.81 258 GLU A N 1
ATOM 2070 C CA . GLU A 1 258 ? -7.964 11.344 3.108 1.00 91.81 258 GLU A CA 1
ATOM 2071 C C . GLU A 1 258 ? -7.650 10.123 3.975 1.00 91.81 258 GLU A C 1
ATOM 2073 O O . GLU A 1 258 ? -8.376 9.854 4.935 1.00 91.81 258 GLU A O 1
ATOM 2078 N N . PHE A 1 259 ? -6.537 9.429 3.710 1.00 93.62 259 PHE A N 1
ATOM 2079 C CA . PHE A 1 259 ? -6.076 8.341 4.577 1.00 93.62 259 PHE A CA 1
ATOM 2080 C C . PHE A 1 259 ? -5.816 8.857 5.994 1.00 93.62 259 PHE A C 1
ATOM 2082 O O . PHE A 1 259 ? -6.347 8.315 6.957 1.00 93.62 259 PHE A O 1
ATOM 2089 N N . MET A 1 260 ? -5.063 9.947 6.138 1.00 91.56 260 MET A N 1
ATOM 2090 C CA . MET A 1 260 ? -4.726 10.545 7.430 1.00 91.56 260 MET A CA 1
ATOM 2091 C C . MET A 1 260 ? -5.962 11.070 8.168 1.00 91.56 260 MET A C 1
ATOM 2093 O O . MET A 1 260 ? -6.104 10.854 9.374 1.00 91.56 260 MET A O 1
ATOM 2097 N N . LYS A 1 261 ? -6.895 11.702 7.446 1.00 92.62 261 LYS A N 1
ATOM 2098 C CA . LYS A 1 261 ? -8.164 12.180 8.004 1.00 92.62 261 LYS A CA 1
ATOM 2099 C C . LYS A 1 261 ? -8.999 11.052 8.608 1.00 92.62 261 LYS A C 1
ATOM 2101 O O . LYS A 1 261 ? -9.634 11.290 9.631 1.00 92.62 261 LYS A O 1
ATOM 2106 N N . ARG A 1 262 ? -8.997 9.864 7.999 1.00 96.06 262 ARG A N 1
ATOM 2107 C CA . ARG A 1 262 ? -9.711 8.687 8.518 1.00 96.06 262 ARG A CA 1
ATOM 2108 C C . ARG A 1 262 ? -8.891 7.907 9.541 1.00 96.06 262 ARG A C 1
ATOM 2110 O O . ARG A 1 262 ? -9.470 7.338 10.450 1.00 96.06 262 ARG A O 1
ATOM 2117 N N . LEU A 1 263 ? -7.559 7.915 9.449 1.00 95.00 263 LEU A N 1
ATOM 2118 C CA . LEU A 1 263 ? -6.656 7.198 10.364 1.00 95.00 263 LEU A CA 1
ATOM 2119 C C . LEU A 1 263 ? -6.805 7.648 11.817 1.00 95.00 263 LEU A C 1
ATOM 2121 O O . LEU A 1 263 ? -6.528 6.873 12.724 1.00 95.00 263 LEU A O 1
ATOM 2125 N N . LYS A 1 264 ? -7.220 8.898 12.039 1.00 93.19 264 LYS A N 1
ATOM 2126 C CA . LYS A 1 264 ? -7.504 9.421 13.381 1.00 93.19 264 LYS A CA 1
ATOM 2127 C C . LYS A 1 264 ? -8.878 9.012 13.914 1.00 93.19 264 LYS A C 1
ATOM 2129 O O . LYS A 1 264 ? -9.186 9.372 15.041 1.00 93.19 264 LYS A O 1
ATOM 2134 N N . ASP A 1 265 ? -9.682 8.301 13.125 1.00 95.69 265 ASP A N 1
ATOM 2135 C CA . ASP A 1 265 ? -11.082 7.991 13.407 1.00 95.69 265 ASP A CA 1
ATOM 2136 C C . ASP A 1 265 ? -11.464 6.545 13.015 1.00 95.69 265 ASP A C 1
ATOM 2138 O O . ASP A 1 265 ? -12.371 6.301 12.217 1.00 95.69 265 ASP A O 1
ATOM 2142 N N . ILE A 1 266 ? -10.728 5.565 13.549 1.00 98.00 266 ILE A N 1
ATOM 2143 C CA . ILE A 1 266 ? -10.940 4.127 13.334 1.00 98.00 266 ILE A CA 1
ATOM 2144 C C . ILE A 1 266 ? -11.214 3.382 14.639 1.00 98.00 266 ILE A C 1
ATOM 2146 O O . ILE A 1 266 ? -10.625 3.685 15.676 1.00 98.00 266 ILE A O 1
ATOM 2150 N N . TRP A 1 267 ? -12.032 2.333 14.570 1.00 97.94 267 TRP A N 1
ATOM 2151 C CA . TRP A 1 267 ? -12.118 1.331 15.630 1.00 97.94 267 TRP A CA 1
ATOM 2152 C C . TRP A 1 267 ? -10.840 0.488 15.692 1.00 97.94 267 TRP A C 1
ATOM 2154 O O . TRP A 1 267 ? -10.333 0.037 14.665 1.00 97.94 267 TRP A O 1
ATOM 2164 N N . LEU A 1 268 ? -10.344 0.238 16.907 1.00 95.44 268 LEU A N 1
ATOM 2165 C CA . LEU A 1 268 ? -9.107 -0.516 17.143 1.00 95.44 268 LEU A CA 1
ATOM 2166 C C . LEU A 1 268 ? -9.274 -1.644 18.163 1.00 95.44 268 LEU A C 1
ATOM 2168 O O . LEU A 1 268 ? -8.673 -2.713 18.018 1.00 95.44 268 LEU A O 1
ATOM 2172 N N . GLY A 1 269 ? -10.101 -1.446 19.190 1.00 93.81 269 GLY A N 1
ATOM 2173 C CA . GLY A 1 269 ? -10.171 -2.388 20.306 1.00 93.81 269 GLY A CA 1
ATOM 2174 C C . GLY A 1 269 ? -8.836 -2.531 21.024 1.00 93.81 269 GLY A C 1
ATOM 2175 O O . GLY A 1 269 ? -8.026 -1.610 21.079 1.00 93.81 269 GLY A O 1
ATOM 2176 N N . ARG A 1 270 ? -8.582 -3.718 21.579 1.00 92.81 270 ARG A N 1
ATOM 2177 C CA . ARG A 1 270 ? -7.303 -4.008 22.240 1.00 92.81 270 ARG A CA 1
ATOM 2178 C C . ARG A 1 270 ? -6.217 -4.275 21.204 1.00 92.81 270 ARG A C 1
ATOM 2180 O O . ARG A 1 270 ? -6.230 -5.305 20.540 1.00 92.81 270 ARG A O 1
ATOM 2187 N N . VAL A 1 271 ? -5.262 -3.364 21.084 1.00 93.12 271 VAL A N 1
ATOM 2188 C CA . VAL A 1 271 ? -4.237 -3.423 20.033 1.00 93.12 271 VAL A CA 1
ATOM 2189 C C . VAL A 1 271 ? -2.998 -4.197 20.477 1.00 93.12 271 VAL A C 1
ATOM 2191 O O . VAL A 1 271 ? -2.478 -5.017 19.720 1.00 93.12 271 VAL A O 1
ATOM 2194 N N . ILE A 1 272 ? -2.549 -3.956 21.709 1.00 91.12 272 ILE A N 1
ATOM 2195 C CA . ILE A 1 272 ? -1.331 -4.515 22.311 1.00 91.12 272 ILE A CA 1
ATOM 2196 C C . ILE A 1 272 ? -1.624 -5.022 23.730 1.00 91.12 272 ILE A C 1
ATOM 2198 O O . ILE A 1 272 ? -2.695 -4.766 24.287 1.00 91.12 272 ILE A O 1
ATOM 2202 N N . SER A 1 273 ? -0.689 -5.749 24.340 1.00 87.50 273 SER A N 1
ATOM 2203 C CA . SER A 1 273 ? -0.843 -6.289 25.700 1.00 87.50 273 SER A CA 1
ATOM 2204 C C . SER A 1 273 ? -1.097 -5.211 26.758 1.00 87.50 273 SER A C 1
ATOM 2206 O O . SER A 1 273 ? -1.812 -5.451 27.730 1.00 87.50 273 SER A O 1
ATOM 2208 N N . GLU A 1 274 ? -0.553 -4.019 26.534 1.00 83.94 274 GLU A N 1
ATOM 2209 C CA . GLU A 1 274 ? -0.666 -2.823 27.359 1.00 83.94 274 GLU A CA 1
ATOM 2210 C C . GLU A 1 274 ? -2.058 -2.182 27.258 1.00 83.94 274 GLU A C 1
ATOM 2212 O O . GLU A 1 274 ? -2.441 -1.422 28.148 1.00 83.94 274 GLU A O 1
ATOM 2217 N N . SER A 1 275 ? -2.845 -2.513 26.221 1.00 78.56 275 SER A N 1
ATOM 2218 C CA . SER A 1 275 ? -4.248 -2.112 26.108 1.00 78.56 275 SER A CA 1
ATOM 2219 C C . SER A 1 275 ? -5.049 -2.780 27.228 1.00 78.56 275 SER A C 1
ATOM 2221 O O . SER A 1 275 ? -5.437 -3.959 27.156 1.00 78.56 275 SER A O 1
ATOM 2223 N N . LYS A 1 276 ? -5.265 -2.021 28.302 1.00 69.00 276 LYS A N 1
ATOM 2224 C CA . LYS A 1 276 ? -5.926 -2.500 29.511 1.00 69.00 276 LYS A CA 1
ATOM 2225 C C . LYS A 1 276 ? -7.396 -2.836 29.259 1.00 69.00 276 LYS A C 1
ATOM 2227 O O . LYS A 1 276 ? -8.068 -2.209 28.450 1.00 69.00 276 LYS A O 1
ATOM 2232 N N . LYS A 1 277 ? -7.912 -3.798 30.030 1.00 66.81 277 LYS A N 1
ATOM 2233 C CA . LYS A 1 277 ? -9.353 -4.109 30.133 1.00 66.81 277 LYS A CA 1
ATOM 2234 C C . LYS A 1 277 ? -10.091 -3.186 31.118 1.00 66.81 277 LYS A C 1
ATOM 2236 O O . LYS A 1 277 ? -11.195 -3.503 31.541 1.00 66.81 277 LYS A O 1
ATOM 2241 N N . GLU A 1 278 ? -9.432 -2.118 31.563 1.00 68.94 278 GLU A N 1
ATOM 2242 C CA . GLU A 1 278 ? -9.982 -1.163 32.525 1.00 68.94 278 GLU A CA 1
ATOM 2243 C C . GLU A 1 278 ? -11.023 -0.255 31.855 1.00 68.94 278 GLU A C 1
ATOM 2245 O O . GLU A 1 278 ? -11.135 -0.208 30.629 1.00 68.94 278 GLU A O 1
ATOM 2250 N N . CYS A 1 279 ? -11.792 0.464 32.672 1.00 74.06 279 CYS A N 1
ATOM 2251 C CA . CYS A 1 279 ? -12.805 1.377 32.168 1.00 74.06 279 CYS A CA 1
ATOM 2252 C C . CYS A 1 279 ? -12.217 2.483 31.312 1.00 74.06 279 CYS A C 1
ATOM 2254 O O . CYS A 1 279 ? -11.292 3.184 31.726 1.00 74.06 279 CYS A O 1
ATOM 2256 N N . LEU A 1 280 ? -12.851 2.705 30.168 1.00 83.44 280 LEU A N 1
ATOM 2257 C CA . LEU A 1 280 ? -12.548 3.850 29.330 1.00 83.44 280 LEU A CA 1
ATOM 2258 C C . LEU A 1 280 ? -13.321 5.065 29.827 1.00 83.44 280 LEU A C 1
ATOM 2260 O O . LEU A 1 280 ? -14.538 4.991 29.993 1.00 83.44 280 LEU A O 1
ATOM 2264 N N . PHE A 1 281 ? -12.628 6.176 30.056 1.00 84.38 281 PHE A N 1
ATOM 2265 C CA . PHE A 1 281 ? -13.284 7.442 30.357 1.00 84.38 281 PHE A CA 1
ATOM 2266 C C . PHE A 1 281 ? -13.769 8.107 29.064 1.00 84.38 281 PHE A C 1
ATOM 2268 O O . PHE A 1 281 ? -12.987 8.323 28.145 1.00 84.38 281 PHE A O 1
ATOM 2275 N N . MET A 1 282 ? -15.057 8.438 29.018 1.00 82.88 282 MET A N 1
ATOM 2276 C CA . MET A 1 282 ? -15.763 9.034 27.885 1.00 82.88 282 MET A CA 1
ATOM 2277 C C . MET A 1 282 ? -16.633 10.190 28.400 1.00 82.88 282 MET A C 1
ATOM 2279 O O . MET A 1 282 ? -17.717 9.946 28.933 1.00 82.88 282 MET A O 1
ATOM 2283 N N . PRO A 1 283 ? -16.185 11.449 28.295 1.00 67.81 283 PRO A N 1
ATOM 2284 C CA . PRO A 1 283 ? -16.879 12.580 28.914 1.00 67.81 283 PRO A CA 1
ATOM 2285 C C . PRO A 1 283 ? -18.242 12.920 28.277 1.00 67.81 283 PRO A C 1
ATOM 2287 O O . PRO A 1 283 ? -19.051 13.578 28.927 1.00 67.81 283 PRO A O 1
ATOM 2290 N N . ASP A 1 284 ? -18.522 12.452 27.056 1.00 62.31 284 ASP A N 1
ATOM 2291 C CA . ASP A 1 284 ? -19.620 12.960 26.214 1.00 62.31 284 ASP A CA 1
ATOM 2292 C C . ASP A 1 284 ? -20.966 12.209 26.332 1.00 62.31 284 ASP A C 1
ATOM 2294 O O . ASP A 1 284 ? -21.937 12.556 25.655 1.00 62.31 284 ASP A O 1
ATOM 2298 N N . ILE A 1 285 ? -21.089 11.204 27.209 1.00 62.91 285 ILE A N 1
ATOM 2299 C CA . ILE A 1 285 ? -22.357 10.475 27.416 1.00 62.91 285 ILE A CA 1
ATOM 2300 C C . ILE A 1 285 ? -23.242 11.228 28.425 1.00 62.91 285 ILE A C 1
ATOM 2302 O O . ILE A 1 285 ? -23.335 10.846 29.588 1.00 62.91 285 ILE A O 1
ATOM 2306 N N . ILE A 1 286 ? -23.864 12.329 27.970 1.00 53.62 286 ILE A N 1
ATOM 2307 C CA . ILE A 1 286 ? -24.938 13.126 28.620 1.00 53.62 286 ILE A CA 1
ATOM 2308 C C . ILE A 1 286 ? -24.962 12.984 30.160 1.00 53.62 286 ILE A C 1
ATOM 2310 O O . ILE A 1 286 ? -25.912 12.464 30.759 1.00 53.62 286 ILE A O 1
ATOM 2314 N N . GLY A 1 287 ? -23.890 13.422 30.820 1.00 56.59 287 GLY A N 1
ATOM 2315 C CA . GLY A 1 287 ? -23.714 13.275 32.260 1.00 56.59 287 GLY A CA 1
ATOM 2316 C C . GLY A 1 287 ? -22.745 14.306 32.824 1.00 56.59 287 GLY A C 1
ATOM 2317 O O . GLY A 1 287 ? -21.772 14.676 32.176 1.00 56.59 287 GLY A O 1
ATOM 2318 N N . GLY A 1 288 ? -23.016 14.781 34.044 1.00 59.12 288 GLY A N 1
ATOM 2319 C CA . GLY A 1 288 ? -22.087 15.645 34.776 1.00 59.12 288 GLY A CA 1
ATOM 2320 C C . GLY A 1 288 ? -20.755 14.949 35.079 1.00 59.12 288 GLY A C 1
ATOM 2321 O O . GLY A 1 288 ? -20.611 13.733 34.923 1.00 59.12 288 GLY A O 1
ATOM 2322 N N . GLU A 1 289 ? -19.778 15.724 35.543 1.00 63.94 289 GLU A N 1
ATOM 2323 C CA . GLU A 1 289 ? -18.443 15.237 35.898 1.00 63.94 289 GLU A CA 1
ATOM 2324 C C . GLU A 1 289 ? -18.530 14.050 36.885 1.00 63.94 289 GLU A C 1
ATOM 2326 O O . GLU A 1 289 ? -19.183 14.140 37.925 1.00 63.94 289 GLU A O 1
ATOM 2331 N N . ASN A 1 290 ? -17.875 12.926 36.562 1.00 67.94 290 ASN A N 1
ATOM 2332 C CA . ASN A 1 290 ? -17.907 11.653 37.309 1.00 67.94 290 ASN A CA 1
ATOM 2333 C C . ASN A 1 290 ? -19.220 10.840 37.256 1.00 67.94 290 ASN A C 1
ATOM 2335 O O . ASN A 1 290 ? -19.454 9.999 38.130 1.00 67.94 290 ASN A O 1
ATOM 2339 N N . SER A 1 291 ? -20.069 11.043 36.247 1.00 76.31 291 SER A N 1
ATOM 2340 C CA . SER A 1 291 ? -21.219 10.163 36.002 1.00 76.31 291 SER A CA 1
ATOM 2341 C C . SER A 1 291 ? -20.773 8.716 35.708 1.00 76.31 291 SER A C 1
ATOM 2343 O O . SER A 1 291 ? -19.878 8.524 34.885 1.00 76.31 291 SER A O 1
ATOM 2345 N N . PRO A 1 292 ? -21.423 7.681 36.281 1.00 77.75 292 PRO A N 1
ATOM 2346 C CA . PRO A 1 292 ? -21.239 6.275 35.888 1.00 77.75 292 PRO A CA 1
ATOM 2347 C C . PRO A 1 292 ? -21.386 6.012 34.380 1.00 77.75 292 PRO A C 1
ATOM 2349 O O . PRO A 1 292 ? -20.824 5.057 33.849 1.00 77.75 292 PRO A O 1
ATOM 2352 N N . LYS A 1 293 ? -22.138 6.867 33.675 1.00 78.00 293 LYS A N 1
ATOM 2353 C CA . LYS A 1 293 ? -22.319 6.808 32.217 1.00 78.00 293 LYS A CA 1
ATOM 2354 C C . LYS A 1 293 ? -21.066 7.208 31.437 1.00 78.00 293 LYS A C 1
ATOM 2356 O O . LYS A 1 293 ? -20.895 6.766 30.310 1.00 78.00 293 LYS A O 1
ATOM 2361 N N . ASN A 1 294 ? -20.167 7.972 32.055 1.00 81.31 294 ASN A N 1
ATOM 2362 C CA . ASN A 1 294 ? -18.929 8.436 31.429 1.00 81.31 294 ASN A CA 1
ATOM 2363 C C . ASN A 1 294 ? -17.817 7.378 31.482 1.00 81.31 294 ASN A C 1
ATOM 2365 O O . ASN A 1 294 ? -16.682 7.666 31.119 1.00 81.31 294 ASN A O 1
ATOM 2369 N N . TYR A 1 295 ? -18.102 6.171 31.978 1.00 84.62 295 TYR A N 1
ATOM 2370 C CA . TYR A 1 295 ? -17.127 5.091 32.076 1.00 84.62 295 TYR A CA 1
ATOM 2371 C C . TYR A 1 295 ? -17.642 3.856 31.345 1.00 84.62 295 TYR A C 1
ATOM 2373 O O . TYR A 1 295 ? -18.687 3.308 31.705 1.00 84.62 295 TYR A O 1
ATOM 2381 N N . SER A 1 296 ? -16.902 3.439 30.314 1.00 83.62 296 SER A N 1
ATOM 2382 C CA . SER A 1 296 ? -17.209 2.237 29.543 1.00 83.62 296 SER A CA 1
ATOM 2383 C C . SER A 1 296 ? -16.864 0.988 30.330 1.00 83.62 296 SER A C 1
ATOM 2385 O O . SER A 1 296 ? -15.734 0.858 30.793 1.00 83.62 296 SER A O 1
ATOM 2387 N N . LEU A 1 297 ? -17.775 0.020 30.362 1.00 74.00 297 LEU A N 1
ATOM 2388 C CA . LEU A 1 297 ? -17.499 -1.311 30.903 1.00 74.00 297 LEU A CA 1
ATOM 2389 C C . LEU A 1 297 ? -16.388 -2.066 30.150 1.00 74.00 297 LEU A C 1
ATOM 2391 O O . LEU A 1 297 ? -15.697 -2.894 30.737 1.00 74.00 297 LEU A O 1
ATOM 2395 N N . THR A 1 298 ? -16.244 -1.842 28.843 1.00 77.38 298 THR A N 1
ATOM 2396 C CA . THR A 1 298 ? -15.288 -2.593 28.012 1.00 77.38 298 THR A CA 1
ATOM 2397 C C . THR A 1 298 ? -14.510 -1.678 27.087 1.00 77.38 298 THR A C 1
ATOM 2399 O O . THR A 1 298 ? -14.918 -0.555 26.811 1.00 77.38 298 THR A O 1
ATOM 2402 N N . ALA A 1 299 ? -13.410 -2.196 26.556 1.00 82.56 299 ALA A N 1
ATOM 2403 C CA . ALA A 1 299 ? -12.611 -1.530 25.539 1.00 82.56 299 ALA A CA 1
ATOM 2404 C C . ALA A 1 299 ? -13.051 -1.871 24.101 1.00 82.56 299 ALA A C 1
ATOM 2406 O O . ALA A 1 299 ? -12.357 -1.536 23.143 1.00 82.56 299 ALA A O 1
ATOM 2407 N N . THR A 1 300 ? -14.150 -2.614 23.939 1.00 90.50 300 THR A N 1
ATOM 2408 C CA . THR A 1 300 ? -14.416 -3.392 22.718 1.00 90.50 300 THR A CA 1
ATOM 2409 C C . THR A 1 300 ? -15.893 -3.446 22.342 1.00 90.50 300 THR A C 1
ATOM 2411 O O . THR A 1 300 ? -16.277 -4.335 21.587 1.00 90.50 300 THR A O 1
ATOM 2414 N N . CYS A 1 301 ? -16.750 -2.579 22.894 1.00 91.31 301 CYS A N 1
ATOM 2415 C CA . CYS A 1 301 ? -18.199 -2.667 22.679 1.00 91.31 301 CYS A CA 1
ATOM 2416 C C . CYS A 1 301 ? -18.743 -4.095 22.895 1.00 91.31 301 CYS A C 1
ATOM 2418 O O . CYS A 1 301 ? -19.435 -4.659 22.043 1.00 91.31 301 CYS A O 1
ATOM 2420 N N . GLN A 1 302 ? -18.335 -4.718 24.016 1.00 85.31 302 GLN A N 1
ATOM 2421 C CA . GLN A 1 302 ? -18.675 -6.094 24.412 1.00 85.31 302 GLN A CA 1
ATOM 2422 C C . GLN A 1 302 ? -18.271 -7.147 23.367 1.00 85.31 302 GLN A C 1
ATOM 2424 O O . GLN A 1 302 ? -18.945 -8.161 23.179 1.00 85.31 302 GLN A O 1
ATOM 2429 N N . ASN A 1 303 ? -17.118 -6.940 22.729 1.00 92.12 303 ASN A N 1
ATOM 2430 C CA . ASN A 1 303 ? -16.626 -7.696 21.575 1.00 92.12 303 ASN A CA 1
ATOM 2431 C C . ASN A 1 303 ? -17.427 -7.437 20.289 1.00 92.12 303 ASN A C 1
ATOM 2433 O O . ASN A 1 303 ? -17.682 -8.358 19.515 1.00 92.12 303 ASN A O 1
ATOM 2437 N N . TRP A 1 304 ? -17.767 -6.168 20.065 1.00 95.75 304 TRP A N 1
ATOM 2438 C CA . TRP A 1 304 ? -18.350 -5.617 18.842 1.00 95.75 304 TRP A CA 1
ATOM 2439 C C . TRP A 1 304 ? -19.750 -6.132 18.513 1.00 95.75 304 TRP A C 1
ATOM 2441 O O . TRP A 1 304 ? -20.061 -6.454 17.365 1.00 95.75 304 TRP A O 1
ATOM 2451 N N . THR A 1 305 ? -20.582 -6.277 19.543 1.00 95.31 305 THR A N 1
ATOM 2452 C CA . THR A 1 305 ? -21.933 -6.863 19.432 1.00 95.31 305 THR A CA 1
ATOM 2453 C C . THR A 1 305 ? -23.049 -5.900 19.824 1.00 95.31 305 THR A C 1
ATOM 2455 O O . THR A 1 305 ? -24.219 -6.278 19.842 1.00 95.31 305 THR A O 1
ATOM 2458 N N . THR A 1 306 ? -22.712 -4.651 20.146 1.00 93.38 306 THR A N 1
ATOM 2459 C CA . THR A 1 306 ? -23.682 -3.648 20.579 1.00 93.38 306 THR A CA 1
ATOM 2460 C C . THR A 1 306 ? -23.308 -2.266 20.075 1.00 93.38 306 THR A C 1
ATOM 2462 O O . THR A 1 306 ? -22.136 -1.909 20.021 1.00 93.38 306 THR A O 1
ATOM 2465 N N . ASN A 1 307 ? -24.334 -1.488 19.749 1.00 93.94 307 ASN A N 1
ATOM 2466 C CA . ASN A 1 307 ? -24.251 -0.069 19.425 1.00 93.94 307 ASN A CA 1
ATOM 2467 C C . ASN A 1 307 ? -24.964 0.805 20.467 1.00 93.94 307 ASN A C 1
ATOM 2469 O O . ASN A 1 307 ? -25.157 2.001 20.273 1.00 93.94 307 ASN A O 1
ATOM 2473 N N . ALA A 1 308 ? -25.403 0.214 21.580 1.00 91.12 308 ALA A N 1
ATOM 2474 C CA . ALA A 1 308 ? -25.963 0.979 22.681 1.00 91.12 308 ALA A CA 1
ATOM 2475 C C . ALA A 1 308 ? -24.858 1.814 23.338 1.00 91.12 308 ALA A C 1
ATOM 2477 O O . ALA A 1 308 ? -23.755 1.320 23.526 1.00 91.12 308 ALA A O 1
ATOM 2478 N N . SER A 1 309 ? -25.163 3.050 23.730 1.00 88.31 309 SER A N 1
ATOM 2479 C CA . SER A 1 309 ? -24.238 3.928 24.461 1.00 88.31 309 SER A CA 1
ATOM 2480 C C . SER A 1 309 ? -24.238 3.685 25.973 1.00 88.31 309 SER A C 1
ATOM 2482 O O . SER A 1 309 ? -23.319 4.103 26.673 1.00 88.31 309 SER A O 1
ATOM 2484 N N . GLU A 1 310 ? -25.268 3.017 26.496 1.00 86.44 310 GLU A N 1
ATOM 2485 C CA . GLU A 1 310 ? -25.462 2.796 27.927 1.00 86.44 310 GLU A CA 1
ATOM 2486 C C . GLU A 1 310 ? -26.070 1.416 28.205 1.00 86.44 310 GLU A C 1
ATOM 2488 O O . GLU A 1 310 ? -26.898 0.908 27.440 1.00 86.44 310 GLU A O 1
ATOM 2493 N N . LEU A 1 311 ? -25.715 0.832 29.350 1.00 81.38 311 LEU A N 1
ATOM 2494 C CA . LEU A 1 311 ? -26.390 -0.333 29.905 1.00 81.38 311 LEU A CA 1
ATOM 2495 C C . LEU A 1 311 ? -27.817 0.043 30.318 1.00 81.38 311 LEU A C 1
ATOM 2497 O O . LEU A 1 311 ? -28.037 0.896 31.181 1.00 81.38 311 LEU A O 1
ATOM 2501 N N . LYS A 1 312 ? -28.808 -0.642 29.744 1.00 74.25 312 LYS A N 1
ATOM 2502 C CA . LYS A 1 312 ? -30.194 -0.549 30.215 1.00 74.25 312 LYS A CA 1
ATOM 2503 C C . LYS A 1 312 ? -30.336 -1.367 31.498 1.00 74.25 312 LYS A C 1
ATOM 2505 O O . LYS A 1 312 ? -29.890 -2.509 31.550 1.00 74.25 312 LYS A O 1
ATOM 2510 N N . LYS A 1 313 ? -30.991 -0.805 32.519 1.00 63.19 313 LYS A N 1
ATOM 2511 C CA . LYS A 1 313 ? -31.466 -1.593 33.667 1.00 63.19 313 LYS A CA 1
ATOM 2512 C C . LYS A 1 313 ? -32.409 -2.677 33.146 1.00 63.19 313 LYS A C 1
ATOM 2514 O O . LYS A 1 313 ? -33.386 -2.340 32.479 1.00 63.19 313 LYS A O 1
ATOM 2519 N N . SER A 1 314 ? -32.143 -3.948 33.439 1.00 51.50 314 SER A N 1
ATOM 2520 C CA . SER A 1 314 ? -33.192 -4.963 33.345 1.00 51.50 314 SER A CA 1
ATOM 2521 C C . SER A 1 314 ? -34.269 -4.642 34.387 1.00 51.50 314 SER A C 1
ATOM 2523 O O . SER A 1 314 ? -33.959 -4.222 35.499 1.00 51.50 314 SER A O 1
ATOM 2525 N N . GLU A 1 315 ? -35.543 -4.856 34.057 1.00 45.84 315 GLU A N 1
ATOM 2526 C CA . GLU A 1 315 ? -36.653 -4.777 35.025 1.00 45.84 315 GLU A CA 1
ATOM 2527 C C . GLU A 1 315 ? -36.655 -5.935 36.040 1.00 45.84 315 GLU A C 1
ATOM 2529 O O . GLU A 1 315 ? -37.590 -6.074 36.825 1.00 45.84 315 GLU A O 1
ATOM 2534 N N . GLN A 1 316 ? -35.624 -6.781 36.063 1.00 38.97 316 GLN A N 1
ATOM 2535 C CA . GLN A 1 316 ? -35.518 -7.870 37.023 1.00 38.97 316 GLN A CA 1
ATOM 2536 C C . GLN A 1 316 ? -34.103 -7.944 37.594 1.00 38.97 316 GLN A C 1
ATOM 2538 O O . GLN A 1 316 ? -33.121 -7.925 36.849 1.00 38.97 316 GLN A O 1
ATOM 2543 N N . THR A 1 317 ? -34.109 -8.003 38.929 1.00 39.53 317 THR A N 1
ATOM 2544 C CA . THR A 1 317 ? -33.040 -8.179 39.923 1.00 39.53 317 THR A CA 1
ATOM 2545 C C . THR A 1 317 ? -32.059 -7.020 40.122 1.00 39.53 317 THR A C 1
ATOM 2547 O O . THR A 1 317 ? -31.284 -6.660 39.243 1.00 39.53 317 THR A O 1
ATOM 2550 N N . GLU A 1 318 ? -32.090 -6.463 41.340 1.00 48.44 318 GLU A N 1
ATOM 2551 C CA . GLU A 1 318 ? -31.025 -5.663 41.957 1.00 48.44 318 GLU A CA 1
ATOM 2552 C C . GLU A 1 318 ? -29.718 -6.477 42.031 1.00 48.44 318 GLU A C 1
ATOM 2554 O O . GLU A 1 318 ? -29.339 -6.972 43.088 1.00 48.44 318 GLU A O 1
ATOM 2559 N N . GLU A 1 319 ? -29.014 -6.636 40.914 1.00 52.12 319 GLU A N 1
ATOM 2560 C CA . GLU A 1 319 ? -27.644 -7.149 40.904 1.00 52.12 319 GLU A CA 1
ATOM 2561 C C . GLU A 1 319 ? -26.700 -6.032 40.453 1.00 52.12 319 GLU A C 1
ATOM 2563 O O . GLU A 1 319 ? -26.938 -5.340 39.463 1.00 52.12 319 GLU A O 1
ATOM 2568 N N . GLN A 1 320 ? -25.670 -5.793 41.268 1.00 58.00 320 GLN A N 1
ATOM 2569 C CA . GLN A 1 320 ? -24.697 -4.710 41.137 1.00 58.00 320 GLN A CA 1
ATOM 2570 C C . GLN A 1 320 ? -24.215 -4.534 39.695 1.00 58.00 320 GLN A C 1
ATOM 2572 O O . GLN A 1 320 ? -23.678 -5.457 39.085 1.00 58.00 320 GLN A O 1
ATOM 2577 N N . PHE A 1 321 ? -24.350 -3.311 39.179 1.00 64.75 321 PHE A N 1
ATOM 2578 C CA . PHE A 1 321 ? -23.706 -2.925 37.931 1.00 64.75 321 PHE A CA 1
ATOM 2579 C C . PHE A 1 321 ? -22.210 -3.225 37.988 1.00 64.75 321 PHE A C 1
ATOM 2581 O O . PHE A 1 321 ? -21.600 -3.045 39.046 1.00 64.75 321 PHE A O 1
ATOM 2588 N N . PRO A 1 322 ? -21.604 -3.641 36.869 1.00 71.12 322 PRO A N 1
ATOM 2589 C CA . PRO A 1 322 ? -20.191 -3.946 36.855 1.00 71.12 322 PRO A CA 1
ATOM 2590 C C . PRO A 1 322 ? -19.374 -2.703 37.213 1.00 71.12 322 PRO A C 1
ATOM 2592 O O . PRO A 1 322 ? -19.639 -1.588 36.754 1.00 71.12 322 PRO A O 1
ATOM 2595 N N . GLU A 1 323 ? -18.396 -2.908 38.087 1.00 77.62 323 GLU A N 1
ATOM 2596 C CA . GLU A 1 323 ? -17.562 -1.846 38.630 1.00 77.62 323 GLU A CA 1
ATOM 2597 C C . GLU A 1 323 ? -16.165 -1.896 38.026 1.00 77.62 323 GLU A C 1
ATOM 2599 O O . GLU A 1 323 ? -15.619 -2.956 37.719 1.00 77.62 323 GLU A O 1
ATOM 2604 N N . CYS A 1 324 ? -15.557 -0.726 37.924 1.00 75.94 324 CYS A N 1
ATOM 2605 C CA . CYS A 1 324 ? -14.186 -0.559 37.483 1.00 75.94 324 CYS A CA 1
ATOM 2606 C C . CYS A 1 324 ? -13.511 0.573 38.252 1.00 75.94 324 CYS A C 1
ATOM 2608 O O . CYS A 1 324 ? -14.137 1.263 39.060 1.00 75.94 324 CYS A O 1
ATOM 2610 N N . TYR A 1 325 ? -12.222 0.765 37.995 1.00 77.62 325 TYR A N 1
ATOM 2611 C CA . TYR A 1 325 ? -11.447 1.842 38.588 1.00 77.62 325 TYR A CA 1
ATOM 2612 C C . TYR A 1 325 ? -11.223 2.951 37.564 1.00 77.62 325 TYR A C 1
ATOM 2614 O O . TYR A 1 325 ? -10.845 2.683 36.425 1.00 77.62 325 TYR A O 1
ATOM 2622 N N . THR A 1 326 ? -11.455 4.198 37.969 1.00 75.00 326 THR A N 1
ATOM 2623 C CA . THR A 1 326 ? -11.045 5.369 37.188 1.00 75.00 326 THR A CA 1
ATOM 2624 C C . THR A 1 326 ? -9.513 5.451 37.124 1.00 75.00 326 THR A C 1
ATOM 2626 O O . THR A 1 326 ? -8.840 4.843 37.961 1.00 75.00 326 THR A O 1
ATOM 2629 N N . PRO A 1 327 ? -8.928 6.269 36.225 1.00 69.06 327 PRO A N 1
ATOM 2630 C CA . PRO A 1 327 ? -7.481 6.513 36.215 1.00 69.06 327 PRO A CA 1
ATOM 2631 C C . PRO A 1 327 ? -6.909 7.000 37.560 1.00 69.06 327 PRO A C 1
ATOM 2633 O O . PRO A 1 327 ? -5.743 6.767 37.859 1.00 69.06 327 PRO A O 1
ATOM 2636 N N . ALA A 1 328 ? -7.734 7.630 38.405 1.00 76.00 328 ALA A N 1
ATOM 2637 C CA . ALA A 1 328 ? -7.372 8.053 39.760 1.00 76.00 328 ALA A CA 1
ATOM 2638 C C . ALA A 1 328 ? -7.522 6.940 40.823 1.00 76.00 328 ALA A C 1
ATOM 2640 O O . ALA A 1 328 ? -7.418 7.208 42.018 1.00 76.00 328 ALA A O 1
ATOM 2641 N N . GLY A 1 329 ? -7.822 5.702 40.418 1.00 78.00 329 GLY A N 1
ATOM 2642 C CA . GLY A 1 329 ? -8.010 4.557 41.311 1.00 78.00 329 GLY A CA 1
ATOM 2643 C C . GLY A 1 329 ? -9.343 4.549 42.064 1.00 78.00 329 GLY A C 1
ATOM 2644 O O . GLY A 1 329 ? -9.500 3.795 43.025 1.00 78.00 329 GLY A O 1
ATOM 2645 N N . LYS A 1 330 ? -10.324 5.369 41.662 1.00 82.69 330 LYS A N 1
ATOM 2646 C CA . LYS A 1 330 ? -11.645 5.399 42.305 1.00 82.69 330 LYS A CA 1
ATOM 2647 C C . LYS A 1 330 ? -12.535 4.306 41.726 1.00 82.69 330 LYS A C 1
ATOM 2649 O O . LYS A 1 330 ? -12.722 4.248 40.517 1.00 82.69 330 LYS A O 1
ATOM 2654 N N . LYS A 1 331 ? -13.135 3.490 42.589 1.00 83.94 331 LYS A N 1
ATOM 2655 C CA . LYS A 1 331 ? -14.139 2.501 42.184 1.00 83.94 331 LYS A CA 1
ATOM 2656 C C . LYS A 1 331 ? -15.432 3.200 41.742 1.00 83.94 331 LYS A C 1
ATOM 2658 O O . LYS A 1 331 ? -15.935 4.063 42.466 1.00 83.94 331 LYS A O 1
ATOM 2663 N N . ILE A 1 332 ? -15.961 2.844 40.577 1.00 80.69 332 ILE A N 1
ATOM 2664 C CA . ILE A 1 332 ? -17.191 3.410 40.015 1.00 80.69 332 ILE A CA 1
ATOM 2665 C C . ILE A 1 332 ? -17.980 2.344 39.249 1.00 80.69 332 ILE A C 1
ATOM 2667 O O . ILE A 1 332 ? -17.391 1.420 38.691 1.00 80.69 332 ILE A O 1
ATOM 2671 N N . ALA A 1 333 ? -19.308 2.471 39.216 1.00 83.31 333 ALA A N 1
ATOM 2672 C CA . ALA A 1 333 ? -20.146 1.676 38.323 1.00 83.31 333 ALA A CA 1
ATOM 2673 C C . ALA A 1 333 ? -19.935 2.131 36.870 1.00 83.31 333 ALA A C 1
ATOM 2675 O O . ALA A 1 333 ? -19.997 3.327 36.589 1.00 83.31 333 ALA A O 1
ATOM 2676 N N . ALA A 1 334 ? -19.707 1.190 35.959 1.00 82.62 334 ALA A N 1
ATOM 2677 C CA . ALA A 1 334 ? -19.527 1.456 34.538 1.00 82.62 334 ALA A CA 1
ATOM 2678 C C . ALA A 1 334 ? -20.846 1.212 33.806 1.00 82.62 334 ALA A C 1
ATOM 2680 O O . ALA A 1 334 ? -21.222 0.069 33.546 1.00 82.62 334 ALA A O 1
ATOM 2681 N N . LEU A 1 335 ? -21.585 2.286 33.530 1.00 84.25 335 LEU A N 1
ATOM 2682 C CA . LEU A 1 335 ? -22.864 2.214 32.818 1.00 84.25 335 LEU A CA 1
ATOM 2683 C C . LEU A 1 335 ? -22.738 2.600 31.351 1.00 84.25 335 LEU A C 1
ATOM 2685 O O . LEU A 1 335 ? -23.638 2.287 30.578 1.00 84.25 335 LEU A O 1
ATOM 2689 N N . GLY A 1 336 ? -21.655 3.279 30.976 1.00 86.06 336 GLY A N 1
ATOM 2690 C CA . GLY A 1 336 ? -21.358 3.588 29.588 1.00 86.06 336 GLY A CA 1
ATOM 2691 C C . GLY A 1 336 ? -20.951 2.335 28.821 1.00 86.06 336 GLY A C 1
ATOM 2692 O O . GLY A 1 336 ? -20.389 1.384 29.373 1.00 86.06 336 GLY A O 1
ATOM 2693 N N . LEU A 1 337 ? -21.218 2.352 27.524 1.00 88.44 337 LEU A N 1
ATOM 2694 C CA . LEU A 1 337 ? -20.787 1.336 26.580 1.00 88.44 337 LEU A CA 1
ATOM 2695 C C . LEU A 1 337 ? -19.967 2.020 25.491 1.00 88.44 337 LEU A C 1
ATOM 2697 O O . LEU A 1 337 ? -20.478 2.844 24.735 1.00 88.44 337 LEU A O 1
ATOM 2701 N N . GLY A 1 338 ? -18.682 1.688 25.451 1.00 89.88 338 GLY A N 1
ATOM 2702 C CA . GLY A 1 338 ? -17.716 2.245 24.518 1.00 89.88 338 GLY A CA 1
ATOM 2703 C C . GLY A 1 338 ? -16.664 1.246 24.051 1.00 89.88 338 GLY A C 1
ATOM 2704 O O . GLY A 1 338 ? -16.585 0.105 24.525 1.00 89.88 338 GLY A O 1
ATOM 2705 N N . GLY A 1 339 ? -15.848 1.706 23.111 1.00 91.62 339 GLY A N 1
ATOM 2706 C CA . GLY A 1 339 ? -14.747 0.964 22.515 1.00 91.62 339 GLY A CA 1
ATOM 2707 C C . GLY A 1 339 ? -13.514 1.839 22.310 1.00 91.62 339 GLY A C 1
ATOM 2708 O O . GLY A 1 339 ? -13.602 3.069 22.325 1.00 91.62 339 GLY A O 1
ATOM 2709 N N . LEU A 1 340 ? -12.363 1.188 22.135 1.00 93.62 340 LEU A N 1
ATOM 2710 C CA . LEU A 1 340 ? -11.121 1.865 21.781 1.00 93.62 340 LEU A CA 1
ATOM 2711 C C . LEU A 1 340 ? -11.116 2.260 20.307 1.00 93.62 340 LEU A C 1
ATOM 2713 O O . LEU A 1 340 ? -11.320 1.414 19.425 1.00 93.62 340 LEU A O 1
ATOM 2717 N N . VAL A 1 341 ? -10.820 3.533 20.078 1.00 94.50 341 VAL A N 1
ATOM 2718 C CA . VAL A 1 341 ? -10.627 4.151 18.769 1.00 94.50 341 VAL A CA 1
ATOM 2719 C C . VAL A 1 341 ? -9.233 4.753 18.669 1.00 94.50 341 VAL A C 1
ATOM 2721 O O . VAL A 1 341 ? -8.565 5.017 19.673 1.00 94.50 341 VAL A O 1
ATOM 2724 N N . SER A 1 342 ? -8.794 5.014 17.445 1.00 95.12 342 SER A N 1
ATOM 2725 C CA . SER A 1 342 ? -7.726 5.983 17.236 1.00 95.12 342 SER A CA 1
ATOM 2726 C C . SER A 1 342 ? -8.197 7.388 17.615 1.00 95.12 342 SER A C 1
ATOM 2728 O O . SER A 1 342 ? -9.382 7.696 17.514 1.00 95.12 342 SER A O 1
ATOM 2730 N N . GLY A 1 343 ? -7.271 8.273 17.953 1.00 92.25 343 GLY A N 1
ATOM 2731 C CA . GLY A 1 343 ? -7.581 9.681 18.155 1.00 92.25 343 GLY A CA 1
ATOM 2732 C C . GLY A 1 343 ? -6.347 10.563 18.073 1.00 92.25 343 GLY A C 1
ATOM 2733 O O . GLY A 1 343 ? -5.246 10.095 17.780 1.00 92.25 343 GLY A O 1
ATOM 2734 N N . LEU A 1 344 ? -6.538 11.847 18.363 1.00 91.50 344 LEU A N 1
ATOM 2735 C CA . LEU A 1 344 ? -5.465 12.826 18.497 1.00 91.50 344 LEU A CA 1
ATOM 2736 C C . LEU A 1 344 ? -5.523 13.456 19.884 1.00 91.50 344 LEU A C 1
ATOM 2738 O O . LEU A 1 344 ? -6.582 13.902 20.322 1.00 91.50 344 LEU A O 1
ATOM 2742 N N . ILE A 1 345 ? -4.375 13.521 20.553 1.00 88.81 345 ILE A N 1
ATOM 2743 C CA . ILE A 1 345 ? -4.219 14.251 21.816 1.00 88.81 345 ILE A CA 1
ATOM 2744 C C . ILE A 1 345 ? -3.197 15.374 21.661 1.00 88.81 345 ILE A C 1
ATOM 2746 O O . ILE A 1 345 ? -2.241 15.252 20.896 1.00 88.81 345 ILE A O 1
ATOM 2750 N N . GLY A 1 346 ? -3.371 16.452 22.422 1.00 87.00 346 GLY A N 1
ATOM 2751 C CA . GLY A 1 346 ? -2.520 17.643 22.359 1.00 87.00 346 GLY A CA 1
ATOM 2752 C C . GLY A 1 346 ? -3.152 18.785 21.562 1.00 87.00 346 GLY A C 1
ATOM 2753 O O . GLY A 1 346 ? -4.330 18.738 21.211 1.00 87.00 346 GLY A O 1
ATOM 2754 N N . ASP A 1 347 ? -2.365 19.826 21.295 1.00 77.69 347 ASP A N 1
ATOM 2755 C CA . ASP A 1 347 ? -2.834 21.056 20.652 1.00 77.69 347 ASP A CA 1
ATOM 2756 C C . ASP A 1 347 ? -1.942 21.455 19.464 1.00 77.69 347 ASP A C 1
ATOM 2758 O O . ASP A 1 347 ? -0.724 21.229 19.461 1.00 77.69 347 ASP A O 1
ATOM 2762 N N . GLY A 1 348 ? -2.573 22.039 18.446 1.00 73.88 348 GLY A N 1
ATOM 2763 C CA . GLY A 1 348 ? -1.946 22.503 17.214 1.00 73.88 348 GLY A CA 1
ATOM 2764 C C . GLY A 1 348 ? -1.086 21.444 16.518 1.00 73.88 348 GLY A C 1
ATOM 2765 O O . GLY A 1 348 ? -1.479 20.296 16.341 1.00 73.88 348 GLY A O 1
ATOM 2766 N N . ALA A 1 349 ? 0.121 21.840 16.118 1.00 68.75 349 ALA A N 1
ATOM 2767 C CA . ALA A 1 349 ? 1.028 21.006 15.330 1.00 68.75 349 ALA A CA 1
ATOM 2768 C C . ALA A 1 349 ? 1.700 19.865 16.135 1.00 68.75 349 ALA A C 1
ATOM 2770 O O . ALA A 1 349 ? 2.363 19.005 15.565 1.00 68.75 349 ALA A O 1
ATOM 2771 N N . ASN A 1 350 ? 1.530 19.821 17.461 1.00 82.44 350 ASN A N 1
ATOM 2772 C CA . ASN A 1 350 ? 2.127 18.792 18.322 1.00 82.44 350 ASN A CA 1
ATOM 2773 C C . ASN A 1 350 ? 1.154 17.655 18.665 1.00 82.44 350 ASN A C 1
ATOM 2775 O O . ASN A 1 350 ? 1.418 16.889 19.594 1.00 82.44 350 ASN A O 1
ATOM 2779 N N . GLN A 1 351 ? 0.039 17.545 17.939 1.00 90.12 351 GLN A N 1
ATOM 2780 C CA . GLN A 1 351 ? -0.923 16.471 18.146 1.00 90.12 351 GLN A CA 1
ATOM 2781 C C . GLN A 1 351 ? -0.290 15.097 17.899 1.00 90.12 351 GLN A C 1
ATOM 2783 O O . GLN A 1 351 ? 0.466 14.893 16.945 1.00 90.12 351 GLN A O 1
ATOM 2788 N N . LEU A 1 352 ? -0.581 14.158 18.795 1.00 92.12 352 LEU A N 1
ATOM 2789 C CA . LEU A 1 352 ? -0.081 12.790 18.776 1.00 92.12 352 LEU A CA 1
ATOM 2790 C C . LEU A 1 352 ? -1.227 11.841 18.438 1.00 92.12 352 LEU A C 1
ATOM 2792 O O . LEU A 1 352 ? -2.273 11.899 19.087 1.00 92.12 352 LEU A O 1
ATOM 2796 N N . PHE A 1 353 ? -1.010 10.957 17.463 1.00 92.94 353 PHE A N 1
ATOM 2797 C CA . PHE A 1 353 ? -1.911 9.837 17.232 1.00 92.94 353 PHE A CA 1
ATOM 2798 C C . PHE A 1 353 ? -1.865 8.885 18.423 1.00 92.94 353 PHE A C 1
ATOM 2800 O O . PHE A 1 353 ? -0.793 8.469 18.865 1.00 92.94 353 PHE A O 1
ATOM 2807 N N . VAL A 1 354 ? -3.042 8.546 18.928 1.00 92.19 354 VAL A N 1
ATOM 2808 C CA . VAL A 1 354 ? -3.222 7.581 20.007 1.00 92.19 354 VAL A CA 1
ATOM 2809 C C . VAL A 1 354 ? -4.125 6.455 19.547 1.00 92.19 354 VAL A C 1
ATOM 2811 O O . VAL A 1 354 ? -4.973 6.650 18.681 1.00 92.19 354 VAL A O 1
ATOM 2814 N N . ILE A 1 355 ? -3.935 5.282 20.138 1.00 92.12 355 ILE A N 1
ATOM 2815 C CA . ILE A 1 355 ? -4.681 4.051 19.830 1.00 92.12 355 ILE A CA 1
ATOM 2816 C C . ILE A 1 355 ? -5.616 3.630 20.967 1.00 92.12 355 ILE A C 1
ATOM 2818 O O . ILE A 1 355 ? -6.225 2.564 20.915 1.00 92.12 355 ILE A O 1
ATOM 2822 N N . ASP A 1 356 ? -5.665 4.431 22.025 1.00 88.81 356 ASP A N 1
ATOM 2823 C CA . ASP A 1 356 ? -6.375 4.170 23.268 1.00 88.81 356 ASP A CA 1
ATOM 2824 C C . ASP A 1 356 ? -7.386 5.281 23.610 1.00 88.81 356 ASP A C 1
ATOM 2826 O O . ASP A 1 356 ? -7.840 5.391 24.751 1.00 88.81 356 ASP A O 1
ATOM 2830 N N . ALA A 1 357 ? -7.773 6.087 22.614 1.00 90.06 357 ALA A N 1
ATOM 2831 C CA . ALA A 1 357 ? -8.901 6.997 22.749 1.00 90.06 357 ALA A CA 1
ATOM 2832 C C . ALA A 1 357 ? -10.207 6.200 22.887 1.00 90.06 357 ALA A C 1
ATOM 2834 O O . ALA A 1 357 ? -10.299 5.033 22.501 1.00 90.06 357 ALA A O 1
ATOM 2835 N N . ALA A 1 358 ? -11.227 6.828 23.462 1.00 89.19 358 ALA A N 1
ATOM 2836 C CA . ALA A 1 358 ? -12.481 6.169 23.789 1.00 89.19 358 ALA A CA 1
ATOM 2837 C C . ALA A 1 358 ? -13.648 6.820 23.055 1.00 89.19 358 ALA A C 1
ATOM 2839 O O . ALA A 1 358 ? -13.761 8.045 23.031 1.00 89.19 358 ALA A O 1
ATOM 2840 N N . ALA A 1 359 ? -14.537 5.991 22.519 1.00 91.56 359 ALA A N 1
ATOM 2841 C CA . ALA A 1 359 ? -15.764 6.445 21.888 1.00 91.56 359 ALA A CA 1
ATOM 2842 C C . ALA A 1 359 ? -16.957 5.585 22.307 1.00 91.56 359 ALA A C 1
ATOM 2844 O O . ALA A 1 359 ? -16.811 4.412 22.658 1.00 91.56 359 ALA A O 1
ATOM 2845 N N . SER A 1 360 ? -18.143 6.190 22.273 1.00 92.38 360 SER A N 1
ATOM 2846 C CA . SER A 1 360 ? -19.413 5.508 22.531 1.00 92.38 360 SER A CA 1
ATOM 2847 C C . SER A 1 360 ? -19.639 4.409 21.497 1.00 92.38 360 SER A C 1
ATOM 2849 O O . SER A 1 360 ? -19.395 4.614 20.318 1.00 92.38 360 SER A O 1
ATOM 2851 N N . CYS A 1 361 ? -20.204 3.266 21.875 1.00 93.56 361 CYS A N 1
ATOM 2852 C CA . CYS A 1 361 ? -20.545 2.246 20.877 1.00 93.56 361 CYS A CA 1
ATOM 2853 C C . CYS A 1 361 ? -21.624 2.708 19.886 1.00 93.56 361 CYS A C 1
ATOM 2855 O O . CYS A 1 361 ? -21.812 2.069 18.858 1.00 93.56 361 CYS A O 1
ATOM 2857 N N . ALA A 1 362 ? -22.332 3.800 20.181 1.00 93.75 362 ALA A N 1
ATOM 2858 C CA . ALA A 1 362 ? -23.303 4.397 19.268 1.00 93.75 362 ALA A CA 1
ATOM 2859 C C . ALA A 1 362 ? -22.676 5.343 18.229 1.00 93.75 362 ALA A C 1
ATOM 286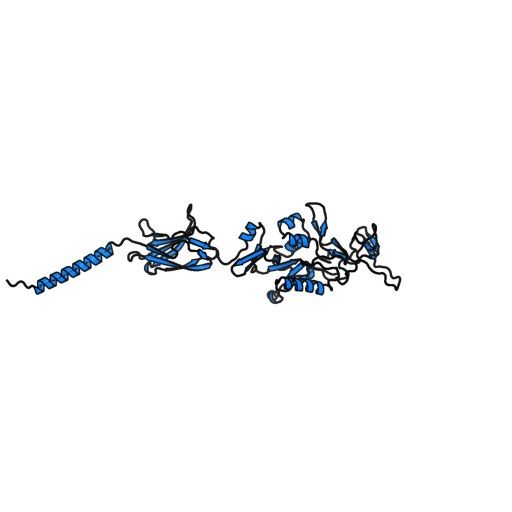1 O O . ALA A 1 362 ? -23.375 5.737 17.298 1.00 93.75 362 ALA A O 1
ATOM 2862 N N . SER A 1 363 ? -21.418 5.773 18.402 1.00 94.12 363 SER A N 1
ATOM 2863 C CA . SER A 1 363 ? -20.752 6.612 17.403 1.00 94.12 363 SER A CA 1
ATOM 2864 C C . SER A 1 363 ? -20.236 5.767 16.251 1.00 94.12 363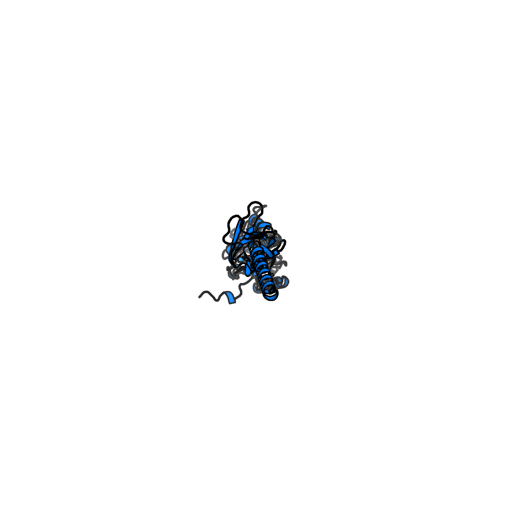 SER A C 1
ATOM 2866 O O . SER A 1 363 ? -19.903 4.595 16.420 1.00 94.12 363 SER A O 1
ATOM 2868 N N . GLU A 1 364 ? -20.181 6.369 15.069 1.00 97.31 364 GLU A N 1
ATOM 2869 C CA . GLU A 1 364 ? -19.687 5.692 13.882 1.00 97.31 364 GLU A CA 1
ATOM 2870 C C . GLU A 1 364 ? -18.217 6.030 13.642 1.00 97.31 364 GLU A C 1
ATOM 2872 O O . GLU A 1 364 ? -17.850 7.201 13.639 1.00 97.31 364 GLU A O 1
ATOM 2877 N N . HIS A 1 365 ? -17.399 5.008 13.397 1.00 98.19 365 HIS A N 1
ATOM 2878 C CA . HIS A 1 365 ? -15.977 5.147 13.075 1.00 98.19 365 HIS A CA 1
ATOM 2879 C C . HIS A 1 365 ? -15.601 4.220 11.917 1.00 98.19 365 HIS A C 1
ATOM 2881 O O . HIS A 1 365 ? -16.343 3.297 11.567 1.00 98.19 365 HIS A O 1
ATOM 2887 N N . HIS A 1 366 ? -14.449 4.455 11.300 1.00 98.69 366 HIS A N 1
ATOM 2888 C CA . HIS A 1 366 ? -13.969 3.637 10.190 1.00 98.69 366 HIS A CA 1
ATOM 2889 C C . HIS A 1 366 ? -13.275 2.348 10.666 1.00 98.69 366 HIS A C 1
ATOM 2891 O O . HIS A 1 366 ? -12.993 2.157 11.849 1.00 98.69 366 HIS A O 1
ATOM 2897 N N . LEU A 1 367 ? -12.973 1.448 9.730 1.00 98.75 367 LEU A N 1
ATOM 2898 C CA . LEU A 1 367 ? -12.152 0.260 9.961 1.00 98.75 367 LEU A CA 1
ATOM 2899 C C . LEU A 1 367 ? -10.855 0.372 9.162 1.00 98.75 367 LEU A C 1
ATOM 2901 O O . LEU A 1 367 ? -10.872 0.704 7.978 1.00 98.75 367 LEU A O 1
ATOM 2905 N N . LEU A 1 368 ? -9.731 0.061 9.804 1.00 98.62 368 LEU A N 1
ATOM 2906 C CA . LEU A 1 368 ? -8.448 -0.121 9.133 1.00 98.62 368 LEU A CA 1
ATOM 2907 C C . LEU A 1 368 ? -8.371 -1.556 8.607 1.00 98.62 368 LEU A C 1
ATOM 2909 O O . LEU A 1 368 ? -8.335 -2.502 9.388 1.00 98.62 368 LEU A O 1
ATOM 2913 N N . CYS A 1 369 ? -8.349 -1.720 7.292 1.00 98.69 369 CYS A N 1
ATOM 2914 C CA . CYS A 1 369 ? -8.385 -3.008 6.616 1.00 98.69 369 CYS A CA 1
ATOM 2915 C C . CYS A 1 369 ? -7.007 -3.349 6.049 1.00 98.69 369 CYS A C 1
ATOM 2917 O O . CYS A 1 369 ? -6.406 -2.552 5.327 1.00 98.69 369 CYS A O 1
ATOM 2919 N N . ILE A 1 370 ? -6.508 -4.542 6.365 1.00 98.19 370 ILE A N 1
ATOM 2920 C CA . ILE A 1 370 ? -5.182 -5.016 5.962 1.00 98.19 370 ILE A CA 1
ATOM 2921 C C . ILE A 1 370 ? -5.344 -6.303 5.161 1.00 98.19 370 ILE A C 1
ATOM 2923 O O . ILE A 1 370 ? -6.042 -7.229 5.579 1.00 98.19 370 ILE A O 1
ATOM 2927 N N . GLU A 1 371 ? -4.680 -6.360 4.012 1.00 97.44 371 GLU A N 1
ATOM 2928 C CA . GLU A 1 371 ? -4.643 -7.545 3.166 1.00 97.44 371 GLU A CA 1
ATOM 2929 C C . GLU A 1 371 ? -3.927 -8.706 3.875 1.00 97.44 371 GLU A C 1
ATOM 2931 O O . GLU A 1 371 ? -2.873 -8.532 4.499 1.00 97.44 371 GLU A O 1
ATOM 2936 N N . GLU A 1 372 ? -4.483 -9.908 3.771 1.00 94.81 372 GLU A N 1
ATOM 2937 C CA . GLU A 1 372 ? -3.885 -11.138 4.277 1.00 94.81 372 GLU A CA 1
ATOM 2938 C C . GLU A 1 372 ? -2.872 -11.736 3.299 1.00 94.81 372 GLU A C 1
ATOM 2940 O O . GLU A 1 372 ? -2.981 -11.612 2.080 1.00 94.81 372 GLU A O 1
ATOM 2945 N N . ILE A 1 373 ? -1.895 -12.460 3.845 1.00 85.81 373 ILE A N 1
ATOM 2946 C CA . ILE A 1 373 ? -0.967 -13.245 3.031 1.00 85.81 373 ILE A CA 1
ATOM 2947 C C . ILE A 1 373 ? -1.685 -14.527 2.583 1.00 85.81 373 ILE A C 1
ATOM 2949 O O . ILE A 1 373 ? -2.218 -15.244 3.435 1.00 85.81 373 ILE A O 1
ATOM 2953 N N . PRO A 1 374 ? -1.676 -14.872 1.281 1.00 69.31 374 PRO A N 1
ATOM 2954 C CA . PRO A 1 374 ? -2.211 -16.144 0.813 1.00 69.31 374 PRO A CA 1
ATOM 2955 C C . PRO A 1 374 ? -1.526 -17.313 1.532 1.00 69.31 374 PRO A C 1
ATOM 2957 O O . PRO A 1 374 ? -0.297 -17.398 1.562 1.00 69.31 374 PRO A O 1
ATOM 2960 N N . GLN A 1 375 ? -2.310 -18.253 2.069 1.00 54.31 375 GLN A N 1
ATOM 2961 C CA . GLN A 1 375 ? -1.808 -19.405 2.842 1.00 54.31 375 GLN A CA 1
ATOM 2962 C C . GLN A 1 375 ? -0.778 -20.278 2.086 1.00 54.31 375 GLN A C 1
ATOM 2964 O O . GLN A 1 375 ? -0.059 -21.059 2.701 1.00 54.31 375 GLN A O 1
ATOM 2969 N N . SER A 1 376 ? -0.653 -20.145 0.761 1.00 45.75 376 SER A N 1
ATOM 2970 C CA . SER A 1 376 ? 0.348 -20.856 -0.045 1.00 45.75 376 SER A CA 1
ATOM 2971 C C . SER A 1 376 ? 1.780 -20.312 0.081 1.00 45.75 376 SER A C 1
ATOM 2973 O O . SER A 1 376 ? 2.709 -20.981 -0.362 1.00 45.75 376 SER A O 1
ATOM 2975 N N . ALA A 1 377 ? 1.988 -19.125 0.664 1.00 46.84 377 ALA A N 1
ATOM 2976 C CA . ALA A 1 377 ? 3.319 -18.521 0.818 1.00 46.84 377 ALA A CA 1
ATOM 2977 C C . ALA A 1 377 ? 4.069 -18.979 2.086 1.00 46.84 377 ALA A C 1
ATOM 2979 O O . ALA A 1 377 ? 5.274 -18.781 2.200 1.00 46.84 377 ALA A O 1
ATOM 2980 N N . THR A 1 378 ? 3.389 -19.640 3.026 1.00 43.47 378 THR A N 1
ATOM 2981 C CA . THR A 1 378 ? 3.951 -20.053 4.327 1.00 43.47 378 THR A CA 1
ATOM 2982 C C . THR A 1 378 ? 4.638 -21.430 4.300 1.00 43.47 378 THR A C 1
ATOM 2984 O O . THR A 1 378 ? 5.059 -21.940 5.334 1.00 43.47 378 THR A O 1
ATOM 2987 N N . SER A 1 379 ? 4.783 -22.049 3.120 1.00 37.38 379 SER A N 1
ATOM 2988 C CA . SER A 1 379 ? 5.274 -23.429 2.946 1.00 37.38 379 SER A CA 1
ATOM 2989 C C . SER A 1 379 ? 6.777 -23.563 2.625 1.00 37.38 379 SER A C 1
ATOM 2991 O O . SER A 1 379 ? 7.234 -24.661 2.304 1.00 37.38 379 SER A O 1
ATOM 2993 N N . THR A 1 380 ? 7.580 -22.504 2.711 1.00 39.69 380 THR A N 1
ATOM 2994 C CA . THR A 1 380 ? 9.039 -22.597 2.494 1.00 39.69 380 THR A CA 1
ATOM 2995 C C . THR A 1 380 ? 9.824 -21.991 3.646 1.00 39.69 380 THR A C 1
ATOM 2997 O O . THR A 1 380 ? 10.602 -21.063 3.464 1.00 39.69 380 THR A O 1
ATOM 3000 N N . ALA A 1 381 ? 9.616 -22.537 4.840 1.00 38.44 381 ALA A N 1
ATOM 3001 C CA . ALA A 1 381 ? 10.576 -22.473 5.937 1.00 38.44 381 ALA A CA 1
ATOM 3002 C C . ALA A 1 381 ? 10.285 -23.617 6.920 1.00 38.44 381 ALA A C 1
ATOM 3004 O O . ALA A 1 381 ? 9.547 -23.460 7.892 1.00 38.44 381 ALA A O 1
ATOM 3005 N N . LYS A 1 382 ? 10.844 -24.794 6.639 1.00 35.38 382 LYS A N 1
ATOM 3006 C CA . LYS A 1 382 ? 11.121 -25.811 7.653 1.00 35.38 382 LYS A CA 1
ATOM 3007 C C . LYS A 1 382 ? 12.504 -26.380 7.426 1.00 35.38 382 LYS A C 1
ATOM 3009 O O . LYS A 1 382 ? 12.829 -26.620 6.242 1.00 35.38 382 LYS A O 1
#

Secondary structure (DSSP, 8-state):
----HHHHHHHHHHHHHHHHHHHHHHHHHTPPP-EEEEES-SS-EEETTSEEEEEEEE-TT--EEEEEEEE-SSS-EEEEEEEEEEGGG-EEEEE--TTPPPEEEEEEEEEESS--TT--EEE---EEEEPPS---THHHHHHTTS-EEETT-TTEEEEEE-SS-B-S---HHHHHHHHHHHHHHHTT--S-EEE----SSS-TGGGS---SEEEESS-SEEEGGGEEEEEEEESSHHHHHHTTTSBHHHHHTTS-HHHHHHHTSEE--S-STTS-SSPEE-TTSS--TT-GGGEES-SBHHHHT---SBPPPPSS------EEE-TTS-EEE--B-EEEEEEEESSGGG-EEEEEEEEETTS-BEEEEEEPPPGGGTTS--

pLDDT: mean 85.17, std 13.85, range [35.38, 98.75]

Foldseek 3Di:
DDDPVVVVVVVVVVVVVVVVVVVVVVVLVPDQWEKAWPPPQAAAEAEAQDKDKGFMAIDPPQQFKWKWKWFDDPDIDIDTQGGGHGNVVRIDTGRRHQADPWDQGIKMKMWRPPDDPSTYMDMHYTGTYDHHQPPACVVVCVVLVADWGKPPPPFEKAKAKDPFWDFLQCVFQVSQQVSLVVRCVVVVLDFGKGFLAAFPPGASQRVADFTGWYFHSDFPDAGPPRMGITFGCGRTNVSNVVLLWFFLLVCVSGDDPVRSVQSQFAFNFHHDPPQDQFWAAAPPQPDDDPDLLRTANGQRLNRSRDRDQFDDDDPDDPDAADWGADPVRDIGRNGTHKHFTWHWDDDDRRTTIDRGHIDGSNDIGITIMMGHDPPVVVPPDD

Radius of gyration: 38.67 Å; chains: 1; bounding box: 88×48×142 Å

Sequence (382 aa):
MQIDYKRIIFWAILSLIFIGIVIFLIINISQEKKIEILWPIGGEALKAGETYQIKWRATSNVNKVGILLIKGEINPESRWLAKDISAREGKYDWPVFVWEKTGQDYKIAVLEYPWQQGKAVAYSNLFTITGPEFASCDQFSIDAEWPFIPSDYPGLRRVFITQSSYDGNLGNLDGADAKCQTEAESLNLGGQWKAFLGNDKVLATERISHEGIFVEATPQGTLPLNKTCYRLLGKNFDEFFKKLTNYQLKNEASLDLEFMKRLKDIWLGRVISESKKECLFMPDIIGGENSPKNYSLTATCQNWTTNASELKKSEQTEEQFPECYTPAGKKIAALGLGGLVSGLIGDGANQLFVIDAAASCASEHHLLCIEEIPQSATSTAK